Protein AF-0000000083923429 (afdb_homodimer)

Structure (mmCIF, N/CA/C/O backbone):
data_AF-0000000083923429-model_v1
#
loop_
_entity.id
_entity.type
_entity.pdbx_description
1 polymer 'C-type lectin domain-containing protein'
#
loop_
_atom_site.group_PDB
_atom_site.id
_atom_site.type_symbol
_atom_site.label_atom_id
_atom_site.label_alt_id
_atom_site.label_comp_id
_atom_site.label_asym_id
_atom_site.label_entity_id
_atom_site.label_seq_id
_atom_site.pdbx_PDB_ins_code
_atom_site.Cartn_x
_atom_site.Cartn_y
_atom_site.Cartn_z
_atom_site.occupancy
_atom_site.B_iso_or_equiv
_atom_site.auth_seq_id
_atom_site.auth_comp_id
_atom_site.auth_asym_id
_atom_site.auth_atom_id
_atom_site.pdbx_PDB_model_num
ATOM 1 N N . SER A 1 1 ? -12.773 90.938 47.188 1 52.53 1 SER A N 1
ATOM 2 C CA . SER A 1 1 ? -12.008 89.875 47.781 1 52.53 1 SER A CA 1
ATOM 3 C C . SER A 1 1 ? -12.625 88.5 47.406 1 52.53 1 SER A C 1
ATOM 5 O O . SER A 1 1 ? -11.906 87.562 47.094 1 52.53 1 SER A O 1
ATOM 7 N N . SER A 1 2 ? -13.898 88.438 47.281 1 65.56 2 SER A N 1
ATOM 8 C CA . SER A 1 2 ? -14.664 87.188 47.031 1 65.56 2 SER A CA 1
ATOM 9 C C . SER A 1 2 ? -14.578 86.812 45.562 1 65.56 2 SER A C 1
ATOM 11 O O . SER A 1 2 ? -14.508 85.625 45.25 1 65.56 2 SER A O 1
ATOM 13 N N . ASN A 1 3 ? -14.508 87.75 44.75 1 66.44 3 ASN A N 1
ATOM 14 C CA . ASN A 1 3 ? -14.5 87.438 43.344 1 66.44 3 ASN A CA 1
ATOM 15 C C . ASN A 1 3 ? -13.18 86.812 42.906 1 66.44 3 ASN A C 1
ATOM 17 O O . ASN A 1 3 ? -13.164 86 42 1 66.44 3 ASN A O 1
ATOM 21 N N . GLN A 1 4 ? -12.102 87.25 43.5 1 65.56 4 GLN A N 1
ATOM 22 C CA . GLN A 1 4 ? -10.797 86.688 43.156 1 65.56 4 GLN A CA 1
ATOM 23 C C . GLN A 1 4 ? -10.672 85.25 43.594 1 65.56 4 GLN A C 1
ATOM 25 O O . GLN A 1 4 ? -10.055 84.438 42.906 1 65.56 4 GLN A O 1
ATOM 30 N N . LYS A 1 5 ? -11.422 84.875 44.625 1 68.56 5 LYS A N 1
ATOM 31 C CA . LYS A 1 5 ? -11.383 83.438 45.094 1 68.56 5 LYS A CA 1
ATOM 32 C C . LYS A 1 5 ? -12.156 82.562 44.156 1 68.56 5 LYS A C 1
ATOM 34 O O . LYS A 1 5 ? -11.703 81.438 43.844 1 68.56 5 LYS A O 1
ATOM 39 N N . VAL A 1 6 ? -13.141 83.125 43.594 1 66.5 6 VAL A N 1
ATOM 40 C CA . VAL A 1 6 ? -13.969 82.312 42.688 1 66.5 6 VAL A CA 1
ATOM 41 C C . VAL A 1 6 ? -13.219 82 41.375 1 66.5 6 VAL A C 1
ATOM 43 O O . VAL A 1 6 ? -13.258 80.938 40.844 1 66.5 6 VAL A O 1
ATOM 46 N N . LYS A 1 7 ? -12.469 83 40.969 1 65.38 7 LYS A N 1
ATOM 47 C CA . LYS A 1 7 ? -11.703 82.812 39.75 1 65.38 7 LYS A CA 1
ATOM 48 C C . LYS A 1 7 ? -10.586 81.812 39.938 1 65.38 7 LYS A C 1
ATOM 50 O O . LYS A 1 7 ? -10.312 81 39.062 1 65.38 7 LYS A O 1
ATOM 55 N N . HIS A 1 8 ? -10.023 81.812 41.125 1 65.81 8 HIS A N 1
ATOM 56 C CA . HIS A 1 8 ? -8.961 80.875 41.406 1 65.81 8 HIS A CA 1
ATOM 57 C C . HIS A 1 8 ? -9.5 79.5 41.531 1 65.81 8 HIS A C 1
ATOM 59 O O . HIS A 1 8 ? -8.867 78.5 41.062 1 65.81 8 HIS A O 1
ATOM 65 N N . ILE A 1 9 ? -10.688 79.375 42.062 1 64.06 9 ILE A N 1
ATOM 66 C CA . ILE A 1 9 ? -11.312 78.062 42.188 1 64.06 9 ILE A CA 1
ATOM 67 C C . ILE A 1 9 ? -11.711 77.562 40.812 1 64.06 9 ILE A C 1
ATOM 69 O O . ILE A 1 9 ? -11.516 76.375 40.5 1 64.06 9 ILE A O 1
ATOM 73 N N . ILE A 1 10 ? -12.156 78.438 40 1 62.06 10 ILE A N 1
ATOM 74 C CA . ILE A 1 10 ? -12.547 78.062 38.656 1 62.06 10 ILE A CA 1
ATOM 75 C C . ILE A 1 10 ? -11.312 77.625 37.844 1 62.06 10 ILE A C 1
ATOM 77 O O . ILE A 1 10 ? -11.336 76.625 37.125 1 62.06 10 ILE A O 1
ATOM 81 N N . GLN A 1 11 ? -10.242 78.375 38 1 60.94 11 GLN A N 1
ATOM 82 C CA . GLN A 1 11 ? -8.992 78.062 37.344 1 60.94 11 GLN A CA 1
ATOM 83 C C . GLN A 1 11 ? -8.445 76.75 37.812 1 60.94 11 GLN A C 1
ATOM 85 O O . GLN A 1 11 ? -7.949 75.938 37 1 60.94 11 GLN A O 1
ATOM 90 N N . LEU A 1 12 ? -8.586 76.438 39.062 1 59.5 12 LEU A N 1
ATOM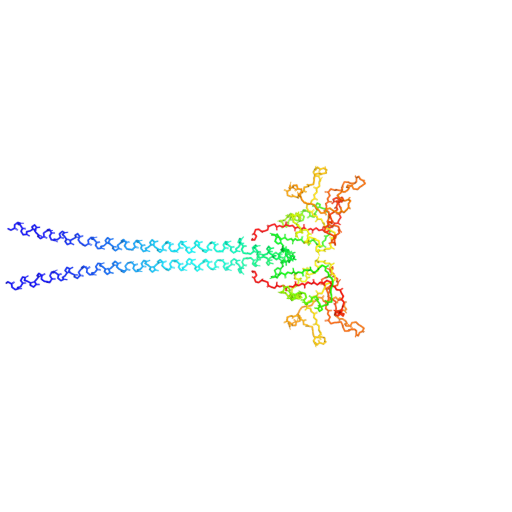 91 C CA . LEU A 1 12 ? -8.125 75.188 39.594 1 59.5 12 LEU A CA 1
ATOM 92 C C . LEU A 1 12 ? -9.016 74 39.125 1 59.5 12 LEU A C 1
ATOM 94 O O . LEU A 1 12 ? -8.531 72.938 38.812 1 59.5 12 LEU A O 1
ATOM 98 N N . GLN A 1 13 ? -10.281 74.312 39.062 1 55.59 13 GLN A N 1
ATOM 99 C CA . GLN A 1 13 ? -11.203 73.312 38.531 1 55.59 13 GLN A CA 1
ATOM 100 C C . GLN A 1 13 ? -10.961 73.062 37.062 1 55.59 13 GLN A C 1
ATOM 102 O O . GLN A 1 13 ? -11.062 71.875 36.625 1 55.59 13 GLN A O 1
ATOM 107 N N . LEU A 1 14 ? -10.609 74.062 36.344 1 55.34 14 LEU A N 1
ATOM 108 C CA . LEU A 1 14 ? -10.328 73.938 34.906 1 55.34 14 LEU A CA 1
ATOM 109 C C . LEU A 1 14 ? -9.023 73.125 34.719 1 55.34 14 LEU A C 1
ATOM 111 O O . LEU A 1 14 ? -8.914 72.375 33.781 1 55.34 14 LEU A O 1
ATOM 115 N N . ILE A 1 15 ? -8.117 73.5 35.562 1 52.69 15 ILE A N 1
ATOM 116 C CA . ILE A 1 15 ? -6.863 72.75 35.5 1 52.69 15 ILE A CA 1
ATOM 117 C C . ILE A 1 15 ? -7.086 71.312 35.906 1 52.69 15 ILE A C 1
ATOM 119 O O . ILE A 1 15 ? -6.539 70.375 35.312 1 52.69 15 ILE A O 1
ATOM 123 N N . GLY A 1 16 ? -7.887 71.125 36.844 1 52.38 16 GLY A N 1
ATOM 124 C CA . GLY A 1 16 ? -8.219 69.812 37.312 1 52.38 16 GLY A CA 1
ATOM 125 C C . GLY A 1 16 ? -8.953 69 36.25 1 52.38 16 GLY A C 1
ATOM 126 O O . GLY A 1 16 ? -8.766 67.75 36.156 1 52.38 16 GLY A O 1
ATOM 127 N N . GLN A 1 17 ? -9.828 69.562 35.594 1 51.28 17 GLN A N 1
ATOM 128 C CA . GLN A 1 17 ? -10.57 68.875 34.531 1 51.28 17 GLN A CA 1
ATOM 129 C C . GLN A 1 17 ? -9.648 68.5 33.375 1 51.28 17 GLN A C 1
ATOM 131 O O . GLN A 1 17 ? -9.883 67.562 32.656 1 51.28 17 GLN A O 1
ATOM 136 N N . LYS A 1 18 ? -8.703 69.312 33.094 1 55.09 18 LYS A N 1
ATOM 137 C CA . LYS A 1 18 ? -7.75 69 32.031 1 55.09 18 LYS A CA 1
ATOM 138 C C . LYS A 1 18 ? -6.879 67.812 32.375 1 55.09 18 LYS A C 1
ATOM 140 O O . LYS A 1 18 ? -6.52 67 31.531 1 55.09 18 LYS A O 1
ATOM 145 N N . GLY A 1 19 ? -6.582 67.688 33.625 1 55.22 19 GLY A N 1
ATOM 146 C CA . GLY A 1 19 ? -5.809 66.562 34.125 1 55.22 19 GLY A CA 1
ATOM 147 C C . GLY A 1 19 ? -6.508 65.188 33.969 1 55.22 19 GLY A C 1
ATOM 148 O O . GLY A 1 19 ? -5.863 64.188 33.688 1 55.22 19 GLY A O 1
ATOM 149 N N . ASN A 1 20 ? -7.777 65.188 34.219 1 59.12 20 ASN A N 1
ATOM 150 C CA . ASN A 1 20 ? -8.602 64 34.125 1 59.12 20 ASN A CA 1
ATOM 151 C C . ASN A 1 20 ? -8.766 63.562 32.656 1 59.12 20 ASN A C 1
ATOM 153 O O . ASN A 1 20 ? -8.875 62.375 32.375 1 59.12 20 ASN A O 1
ATOM 157 N N . SER A 1 21 ? -8.547 64.562 31.797 1 63.59 21 SER A N 1
ATOM 158 C CA . SER A 1 21 ? -8.742 64.25 30.375 1 63.59 21 SER A CA 1
ATOM 159 C C . SER A 1 21 ? -7.547 63.5 29.797 1 63.59 21 SER A C 1
ATOM 161 O O . SER A 1 21 ? -7.711 62.594 28.984 1 63.59 21 SER A O 1
ATOM 163 N N . GLY A 1 22 ? -6.406 63.812 30.281 1 61.34 22 GLY A N 1
ATOM 164 C CA . GLY A 1 22 ? -5.199 63.156 29.812 1 61.34 22 GLY A CA 1
ATOM 165 C C . GLY A 1 22 ? -5.109 61.688 30.219 1 61.34 22 GLY A C 1
ATOM 166 O O . GLY A 1 22 ? -4.758 60.844 29.422 1 61.34 22 GLY A O 1
ATOM 167 N N . ARG A 1 23 ? -5.438 61.438 31.438 1 68.19 23 ARG A N 1
ATOM 168 C CA . ARG A 1 23 ? -5.414 60.062 31.969 1 68.19 23 ARG A CA 1
ATOM 169 C C . ARG A 1 23 ? -6.434 59.188 31.25 1 68.19 23 ARG A C 1
ATOM 171 O O . ARG A 1 23 ? -6.156 58.031 30.938 1 68.19 23 ARG A O 1
ATOM 178 N N . LYS A 1 24 ? -7.547 59.781 30.922 1 75.12 24 LYS A N 1
ATOM 179 C CA . LYS A 1 24 ? -8.586 59.031 30.219 1 75.12 24 LYS A CA 1
ATOM 180 C C . LYS A 1 24 ? -8.141 58.688 28.812 1 75.12 24 LYS A C 1
ATOM 182 O O . LYS A 1 24 ? -8.398 57.562 28.344 1 75.12 24 LYS A O 1
ATOM 187 N N . LEU A 1 25 ? -7.379 59.562 28.25 1 71.31 25 LEU A N 1
ATOM 188 C CA . LEU A 1 25 ? -6.887 59.312 26.906 1 71.31 25 LEU A CA 1
ATOM 189 C C . LEU A 1 25 ? -5.824 58.219 26.891 1 71.31 25 LEU A C 1
ATOM 191 O O . LEU A 1 25 ? -5.832 57.375 26 1 71.31 25 LEU A O 1
ATOM 195 N N . TYR A 1 26 ? -5.016 58.219 27.844 1 70.12 26 TYR A N 1
ATOM 196 C CA . TYR A 1 26 ? -3.98 57.188 27.938 1 70.12 26 TYR A CA 1
ATOM 197 C C . TYR A 1 26 ? -4.59 55.812 28.188 1 70.12 26 TYR A C 1
ATOM 199 O O . TYR A 1 26 ? -4.133 54.812 27.641 1 70.12 26 TYR A O 1
ATOM 207 N N . THR A 1 27 ? -5.551 55.812 29.031 1 77.31 27 THR A N 1
ATOM 208 C CA . THR A 1 27 ? -6.223 54.562 29.297 1 77.31 27 THR A CA 1
ATOM 209 C C . THR A 1 27 ? -6.91 54.031 28.047 1 77.31 27 THR A C 1
ATOM 211 O O . THR A 1 27 ? -6.855 52.812 27.781 1 77.31 27 THR A O 1
ATOM 214 N N . LEU A 1 28 ? -7.418 54.906 27.234 1 75.31 28 LEU A N 1
ATOM 215 C CA . LEU A 1 28 ? -8.117 54.5 26.016 1 75.31 28 LEU A CA 1
ATOM 216 C C . LEU A 1 28 ? -7.133 53.969 24.984 1 75.31 28 LEU A C 1
ATOM 218 O O . LEU A 1 28 ? -7.414 52.938 24.328 1 75.31 28 LEU A O 1
ATOM 222 N N . VAL A 1 29 ? -6.086 54.656 24.922 1 71.94 29 VAL A N 1
ATOM 223 C CA . VAL A 1 29 ? -5.062 54.219 23.984 1 71.94 29 VAL A CA 1
ATOM 224 C C . VAL A 1 29 ? -4.508 52.875 24.406 1 71.94 29 VAL A C 1
ATOM 226 O O . VAL A 1 29 ? -4.332 51.969 23.578 1 71.94 29 VAL A O 1
ATOM 229 N N . GLY A 1 30 ? -4.344 52.688 25.703 1 73.44 30 GLY A N 1
ATOM 230 C CA . GLY A 1 30 ? -3.859 51.406 26.219 1 73.44 30 GLY A CA 1
ATOM 231 C C . GLY A 1 30 ? -4.824 50.281 25.984 1 73.44 30 GLY A C 1
ATOM 232 O O . GLY A 1 30 ? -4.414 49.188 25.562 1 73.44 30 GLY A O 1
ATOM 233 N N . VAL A 1 31 ? -6.035 50.594 26.234 1 77.19 31 VAL A N 1
ATOM 234 C CA . VAL A 1 31 ? -7.07 49.594 26.062 1 77.19 31 VAL A CA 1
ATOM 235 C C . VAL A 1 31 ? -7.199 49.25 24.578 1 77.19 31 VAL A C 1
ATOM 237 O O . VAL A 1 31 ? -7.324 48.062 24.219 1 77.19 31 VAL A O 1
ATOM 240 N N . SER A 1 32 ? -7.098 50.219 23.703 1 74.44 32 SER A N 1
ATOM 241 C CA . SER A 1 32 ? -7.215 49.969 22.281 1 74.44 32 SER A CA 1
ATOM 242 C C . SER A 1 32 ? -6.043 49.156 21.75 1 74.44 32 SER A C 1
ATOM 244 O O . SER A 1 32 ? -6.227 48.25 20.938 1 74.44 32 SER A O 1
ATOM 246 N N . PHE A 1 33 ? -4.961 49.438 22.297 1 73.12 33 PHE A N 1
ATOM 247 C CA . PHE A 1 33 ? -3.775 48.719 21.875 1 73.12 33 PHE A CA 1
ATOM 248 C C . PHE A 1 33 ? -3.826 47.281 22.375 1 73.12 33 PHE A C 1
ATOM 250 O O . PHE A 1 33 ? -3.434 46.344 21.656 1 73.12 33 PHE A O 1
ATOM 257 N N . GLY A 1 34 ? -4.281 47.188 23.594 1 74.31 34 GLY A N 1
ATOM 258 C CA . GLY A 1 34 ? -4.465 45.844 24.125 1 74.31 34 GLY A CA 1
ATOM 259 C C . GLY A 1 34 ? -5.445 45.031 23.312 1 74.31 34 GLY A C 1
ATOM 260 O O . GLY A 1 34 ? -5.18 43.844 23.016 1 74.31 34 GLY A O 1
ATOM 261 N N . LEU A 1 35 ? -6.488 45.656 22.875 1 78.94 35 LEU A N 1
ATOM 262 C CA . LEU A 1 35 ? -7.5 45 22.062 1 78.94 35 LEU A CA 1
ATOM 263 C C . LEU A 1 35 ? -6.941 44.625 20.688 1 78.94 35 LEU A C 1
ATOM 265 O O . LEU A 1 35 ? -7.207 43.531 20.188 1 78.94 35 LEU A O 1
ATOM 269 N N . LEU A 1 36 ? -6.094 45.438 20.234 1 76.94 36 LEU A N 1
ATOM 270 C CA . LEU A 1 36 ? -5.465 45.188 18.938 1 76.94 36 LEU A CA 1
ATOM 271 C C . LEU A 1 36 ? -4.512 44 19.016 1 76.94 36 LEU A C 1
ATOM 273 O O . LEU A 1 36 ? -4.449 43.188 18.094 1 76.94 36 LEU A O 1
ATOM 277 N N . CYS A 1 37 ? -3.896 43.938 20.203 1 75.5 37 CYS A N 1
ATOM 278 C CA . CYS A 1 37 ? -2.967 42.812 20.406 1 75.5 37 CYS A CA 1
ATOM 279 C C . CYS A 1 37 ? -3.711 41.5 20.516 1 75.5 37 CYS A C 1
ATOM 281 O O . CYS A 1 37 ? -3.281 40.5 19.953 1 75.5 37 CYS A O 1
ATOM 283 N N . VAL A 1 38 ? -4.762 41.531 21.172 1 76.06 38 VAL A N 1
ATOM 284 C CA . VAL A 1 38 ? -5.566 40.312 21.328 1 76.06 38 VAL A CA 1
ATOM 285 C C . VAL A 1 38 ? -6.164 39.906 19.984 1 76.06 38 VAL A C 1
ATOM 287 O O . VAL A 1 38 ? -6.184 38.75 19.641 1 76.06 38 VAL A O 1
ATOM 290 N N . LEU A 1 39 ? -6.555 40.906 19.188 1 78.75 39 LEU A N 1
ATOM 291 C CA . LEU A 1 39 ? -7.137 40.625 17.875 1 78.75 39 LEU A CA 1
ATOM 292 C C . LEU A 1 39 ? -6.09 40.062 16.922 1 78.75 39 LEU A C 1
ATOM 294 O O . LEU A 1 39 ? -6.371 39.125 16.156 1 78.75 39 LEU A O 1
ATOM 298 N N . GLN A 1 40 ? -4.922 40.594 17.047 1 71.5 40 GLN A N 1
ATOM 299 C CA . GLN A 1 40 ? -3.834 40.094 16.203 1 71.5 40 GLN A CA 1
ATOM 300 C C . GLN A 1 40 ? -3.445 38.656 16.578 1 71.5 40 GLN A C 1
ATOM 302 O O . GLN A 1 40 ? -3.203 37.844 15.711 1 71.5 40 GLN A O 1
ATOM 307 N N . ALA A 1 41 ? -3.455 38.406 17.844 1 71.31 41 ALA A N 1
ATOM 308 C CA . ALA A 1 41 ? -3.15 37.062 18.312 1 71.31 41 ALA A CA 1
ATOM 309 C C . ALA A 1 41 ? -4.23 36.094 17.891 1 71.31 41 ALA A C 1
ATOM 311 O O . ALA A 1 41 ? -3.922 34.969 17.438 1 71.31 41 ALA A O 1
ATOM 312 N N . ALA A 1 42 ? -5.391 36.5 17.953 1 70.62 42 ALA A N 1
ATOM 313 C CA . ALA A 1 42 ? -6.52 35.656 17.562 1 70.62 42 ALA A CA 1
ATOM 314 C C . ALA A 1 42 ? -6.504 35.375 16.062 1 70.62 42 ALA A C 1
ATOM 316 O O . ALA A 1 42 ? -6.754 34.25 15.641 1 70.62 42 ALA A O 1
ATOM 317 N N . LEU A 1 43 ? -6.113 36.312 15.336 1 71.62 43 LEU A N 1
ATOM 318 C CA . LEU A 1 43 ? -6.07 36.156 13.891 1 71.62 43 LEU A CA 1
ATOM 319 C C . LEU A 1 43 ? -4.957 35.188 13.484 1 71.62 43 LEU A C 1
ATOM 321 O O . LEU A 1 43 ? -5.152 34.344 12.609 1 71.62 43 LEU A O 1
ATOM 325 N N . ASN A 1 44 ? -3.916 35.281 14.156 1 69.69 44 ASN A N 1
ATOM 326 C CA . ASN A 1 44 ? -2.793 34.375 13.844 1 69.69 44 ASN A CA 1
ATOM 327 C C . ASN A 1 44 ? -3.096 32.938 14.203 1 69.69 44 ASN A C 1
ATOM 329 O O . ASN A 1 44 ? -2.781 32.031 13.438 1 69.69 44 ASN A O 1
ATOM 333 N N . ILE A 1 45 ? -3.715 32.812 15.289 1 64.62 45 ILE A N 1
ATOM 334 C CA . ILE A 1 45 ? -4.086 31.484 15.75 1 64.62 45 ILE A CA 1
ATOM 335 C C . ILE A 1 45 ? -5.113 30.891 14.789 1 64.62 45 ILE A C 1
ATOM 337 O O . ILE A 1 45 ? -5.012 29.719 14.422 1 64.62 45 ILE A O 1
ATOM 341 N N . SER A 1 46 ? -5.98 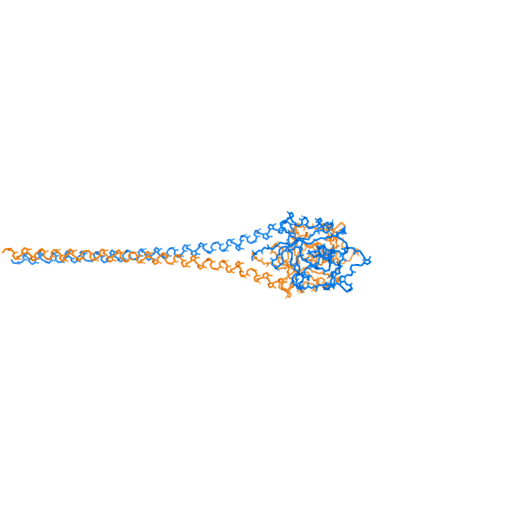31.703 14.391 1 66.56 46 SER A N 1
ATOM 342 C CA . SER A 1 46 ? -7.012 31.234 13.469 1 66.56 46 SER A CA 1
ATOM 343 C C . SER A 1 46 ? -6.414 30.844 12.125 1 66.56 46 SER A C 1
ATOM 345 O O . SER A 1 46 ? -6.816 29.844 11.531 1 66.56 46 SER A O 1
ATOM 347 N N . LEU A 1 47 ? -5.516 31.562 11.68 1 66.56 47 LEU A N 1
ATOM 348 C CA . LEU A 1 47 ? -4.879 31.281 10.398 1 66.56 47 LEU A CA 1
ATOM 349 C C . LEU A 1 47 ? -4.051 30 10.477 1 66.56 47 LEU A C 1
ATOM 351 O O . LEU A 1 47 ? -4.059 29.188 9.547 1 66.56 47 LEU A O 1
ATOM 355 N N . ARG A 1 48 ? -3.477 29.875 11.594 1 61.47 48 ARG A N 1
ATOM 356 C CA . ARG A 1 48 ? -2.697 28.656 11.836 1 61.47 48 ARG A CA 1
ATOM 357 C C . ARG A 1 48 ? -3.588 27.422 11.82 1 61.47 48 ARG A C 1
ATOM 359 O O . ARG A 1 48 ? -3.256 26.422 11.18 1 61.47 48 ARG A O 1
ATOM 366 N N . TYR A 1 49 ? -4.523 27.594 12.539 1 61.94 49 TYR A N 1
ATOM 367 C CA . TYR A 1 49 ? -5.473 26.484 12.609 1 61.94 49 TYR A CA 1
ATOM 368 C C . TYR A 1 49 ? -6.039 26.156 11.234 1 61.94 49 TYR A C 1
ATOM 370 O O . TYR A 1 49 ? -6.156 24.984 10.867 1 61.94 49 TYR A O 1
ATOM 378 N N . ALA A 1 50 ? -6.203 27.156 10.539 1 62.78 50 ALA A N 1
ATOM 379 C CA . ALA A 1 50 ? -6.789 26.969 9.219 1 62.78 50 ALA A CA 1
ATOM 380 C C . ALA A 1 50 ? -5.793 26.328 8.258 1 62.78 50 ALA A C 1
ATOM 382 O O . ALA A 1 50 ? -6.152 25.438 7.477 1 62.78 50 ALA A O 1
ATOM 383 N N . LEU A 1 51 ? -4.582 26.703 8.336 1 63.16 51 LEU A N 1
ATOM 384 C CA . LEU A 1 51 ? -3.566 26.172 7.441 1 63.16 51 LEU A CA 1
ATOM 385 C C . LEU A 1 51 ? -3.246 24.719 7.789 1 63.16 51 LEU A C 1
ATOM 387 O O . LEU A 1 51 ? -3.092 23.875 6.898 1 63.16 51 LEU A O 1
ATOM 391 N N . CYS A 1 52 ? -3.086 24.453 9.031 1 63 52 CYS A N 1
ATOM 392 C CA . CYS A 1 52 ? -2.807 23.094 9.469 1 63 52 CYS A CA 1
ATOM 393 C C . CYS A 1 52 ? -3.951 22.156 9.102 1 63 52 CYS A C 1
ATOM 395 O O . CYS A 1 52 ? -3.721 21.031 8.633 1 63 52 CYS A O 1
ATOM 397 N N . GLU A 1 53 ? -5.062 22.688 9.32 1 62.41 53 GLU A N 1
ATOM 398 C CA . GLU A 1 53 ? -6.254 21.922 8.969 1 62.41 53 GLU A CA 1
ATOM 399 C C . GLU A 1 53 ? -6.328 21.688 7.461 1 62.41 53 GLU A C 1
ATOM 401 O O . GLU A 1 53 ? -6.691 20.594 7.02 1 62.41 53 GLU A O 1
ATOM 406 N N . SER A 1 54 ? -5.934 22.703 6.809 1 62.69 54 SER A N 1
ATOM 407 C CA . SER A 1 54 ? -5.98 22.578 5.355 1 62.69 54 SER A CA 1
ATOM 408 C C . SER A 1 54 ? -4.973 21.547 4.859 1 62.69 54 SER A C 1
ATOM 410 O O . SER A 1 54 ? -5.273 20.75 3.961 1 62.69 54 SER A O 1
ATOM 412 N N . PHE A 1 55 ? -3.789 21.609 5.383 1 62.28 55 PHE A N 1
ATOM 413 C CA . PHE A 1 55 ? -2.781 20.641 4.965 1 62.28 55 PHE A CA 1
ATOM 414 C C . PHE A 1 55 ? -3.205 19.234 5.328 1 62.28 55 PHE A C 1
ATOM 416 O O . PHE A 1 55 ? -3.047 18.297 4.527 1 62.28 55 PHE A O 1
ATOM 423 N N . GLU A 1 56 ? -3.688 19.062 6.488 1 62.5 56 GLU A N 1
ATOM 424 C CA . GLU A 1 56 ? -4.082 17.75 7.012 1 62.5 56 GLU A CA 1
ATOM 425 C C . GLU A 1 56 ? -5.328 17.234 6.305 1 62.5 56 GLU A C 1
ATOM 427 O O . GLU A 1 56 ? -5.445 16.031 6.051 1 62.5 56 GLU A O 1
ATOM 432 N N . THR A 1 57 ? -6.113 18.172 6.191 1 61.09 57 THR A N 1
ATOM 433 C CA . THR A 1 57 ? -7.422 17.703 5.746 1 61.09 57 THR A CA 1
ATOM 434 C C . THR A 1 57 ? -7.539 17.781 4.227 1 61.09 57 THR A C 1
ATOM 436 O O . THR A 1 57 ? -8.391 17.125 3.627 1 61.09 57 THR A O 1
ATOM 439 N N . VAL A 1 58 ? -6.543 18.578 3.777 1 60.94 58 VAL A N 1
ATOM 440 C CA . VAL A 1 58 ? -6.773 18.797 2.352 1 60.94 58 VAL A CA 1
ATOM 441 C C . VAL A 1 58 ? -5.57 18.297 1.555 1 60.94 58 VAL A C 1
ATOM 443 O O . VAL A 1 58 ? -5.711 17.469 0.648 1 60.94 58 VAL A O 1
ATOM 446 N N . PHE A 1 59 ? -4.371 18.766 1.981 1 62.12 59 PHE A N 1
ATOM 447 C CA . PHE A 1 59 ? -3.225 18.547 1.106 1 62.12 59 PHE A CA 1
ATOM 448 C C . PHE A 1 59 ? -2.809 17.078 1.127 1 62.12 59 PHE A C 1
ATOM 450 O O . PHE A 1 59 ? -2.666 16.453 0.074 1 62.12 59 PHE A O 1
ATOM 457 N N . LEU A 1 60 ? -2.646 16.516 2.252 1 70.06 60 LEU A N 1
ATOM 458 C CA . LEU A 1 60 ? -2.16 15.148 2.361 1 70.06 60 LEU A CA 1
ATOM 459 C C . LEU A 1 60 ? -3.152 14.172 1.745 1 70.06 60 LEU A C 1
ATOM 461 O O . LEU A 1 60 ? -2.768 13.305 0.953 1 70.06 60 LEU A O 1
ATOM 465 N N . PRO A 1 61 ? -4.367 14.422 2.102 1 69.12 61 PRO A N 1
ATOM 466 C CA . PRO A 1 61 ? -5.34 13.539 1.442 1 69.12 61 PRO A CA 1
ATOM 467 C C . PRO A 1 61 ? -5.359 13.719 -0.074 1 69.12 61 PRO A C 1
ATOM 469 O O . PRO A 1 61 ? -5.527 12.742 -0.809 1 69.12 61 PRO A O 1
ATOM 472 N N . ASN A 1 62 ? -5.035 14.961 -0.491 1 74.56 62 ASN A N 1
ATOM 473 C CA . ASN A 1 62 ? -5.055 15.195 -1.932 1 74.56 62 ASN A CA 1
ATOM 474 C C . ASN A 1 62 ? -3.875 14.516 -2.623 1 74.56 62 ASN A C 1
ATOM 476 O O . ASN A 1 62 ? -4.027 13.945 -3.707 1 74.56 62 ASN A O 1
ATOM 480 N N . ILE A 1 63 ? -2.744 14.547 -1.934 1 76.81 63 ILE A N 1
ATOM 481 C CA . ILE A 1 63 ? -1.562 13.922 -2.518 1 76.81 63 ILE A CA 1
ATOM 482 C C . ILE A 1 63 ? -1.736 12.398 -2.537 1 76.81 63 ILE A C 1
ATOM 484 O O . ILE A 1 63 ? -1.451 11.75 -3.545 1 76.81 63 ILE A O 1
ATOM 488 N N . THR A 1 64 ? -2.119 11.93 -1.479 1 81.75 64 THR A N 1
ATOM 489 C CA . THR A 1 64 ? -2.295 10.477 -1.405 1 81.75 64 THR A CA 1
ATOM 490 C C . THR A 1 64 ? -3.408 10.023 -2.344 1 81.75 64 THR A C 1
ATOM 492 O O . THR A 1 64 ? -3.295 8.977 -2.984 1 81.75 64 THR A O 1
ATOM 495 N N . ASP A 1 65 ? -4.414 10.891 -2.402 1 83.44 65 ASP A N 1
ATOM 496 C CA . ASP A 1 65 ? -5.504 10.578 -3.318 1 83.44 65 ASP A CA 1
ATOM 497 C C . ASP A 1 65 ? -5.02 10.57 -4.766 1 83.44 65 ASP A C 1
ATOM 499 O O . ASP A 1 65 ? -5.281 9.617 -5.508 1 83.44 65 ASP A O 1
ATOM 503 N N . HIS A 1 66 ? -4.281 11.586 -5.137 1 87.06 66 HIS A N 1
ATOM 504 C CA . HIS A 1 66 ? -3.762 11.68 -6.496 1 87.06 66 HIS A CA 1
ATOM 505 C C . HIS A 1 66 ? -2.875 10.484 -6.828 1 87.06 66 HIS A C 1
ATOM 507 O O . HIS A 1 66 ? -3.004 9.891 -7.898 1 87.06 66 HIS A O 1
ATOM 513 N N . ASN A 1 67 ? -2.01 10.156 -5.934 1 89.75 67 ASN A N 1
ATOM 514 C CA . ASN A 1 67 ? -1.113 9.023 -6.16 1 89.75 67 ASN A CA 1
ATOM 515 C C . ASN A 1 67 ? -1.878 7.707 -6.227 1 89.75 67 ASN A C 1
ATOM 517 O O . ASN A 1 67 ? -1.586 6.855 -7.066 1 89.75 67 ASN A O 1
ATOM 521 N N . SER A 1 68 ? -2.818 7.574 -5.367 1 89.94 68 SER A N 1
ATOM 522 C CA . SER A 1 68 ? -3.59 6.336 -5.367 1 89.94 68 SER A CA 1
ATOM 523 C C . SER A 1 68 ? -4.379 6.18 -6.66 1 89.94 68 SER A C 1
ATOM 525 O O . SER A 1 68 ? -4.566 5.062 -7.148 1 89.94 68 SER A O 1
ATOM 527 N N . GLN A 1 69 ? -4.863 7.27 -7.219 1 90.88 69 GLN A N 1
ATOM 528 C CA . GLN A 1 69 ? -5.59 7.227 -8.484 1 90.88 69 GLN A CA 1
ATOM 529 C C . GLN A 1 69 ? -4.684 6.77 -9.625 1 90.88 69 GLN A C 1
ATOM 531 O O . GLN A 1 69 ? -5.164 6.273 -10.648 1 90.88 69 GLN A O 1
ATOM 536 N N . GLN A 1 70 ? -3.398 6.922 -9.336 1 92.5 70 GLN A N 1
ATOM 537 C CA . GLN A 1 70 ? -2.434 6.508 -10.344 1 92.5 70 GLN A CA 1
ATOM 538 C C . GLN A 1 70 ? -1.844 5.137 -10.016 1 92.5 70 GLN A C 1
ATOM 540 O O . GLN A 1 70 ? -0.87 4.707 -10.641 1 92.5 70 GLN A O 1
ATOM 545 N N . GLY A 1 71 ? -2.324 4.551 -8.984 1 93.5 71 GLY A N 1
ATOM 546 C CA . GLY A 1 71 ? -1.977 3.168 -8.703 1 93.5 71 GLY A CA 1
ATOM 547 C C . GLY A 1 71 ? -0.838 3.033 -7.707 1 93.5 71 GLY A C 1
ATOM 548 O O . GLY A 1 71 ? -0.32 1.936 -7.492 1 93.5 71 GLY A O 1
ATOM 549 N N . TRP A 1 72 ? -0.431 4.129 -7.109 1 95 72 TRP A N 1
ATOM 550 C CA . TRP A 1 72 ? 0.636 4.074 -6.113 1 95 72 TRP A CA 1
ATOM 551 C C . TRP A 1 72 ? 0.094 3.65 -4.754 1 95 72 TRP A C 1
ATOM 553 O O . TRP A 1 72 ? -1.031 4 -4.391 1 95 72 TRP A O 1
ATOM 563 N N . VAL A 1 73 ? 0.888 2.939 -4.047 1 94.56 73 VAL A N 1
ATOM 564 C CA . VAL A 1 73 ? 0.589 2.523 -2.68 1 94.56 73 VAL A CA 1
ATOM 565 C C . VAL A 1 73 ? 1.614 3.125 -1.72 1 94.56 73 VAL A C 1
ATOM 567 O O . VAL A 1 73 ? 2.795 3.242 -2.057 1 94.56 73 VAL A O 1
ATOM 570 N N . TYR A 1 74 ? 1.09 3.49 -0.551 1 92.25 74 TYR A N 1
ATOM 571 C CA . TYR A 1 74 ? 1.995 4.094 0.42 1 92.25 74 TYR A CA 1
ATOM 572 C C . TYR A 1 74 ? 2.359 3.102 1.518 1 92.25 74 TYR A C 1
ATOM 574 O O . TYR A 1 74 ? 1.481 2.449 2.088 1 92.25 74 TYR A O 1
ATOM 582 N N . PHE A 1 75 ? 3.598 2.949 1.666 1 93.12 75 PHE A N 1
ATOM 583 C CA . PHE A 1 75 ? 4.219 2.238 2.775 1 93.12 75 PHE A CA 1
ATOM 584 C C . PHE A 1 75 ? 5.355 3.059 3.377 1 93.12 75 PHE A C 1
ATOM 586 O O . PHE A 1 75 ? 6.344 3.348 2.701 1 93.12 75 PHE A O 1
ATOM 593 N N . TYR A 1 76 ? 5.141 3.537 4.594 1 87.38 76 TYR A N 1
ATOM 594 C CA . TYR A 1 76 ? 6.055 4.504 5.191 1 87.38 76 TYR A CA 1
ATOM 595 C C . TYR A 1 76 ? 7.504 4.07 4.992 1 87.38 76 TYR A C 1
ATOM 597 O O . TYR A 1 76 ? 7.859 2.922 5.262 1 87.38 76 TYR A O 1
ATOM 605 N N . PRO A 1 77 ? 8.188 4.914 4.41 1 88.25 77 PRO A N 1
ATOM 606 C CA . PRO A 1 77 ? 7.973 6.34 4.156 1 88.25 77 PRO A CA 1
ATOM 607 C C . PRO A 1 77 ? 7.84 6.66 2.668 1 88.25 77 PRO A C 1
ATOM 609 O O . PRO A 1 77 ? 8.016 7.812 2.262 1 88.25 77 PRO A O 1
ATOM 612 N N . SER A 1 78 ? 7.508 5.672 1.878 1 92.75 78 SER A N 1
ATOM 613 C CA . SER A 1 78 ? 7.586 5.883 0.436 1 92.75 78 SER A CA 1
ATOM 614 C C . SER A 1 78 ? 6.297 5.453 -0.254 1 92.75 78 SER A C 1
ATOM 616 O O . SER A 1 78 ? 5.457 4.777 0.348 1 92.75 78 SER A O 1
ATOM 618 N N . PHE A 1 79 ? 6.16 5.992 -1.476 1 94.75 79 PHE A N 1
ATOM 619 C CA . PHE A 1 79 ? 5.16 5.473 -2.4 1 94.75 79 PHE A CA 1
ATOM 620 C C . PHE A 1 79 ? 5.766 4.418 -3.316 1 94.75 79 PHE A C 1
ATOM 622 O O . PHE A 1 79 ? 6.914 4.551 -3.752 1 94.75 79 PHE A O 1
ATOM 629 N N . TYR A 1 80 ? 4.945 3.445 -3.574 1 97.19 80 TYR A N 1
ATOM 630 C CA . TYR A 1 80 ? 5.391 2.336 -4.41 1 97.19 80 TYR A CA 1
ATOM 631 C C . TYR A 1 80 ? 4.414 2.092 -5.559 1 97.19 80 TYR A C 1
ATOM 633 O O . TYR A 1 80 ? 3.199 2.18 -5.375 1 97.19 80 TYR A O 1
ATOM 641 N N . TYR A 1 81 ? 4.98 1.831 -6.715 1 97.56 81 TYR A N 1
ATOM 642 C CA . TYR A 1 81 ? 4.219 1.419 -7.891 1 97.56 81 TYR A CA 1
ATOM 643 C C . TYR A 1 81 ? 4.602 0.008 -8.32 1 97.56 81 TYR A C 1
ATOM 645 O O . TYR A 1 81 ? 5.785 -0.288 -8.516 1 97.56 81 TYR A O 1
ATOM 653 N N . ILE A 1 82 ? 3.652 -0.875 -8.352 1 97.19 82 ILE A N 1
ATOM 654 C CA . ILE A 1 82 ? 3.869 -2.25 -8.789 1 97.19 82 ILE A CA 1
ATOM 655 C C . ILE A 1 82 ? 3.381 -2.42 -10.227 1 97.19 82 ILE A C 1
ATOM 657 O O . ILE A 1 82 ? 2.219 -2.141 -10.531 1 97.19 82 ILE A O 1
ATOM 661 N N . SER A 1 83 ? 4.211 -2.953 -11.094 1 96.88 83 SER A N 1
ATOM 662 C CA . SER A 1 83 ? 3.891 -3.037 -12.516 1 96.88 83 SER A CA 1
ATOM 663 C C . SER A 1 83 ? 2.859 -4.129 -12.781 1 96.88 83 SER A C 1
ATOM 665 O O . SER A 1 83 ? 2.738 -5.082 -12.008 1 96.88 83 SER A O 1
ATOM 667 N N . SER A 1 84 ? 2.121 -3.932 -13.906 1 92.94 84 SER A N 1
ATOM 668 C CA . SER A 1 84 ? 1.168 -4.934 -14.367 1 92.94 84 SER A CA 1
ATOM 669 C C . SER A 1 84 ? 1.676 -5.648 -15.617 1 92.94 84 SER A C 1
ATOM 671 O O . SER A 1 84 ? 1.042 -6.586 -16.109 1 92.94 84 SER A O 1
ATOM 673 N N . THR A 1 85 ? 2.742 -5.176 -16.125 1 95.69 85 THR A N 1
ATOM 674 C CA . THR A 1 85 ? 3.396 -5.789 -17.281 1 95.69 85 THR A CA 1
ATOM 675 C C . THR A 1 85 ? 4.836 -6.172 -16.938 1 95.69 85 THR A C 1
ATOM 677 O O . THR A 1 85 ? 5.336 -5.836 -15.867 1 95.69 85 THR A O 1
ATOM 680 N N . LYS A 1 86 ? 5.461 -6.887 -17.812 1 98.12 86 LYS A N 1
ATOM 681 C CA . LYS A 1 86 ? 6.832 -7.34 -17.594 1 98.12 86 LYS A CA 1
ATOM 682 C C . LYS A 1 86 ? 7.805 -6.621 -18.516 1 98.12 86 LYS A C 1
ATOM 684 O O . LYS A 1 86 ? 7.465 -6.309 -19.656 1 98.12 86 LYS A O 1
ATOM 689 N N . LYS A 1 87 ? 8.969 -6.344 -18.031 1 98.69 87 LYS A N 1
ATOM 690 C CA . LYS A 1 87 ? 10.062 -5.746 -18.781 1 98.69 87 LYS A CA 1
ATOM 691 C C . LYS A 1 87 ? 11.414 -6.25 -18.297 1 98.69 87 LYS A C 1
ATOM 693 O O . LYS A 1 87 ? 11.484 -6.949 -17.281 1 98.69 87 LYS A O 1
ATOM 698 N N . SER A 1 88 ? 12.43 -5.922 -19.047 1 98.69 88 SER A N 1
ATOM 699 C CA . SER A 1 88 ? 13.789 -6.141 -18.562 1 98.69 88 SER A CA 1
ATOM 700 C C . SER A 1 88 ? 14.102 -5.242 -17.359 1 98.69 88 SER A C 1
ATOM 702 O O . SER A 1 88 ? 13.359 -4.301 -17.078 1 98.69 88 SER A O 1
ATOM 704 N N . TRP A 1 89 ? 15.18 -5.539 -16.75 1 98.69 89 TRP A N 1
ATOM 705 C CA . TRP A 1 89 ? 15.586 -4.73 -15.602 1 98.69 89 TRP A CA 1
ATOM 706 C C . TRP A 1 89 ? 15.812 -3.281 -16.016 1 98.69 89 TRP A C 1
ATOM 708 O O . TRP A 1 89 ? 15.344 -2.359 -15.336 1 98.69 89 TRP A O 1
ATOM 718 N N . HIS A 1 90 ? 16.484 -3.07 -17.156 1 98.62 90 HIS A N 1
ATOM 719 C CA . HIS A 1 90 ? 16.797 -1.725 -17.625 1 98.62 90 HIS A CA 1
ATOM 720 C C . HIS A 1 90 ? 15.539 -0.971 -18.016 1 98.62 90 HIS A C 1
ATOM 722 O O . HIS A 1 90 ? 15.352 0.186 -17.625 1 98.62 90 HIS A O 1
ATOM 728 N N . ASP A 1 91 ? 14.695 -1.645 -18.75 1 98.88 91 ASP A N 1
ATOM 729 C CA . ASP A 1 91 ? 13.453 -1.01 -19.172 1 98.88 91 ASP A CA 1
ATOM 730 C C . ASP A 1 91 ? 12.555 -0.708 -17.969 1 98.88 91 ASP A C 1
ATOM 732 O O . ASP A 1 91 ? 11.82 0.284 -17.969 1 98.88 91 ASP A O 1
ATOM 736 N N . SER A 1 92 ? 12.555 -1.611 -17.016 1 98.88 92 SER A N 1
ATOM 737 C CA . SER A 1 92 ? 11.789 -1.395 -15.789 1 98.88 92 SER A CA 1
ATOM 738 C C . SER A 1 92 ? 12.273 -0.159 -15.039 1 98.88 92 SER A C 1
ATOM 740 O O . SER A 1 92 ? 11.469 0.644 -14.57 1 98.88 92 SER A O 1
ATOM 742 N N . ARG A 1 93 ? 13.57 0.013 -14.969 1 98.81 93 ARG A N 1
ATOM 743 C CA . ARG A 1 93 ? 14.109 1.197 -14.305 1 98.81 93 ARG A CA 1
ATOM 744 C C . ARG A 1 93 ? 13.75 2.465 -15.07 1 98.81 93 ARG A C 1
ATOM 746 O O . ARG A 1 93 ? 13.375 3.475 -14.469 1 98.81 93 ARG A O 1
ATOM 753 N N . ASP A 1 94 ? 13.883 2.395 -16.344 1 98.81 94 ASP A N 1
ATOM 754 C CA . ASP A 1 94 ? 13.508 3.537 -17.172 1 98.81 94 ASP A CA 1
ATOM 755 C C . ASP A 1 94 ? 12.055 3.936 -16.938 1 98.81 94 ASP A C 1
ATOM 757 O O . ASP A 1 94 ? 11.727 5.125 -16.875 1 98.81 94 ASP A O 1
ATOM 761 N N . ASP A 1 95 ? 11.219 2.957 -16.844 1 98.75 95 ASP A N 1
ATOM 762 C CA . ASP A 1 95 ? 9.82 3.234 -16.562 1 98.75 95 ASP A CA 1
ATOM 763 C C . ASP A 1 95 ? 9.664 3.955 -15.227 1 98.75 95 ASP A C 1
ATOM 765 O O . ASP A 1 95 ? 8.922 4.934 -15.125 1 98.75 95 ASP A O 1
ATOM 769 N N . CYS A 1 96 ? 10.375 3.439 -14.195 1 98.75 96 CYS A N 1
ATOM 770 C CA . CYS A 1 96 ? 10.312 4.078 -12.883 1 98.75 96 CYS A CA 1
ATOM 771 C C . CYS A 1 96 ? 10.805 5.516 -12.953 1 98.75 96 CYS A C 1
ATOM 773 O O . CYS A 1 96 ? 10.188 6.418 -12.383 1 98.75 96 CYS A O 1
ATOM 775 N N . LEU A 1 97 ? 11.859 5.75 -13.656 1 98.44 97 LEU A N 1
ATOM 776 C CA . LEU A 1 97 ? 12.414 7.094 -13.789 1 98.44 97 LEU A CA 1
ATOM 777 C C . LEU A 1 97 ? 11.422 8.023 -14.484 1 98.44 97 LEU A C 1
ATOM 779 O O . LEU A 1 97 ? 11.281 9.188 -14.094 1 98.44 97 LEU A O 1
ATOM 783 N N . GLN A 1 98 ? 10.727 7.531 -15.469 1 97.94 98 GLN A N 1
ATOM 784 C CA . GLN A 1 98 ? 9.719 8.312 -16.172 1 97.94 98 GLN A CA 1
ATOM 785 C C . GLN A 1 98 ? 8.57 8.703 -15.25 1 97.94 98 GLN A C 1
ATOM 787 O O . GLN A 1 98 ? 7.91 9.719 -15.461 1 97.94 98 GLN A O 1
ATOM 792 N N . ARG A 1 99 ? 8.398 7.93 -14.156 1 96.25 99 ARG A N 1
ATOM 793 C CA . ARG A 1 99 ? 7.344 8.203 -13.188 1 96.25 99 ARG A CA 1
ATOM 794 C C . ARG A 1 99 ? 7.863 9.055 -12.039 1 96.25 99 ARG A C 1
ATOM 796 O O . ARG A 1 99 ? 7.156 9.258 -11.047 1 96.25 99 ARG A O 1
ATOM 803 N N . GLY A 1 100 ? 9.094 9.578 -12.172 1 95.62 100 GLY A N 1
ATOM 804 C CA . GLY A 1 100 ? 9.68 10.352 -11.094 1 95.62 100 GLY A CA 1
ATOM 805 C C . GLY A 1 100 ? 10.109 9.508 -9.906 1 95.62 100 GLY A C 1
ATOM 806 O O . GLY A 1 100 ? 10.133 9.984 -8.773 1 95.62 100 GLY A O 1
ATOM 807 N N . ALA A 1 101 ? 10.352 8.297 -10.109 1 97.81 101 ALA A N 1
ATOM 808 C CA . ALA A 1 101 ? 10.742 7.312 -9.102 1 97.81 101 ALA A CA 1
ATOM 809 C C . ALA A 1 101 ? 11.961 6.512 -9.57 1 97.81 101 ALA A C 1
ATOM 811 O O . ALA A 1 101 ? 12.672 6.926 -10.484 1 97.81 101 ALA A O 1
ATOM 812 N N . ASP A 1 102 ? 12.359 5.473 -8.859 1 98.62 102 ASP A N 1
ATOM 813 C CA . ASP A 1 102 ? 13.375 4.488 -9.242 1 98.62 102 ASP A CA 1
ATOM 814 C C . ASP A 1 102 ? 12.984 3.09 -8.766 1 98.62 102 ASP A C 1
ATOM 816 O O . ASP A 1 102 ? 11.992 2.924 -8.055 1 98.62 102 ASP A O 1
ATOM 820 N N . LEU A 1 103 ? 13.672 2.105 -9.266 1 98.88 103 LEU A N 1
ATOM 821 C CA . LEU A 1 103 ? 13.438 0.772 -8.719 1 98.88 103 LEU A CA 1
ATOM 822 C C . LEU A 1 103 ? 13.602 0.767 -7.203 1 98.88 103 LEU A C 1
ATOM 824 O O . LEU A 1 103 ? 14.453 1.478 -6.664 1 98.88 103 LEU A O 1
ATOM 828 N N . VAL A 1 104 ? 12.867 -0.067 -6.527 1 98.5 104 VAL A N 1
ATOM 829 C CA . VAL A 1 104 ? 12.742 -0.056 -5.074 1 98.5 104 VAL A CA 1
ATOM 830 C C . VAL A 1 104 ? 14.086 -0.416 -4.438 1 98.5 104 VAL A C 1
ATOM 832 O O . VAL A 1 104 ? 14.789 -1.308 -4.918 1 98.5 104 VAL A O 1
ATOM 835 N N . ILE A 1 105 ? 14.43 0.353 -3.465 1 97.81 105 ILE A N 1
ATOM 836 C CA . ILE A 1 105 ? 15.539 0.084 -2.559 1 97.81 105 ILE A CA 1
ATOM 837 C C . ILE A 1 105 ? 15.008 -0.474 -1.24 1 97.81 105 ILE A C 1
ATOM 839 O O . ILE A 1 105 ? 14.141 0.136 -0.605 1 97.81 105 ILE A O 1
ATOM 843 N N . ILE A 1 106 ? 15.469 -1.619 -0.812 1 97.06 106 ILE A N 1
ATOM 844 C CA . ILE A 1 106 ? 14.977 -2.281 0.391 1 97.06 106 ILE A CA 1
ATOM 845 C C . ILE A 1 106 ? 15.977 -2.094 1.529 1 97.06 106 ILE A C 1
ATOM 847 O O . ILE A 1 106 ? 17.078 -2.646 1.492 1 97.06 106 ILE A O 1
ATOM 851 N N . ASN A 1 107 ? 15.523 -1.346 2.539 1 91.69 107 ASN A N 1
ATOM 852 C CA . ASN A 1 107 ? 16.438 -0.971 3.607 1 91.69 107 ASN A CA 1
ATOM 853 C C . ASN A 1 107 ? 16 -1.536 4.953 1 91.69 107 ASN A C 1
ATOM 855 O O . ASN A 1 107 ? 16.641 -1.302 5.973 1 91.69 107 ASN A O 1
ATOM 859 N N . SER A 1 108 ? 14.859 -2.201 4.984 1 92.94 108 SER A N 1
ATOM 860 C CA . SER A 1 108 ? 14.359 -2.742 6.246 1 92.94 108 SER A CA 1
ATOM 861 C C . SER A 1 108 ? 13.625 -4.062 6.027 1 92.94 108 SER A C 1
ATOM 863 O O . SER A 1 108 ? 13.258 -4.395 4.898 1 92.94 108 SER A O 1
ATOM 865 N N . LYS A 1 109 ? 13.492 -4.75 7.109 1 95.19 109 LYS A N 1
ATOM 866 C CA . LYS A 1 109 ? 12.742 -6.004 7.047 1 95.19 109 LYS A CA 1
ATOM 867 C C . LYS A 1 109 ? 11.281 -5.754 6.68 1 95.19 109 LYS A C 1
ATOM 869 O O . LYS A 1 109 ? 10.688 -6.523 5.922 1 95.19 109 LYS A O 1
ATOM 874 N N . GLU A 1 110 ? 10.734 -4.668 7.223 1 94 110 GLU A N 1
ATOM 875 C CA . GLU A 1 110 ? 9.344 -4.328 6.922 1 94 110 GLU A CA 1
ATOM 876 C C . GLU A 1 110 ? 9.148 -4.047 5.434 1 94 110 GLU A C 1
ATOM 878 O O . GLU A 1 110 ? 8.164 -4.484 4.836 1 94 110 GLU A O 1
ATOM 883 N N . GLU A 1 111 ? 10.086 -3.369 4.953 1 94.62 111 GLU A N 1
ATOM 884 C CA . GLU A 1 111 ? 10.023 -3.07 3.525 1 94.62 111 GLU A CA 1
ATOM 885 C C . GLU A 1 111 ? 10.195 -4.336 2.689 1 94.62 111 GLU A C 1
ATOM 887 O O . GLU A 1 111 ? 9.523 -4.512 1.673 1 94.62 111 GLU A O 1
ATOM 892 N N . GLN A 1 112 ? 11.109 -5.262 3.1 1 96.5 112 GLN A N 1
ATOM 893 C CA . GLN A 1 112 ? 11.266 -6.559 2.451 1 96.5 112 GLN A CA 1
ATOM 894 C C . GLN A 1 112 ? 9.961 -7.352 2.492 1 96.5 112 GLN A C 1
ATOM 896 O O . GLN A 1 112 ? 9.539 -7.91 1.478 1 96.5 112 GLN A O 1
ATOM 901 N N . ASP A 1 113 ? 9.359 -7.348 3.619 1 95.38 113 ASP A N 1
ATOM 902 C CA . ASP A 1 113 ? 8.086 -8.055 3.766 1 95.38 113 ASP A CA 1
ATOM 903 C C . ASP A 1 113 ? 7.02 -7.441 2.865 1 95.38 113 ASP A C 1
ATOM 905 O O . ASP A 1 113 ? 6.242 -8.164 2.236 1 95.38 113 ASP A O 1
ATOM 909 N N . PHE A 1 114 ? 7.035 -6.172 2.762 1 95.06 114 PHE A N 1
ATOM 910 C CA . PHE A 1 114 ? 6.074 -5.465 1.922 1 95.06 114 PHE A CA 1
ATOM 911 C C . PHE A 1 114 ? 6.242 -5.859 0.459 1 95.06 114 PHE A C 1
ATOM 913 O O . PHE A 1 114 ? 5.262 -6.152 -0.226 1 95.06 114 PHE A O 1
ATOM 920 N N . THR A 1 115 ? 7.449 -5.898 -0.023 1 96.12 115 THR A N 1
ATOM 921 C CA . THR A 1 115 ? 7.703 -6.133 -1.439 1 96.12 115 THR A CA 1
ATOM 922 C C . THR A 1 115 ? 7.332 -7.562 -1.825 1 96.12 115 THR A C 1
ATOM 924 O O . THR A 1 115 ? 7.105 -7.855 -3 1 96.12 115 THR A O 1
ATOM 927 N N . ARG A 1 116 ? 7.23 -8.461 -0.881 1 95.12 116 ARG A N 1
ATOM 928 C CA . ARG A 1 116 ? 6.898 -9.852 -1.172 1 95.12 116 ARG A CA 1
ATOM 929 C C . ARG A 1 116 ? 5.387 -10.055 -1.214 1 95.12 116 ARG A C 1
ATOM 931 O O . ARG A 1 116 ? 4.91 -11.094 -1.672 1 95.12 116 ARG A O 1
ATOM 938 N N . LYS A 1 117 ? 4.656 -9.102 -0.81 1 93.25 117 LYS A N 1
ATOM 939 C CA . LYS A 1 117 ? 3.211 -9.258 -0.662 1 93.25 117 LYS A CA 1
ATOM 940 C C . LYS A 1 117 ? 2.533 -9.414 -2.02 1 93.25 117 LYS A C 1
ATOM 942 O O . LYS A 1 117 ? 1.408 -9.914 -2.104 1 93.25 117 LYS A O 1
ATOM 947 N N . PHE A 1 118 ? 3.148 -9.055 -3.092 1 92.62 118 PHE A N 1
ATOM 948 C CA . PHE A 1 118 ? 2.494 -8.992 -4.391 1 92.62 118 PHE A CA 1
ATOM 949 C C . PHE A 1 118 ? 2.619 -10.32 -5.125 1 92.62 118 PHE A C 1
ATOM 951 O O . PHE A 1 118 ? 1.937 -10.555 -6.125 1 92.62 118 PHE A O 1
ATOM 958 N N . HIS A 1 119 ? 3.449 -11.172 -4.645 1 90.38 119 HIS A N 1
ATOM 959 C CA . HIS A 1 119 ? 3.553 -12.57 -5.066 1 90.38 119 HIS A CA 1
ATOM 960 C C . HIS A 1 119 ? 3.791 -12.672 -6.566 1 90.38 119 HIS A C 1
ATOM 962 O O . HIS A 1 119 ? 3.15 -13.477 -7.246 1 90.38 119 HIS A O 1
ATOM 968 N N . LYS A 1 120 ? 4.59 -11.82 -7.109 1 91.81 120 LYS A N 1
ATOM 969 C CA . LYS A 1 120 ? 5.094 -11.797 -8.477 1 91.81 120 LYS A CA 1
ATOM 970 C C . LYS A 1 120 ? 6.621 -11.805 -8.508 1 91.81 120 LYS A C 1
ATOM 972 O O . LYS A 1 120 ? 7.266 -11.336 -7.566 1 91.81 120 LYS A O 1
ATOM 977 N N . ILE A 1 121 ? 7.137 -12.5 -9.555 1 96.75 121 ILE A N 1
ATOM 978 C CA . ILE A 1 121 ? 8.57 -12.344 -9.789 1 96.75 121 ILE A CA 1
ATOM 979 C C . ILE A 1 121 ? 8.883 -10.906 -10.18 1 96.75 121 ILE A C 1
ATOM 981 O O . ILE A 1 121 ? 8.414 -10.422 -11.211 1 96.75 121 ILE A O 1
ATOM 985 N N . THR A 1 122 ? 9.711 -10.219 -9.305 1 97.88 122 THR A N 1
ATOM 986 C CA . THR A 1 122 ? 9.742 -8.766 -9.414 1 97.88 122 THR A CA 1
ATOM 987 C C . THR A 1 122 ? 11.18 -8.25 -9.352 1 97.88 122 THR A C 1
ATOM 989 O O . THR A 1 122 ? 11.945 -8.641 -8.469 1 97.88 122 THR A O 1
ATOM 992 N N . TRP A 1 123 ? 11.477 -7.34 -10.328 1 98.75 123 TRP A N 1
ATOM 993 C CA . TRP A 1 123 ? 12.758 -6.637 -10.289 1 98.75 123 TRP A CA 1
ATOM 994 C C . TRP A 1 123 ? 12.82 -5.684 -9.102 1 98.75 123 TRP A C 1
ATOM 996 O O . TRP A 1 123 ? 11.836 -5 -8.797 1 98.75 123 TRP A O 1
ATOM 1006 N N . ILE A 1 124 ? 13.969 -5.621 -8.43 1 98.75 124 ILE A N 1
ATOM 1007 C CA . ILE A 1 124 ? 14.258 -4.582 -7.453 1 98.75 124 ILE A CA 1
ATOM 1008 C C . ILE A 1 124 ? 15.516 -3.814 -7.867 1 98.75 124 ILE A C 1
ATOM 1010 O O . ILE A 1 124 ? 16.172 -4.18 -8.836 1 98.75 124 ILE A O 1
ATOM 1014 N N . GLY A 1 125 ? 15.867 -2.725 -7.176 1 98.75 125 GLY A N 1
ATOM 1015 C CA . GLY A 1 125 ? 16.891 -1.793 -7.617 1 98.75 125 GLY A CA 1
ATOM 1016 C C . GLY A 1 125 ? 18.297 -2.189 -7.18 1 98.75 125 GLY A C 1
ATOM 1017 O O . GLY A 1 125 ? 19.094 -1.339 -6.781 1 98.75 125 GLY A O 1
ATOM 1018 N N . LEU A 1 126 ? 18.578 -3.459 -7.234 1 98.25 126 LEU A N 1
ATOM 1019 C CA . LEU A 1 126 ? 19.891 -3.959 -6.836 1 98.25 126 LEU A CA 1
ATOM 1020 C C . LEU A 1 126 ? 20.609 -4.617 -8.016 1 98.25 126 LEU A C 1
ATOM 1022 O O . LEU A 1 126 ? 20 -5.391 -8.758 1 98.25 126 LEU A O 1
ATOM 1026 N N . SER A 1 127 ? 21.891 -4.203 -8.188 1 97.38 127 SER A N 1
ATOM 1027 C CA . SER A 1 127 ? 22.672 -4.801 -9.266 1 97.38 127 SER A CA 1
ATOM 1028 C C . SER A 1 127 ? 24.156 -4.695 -9 1 97.38 127 SER A C 1
ATOM 1030 O O . SER A 1 127 ? 24.594 -3.895 -8.164 1 97.38 127 SER A O 1
ATOM 1032 N N . ASP A 1 128 ? 24.891 -5.547 -9.602 1 95.69 128 ASP A N 1
ATOM 1033 C CA . ASP A 1 128 ? 26.359 -5.434 -9.578 1 95.69 128 ASP A CA 1
ATOM 1034 C C . ASP A 1 128 ? 26.906 -5.266 -10.992 1 95.69 128 ASP A C 1
ATOM 1036 O O . ASP A 1 128 ? 28 -5.77 -11.297 1 95.69 128 ASP A O 1
ATOM 1040 N N . ARG A 1 129 ? 26.156 -4.555 -11.789 1 93.38 129 ARG A N 1
ATOM 1041 C CA . ARG A 1 129 ? 26.5 -4.371 -13.195 1 93.38 129 ARG A CA 1
ATOM 1042 C C . ARG A 1 129 ? 27.75 -3.52 -13.344 1 93.38 129 ARG A C 1
ATOM 1044 O O . ARG A 1 129 ? 28.531 -3.713 -14.281 1 93.38 129 ARG A O 1
ATOM 1051 N N . GLU A 1 130 ? 27.969 -2.551 -12.523 1 92.94 130 GLU A N 1
ATOM 1052 C CA . GLU A 1 130 ? 29.125 -1.66 -12.617 1 92.94 130 GLU A CA 1
ATOM 1053 C C . GLU A 1 130 ? 30.422 -2.406 -12.32 1 92.94 130 GLU A C 1
ATOM 1055 O O . GLU A 1 130 ? 31.391 -2.314 -13.086 1 92.94 130 GLU A O 1
ATOM 1060 N N . THR A 1 131 ? 30.422 -3.084 -11.211 1 91.38 131 THR A N 1
ATOM 1061 C CA . THR A 1 131 ? 31.531 -3.924 -10.797 1 91.38 131 THR A CA 1
ATOM 1062 C C . THR A 1 131 ? 31.031 -5.266 -10.273 1 91.38 131 THR A C 1
ATOM 1064 O O . THR A 1 131 ? 30.375 -5.324 -9.234 1 91.38 131 THR A O 1
ATOM 1067 N N . GLU A 1 132 ? 31.438 -6.312 -10.977 1 90.69 132 GLU A N 1
ATOM 1068 C CA . GLU A 1 132 ? 31 -7.648 -10.594 1 90.69 132 GLU A CA 1
ATOM 1069 C C . GLU A 1 132 ? 31.344 -7.945 -9.133 1 90.69 132 GLU A C 1
ATOM 1071 O O . GLU A 1 132 ? 32.5 -7.734 -8.703 1 90.69 132 GLU A O 1
ATOM 1076 N N . GLY A 1 133 ? 30.328 -8.375 -8.406 1 90.56 133 GLY A N 1
ATOM 1077 C CA . GLY A 1 133 ? 30.531 -8.75 -7.02 1 90.56 133 GLY A CA 1
ATOM 1078 C C . GLY A 1 133 ? 30.266 -7.613 -6.047 1 90.56 133 GLY A C 1
ATOM 1079 O O . GLY A 1 133 ? 30.125 -7.84 -4.844 1 90.56 133 GLY A O 1
ATOM 1080 N N . ILE A 1 134 ? 30.281 -6.441 -6.586 1 93.62 134 ILE A N 1
ATOM 1081 C CA . ILE A 1 134 ? 29.953 -5.289 -5.75 1 93.62 134 ILE A CA 1
ATOM 1082 C C . ILE A 1 134 ? 28.516 -4.855 -6 1 93.62 134 ILE A C 1
ATOM 1084 O O . ILE A 1 134 ? 28.219 -4.18 -6.988 1 93.62 134 ILE A O 1
ATOM 1088 N N . TRP A 1 135 ? 27.688 -5.246 -5.074 1 96.06 135 TRP A N 1
ATOM 1089 C CA . TRP A 1 135 ? 26.266 -4.98 -5.223 1 96.06 135 TRP A CA 1
ATOM 1090 C C . TRP A 1 135 ? 25.922 -3.576 -4.742 1 96.06 135 TRP A C 1
ATOM 1092 O O . TRP A 1 135 ? 26.297 -3.182 -3.635 1 96.06 135 TRP A O 1
ATOM 1102 N N . LYS A 1 136 ? 25.203 -2.826 -5.617 1 97.56 136 LYS A N 1
ATOM 1103 C CA . LYS A 1 136 ? 24.781 -1.465 -5.305 1 97.56 136 LYS A CA 1
ATOM 1104 C C . LYS A 1 136 ? 23.312 -1.262 -5.641 1 97.56 136 LYS A C 1
ATOM 1106 O O . LYS A 1 136 ? 22.797 -1.847 -6.598 1 97.56 136 LYS A O 1
ATOM 1111 N N . TRP A 1 137 ? 22.719 -0.437 -4.84 1 98.38 137 TRP A N 1
ATOM 1112 C CA . TRP A 1 137 ? 21.359 0.003 -5.164 1 98.38 137 TRP A CA 1
ATOM 1113 C C . TRP A 1 137 ? 21.391 1.053 -6.27 1 98.38 137 TRP A C 1
ATOM 1115 O O . TRP A 1 137 ? 22.438 1.621 -6.574 1 98.38 137 TRP A O 1
ATOM 1125 N N . VAL A 1 138 ? 20.266 1.336 -6.824 1 98.31 138 VAL A N 1
ATOM 1126 C CA . VAL A 1 138 ? 20.141 2.223 -7.977 1 98.31 138 VAL A CA 1
ATOM 1127 C C . VAL A 1 138 ? 20.516 3.646 -7.574 1 98.31 138 VAL A C 1
ATOM 1129 O O . VAL A 1 138 ? 20.828 4.477 -8.43 1 98.31 138 VAL A O 1
ATOM 1132 N N . ASP A 1 139 ? 20.484 3.928 -6.309 1 96.12 139 ASP A N 1
ATOM 1133 C CA . ASP A 1 139 ? 20.906 5.266 -5.891 1 96.12 139 ASP A CA 1
ATOM 1134 C C . ASP A 1 139 ? 22.406 5.328 -5.656 1 96.12 139 ASP A C 1
ATOM 1136 O O . ASP A 1 139 ? 22.922 6.355 -5.215 1 96.12 139 ASP A O 1
ATOM 1140 N N . GLY A 1 140 ? 23.047 4.273 -5.82 1 96.88 140 GLY A N 1
ATOM 1141 C CA . GLY A 1 140 ? 24.5 4.242 -5.727 1 96.88 140 GLY A CA 1
ATOM 1142 C C . GLY A 1 140 ? 25 3.738 -4.383 1 96.88 140 GLY A C 1
ATOM 1143 O O . GLY A 1 140 ? 26.188 3.473 -4.219 1 96.88 140 GLY A O 1
ATOM 1144 N N . THR A 1 141 ? 24.141 3.521 -3.438 1 96.69 141 THR A N 1
ATOM 1145 C CA . THR A 1 141 ? 24.578 3.072 -2.119 1 96.69 141 THR A CA 1
ATOM 1146 C C . THR A 1 141 ? 24.828 1.567 -2.119 1 96.69 141 THR A C 1
ATOM 1148 O O . THR A 1 141 ? 24.156 0.815 -2.818 1 96.69 141 THR A O 1
ATOM 1151 N N . PRO A 1 142 ? 25.781 1.183 -1.33 1 96.06 142 PRO A N 1
ATOM 1152 C CA . PRO A 1 142 ? 26.047 -0.255 -1.232 1 96.06 142 PRO A CA 1
ATOM 1153 C C . PRO A 1 142 ? 24.984 -0.996 -0.424 1 96.06 142 PRO A C 1
ATOM 1155 O O . PRO A 1 142 ? 24.312 -0.395 0.421 1 96.06 142 PRO A O 1
ATOM 1158 N N . ILE A 1 143 ? 24.859 -2.248 -0.718 1 95.31 143 ILE A N 1
ATOM 1159 C CA . ILE A 1 143 ? 23.953 -3.086 0.059 1 95.31 143 ILE A CA 1
ATOM 1160 C C . ILE A 1 143 ? 24.484 -3.236 1.483 1 95.31 143 ILE A C 1
ATOM 1162 O O . ILE A 1 143 ? 25.688 -3.41 1.689 1 95.31 143 ILE A O 1
ATOM 1166 N N . THR A 1 144 ? 23.688 -3.027 2.434 1 94 144 THR A N 1
ATOM 1167 C CA . THR A 1 144 ? 24.078 -3.197 3.828 1 94 144 THR A CA 1
ATOM 1168 C C . THR A 1 144 ? 23.328 -4.371 4.461 1 94 144 THR A C 1
ATOM 1170 O O . THR A 1 144 ? 23.781 -4.926 5.465 1 94 144 THR A O 1
ATOM 1173 N N . LYS A 1 145 ? 22.219 -4.68 4.023 1 93.81 145 LYS A N 1
ATOM 1174 C CA . LYS A 1 145 ? 21.391 -5.82 4.414 1 93.81 145 LYS A CA 1
ATOM 1175 C C . LYS A 1 145 ? 20.875 -6.574 3.191 1 93.81 145 LYS A C 1
ATOM 1177 O O . LYS A 1 145 ? 20.484 -5.961 2.197 1 93.81 145 LYS A O 1
ATOM 1182 N N . SER A 1 146 ? 20.984 -7.914 3.295 1 95.38 146 SER A N 1
ATOM 1183 C CA . SER A 1 146 ? 20.547 -8.688 2.137 1 95.38 146 SER A CA 1
ATOM 1184 C C . SER A 1 146 ? 19.5 -9.727 2.523 1 95.38 146 SER A C 1
ATOM 1186 O O . SER A 1 146 ? 19.359 -10.07 3.699 1 95.38 146 SER A O 1
ATOM 1188 N N . TYR A 1 147 ? 18.766 -10.203 1.525 1 97.62 147 TYR A N 1
ATOM 1189 C CA . TYR A 1 147 ? 17.75 -11.242 1.648 1 97.62 147 TYR A CA 1
ATOM 1190 C C . TYR A 1 147 ? 17.891 -12.266 0.527 1 97.62 147 TYR A C 1
ATOM 1192 O O . TYR A 1 147 ? 16.906 -12.617 -0.122 1 97.62 147 TYR A O 1
ATOM 1200 N N . TRP A 1 148 ? 19.125 -12.688 0.36 1 96.75 148 TRP A N 1
ATOM 1201 C CA . TRP A 1 148 ? 19.438 -13.656 -0.686 1 96.75 148 TRP A CA 1
ATOM 1202 C C . TRP A 1 148 ? 18.781 -15 -0.381 1 96.75 148 TRP A C 1
ATOM 1204 O O . TRP A 1 148 ? 18.797 -15.461 0.764 1 96.75 148 TRP A O 1
ATOM 1214 N N . ALA A 1 149 ? 18.266 -15.562 -1.412 1 96.25 149 ALA A N 1
ATOM 1215 C CA . ALA A 1 149 ? 17.812 -16.938 -1.278 1 96.25 149 ALA A CA 1
ATOM 1216 C C . ALA A 1 149 ? 18.984 -17.891 -1.094 1 96.25 149 ALA A C 1
ATOM 1218 O O . ALA A 1 149 ? 20.141 -17.531 -1.373 1 96.25 149 ALA A O 1
ATOM 1219 N N . ASN A 1 150 ? 18.578 -19.031 -0.601 1 92.44 150 ASN A N 1
ATOM 1220 C CA . ASN A 1 150 ? 19.641 -20.031 -0.413 1 92.44 150 ASN A CA 1
ATOM 1221 C C . ASN A 1 150 ? 20.375 -20.312 -1.714 1 92.44 150 ASN A C 1
ATOM 1223 O O . ASN A 1 150 ? 19.766 -20.578 -2.746 1 92.44 150 ASN A O 1
ATOM 1227 N N . GLY A 1 151 ? 21.766 -20.219 -1.602 1 90.69 151 GLY A N 1
ATOM 1228 C CA . GLY A 1 151 ? 22.594 -20.484 -2.758 1 90.69 151 GLY A CA 1
ATOM 1229 C C . GLY A 1 151 ? 22.766 -19.281 -3.668 1 90.69 151 GLY A C 1
ATOM 1230 O O . GLY A 1 151 ? 23.391 -19.375 -4.727 1 90.69 151 GLY A O 1
ATOM 1231 N N . GLU A 1 152 ? 22.203 -18.156 -3.281 1 90.81 152 GLU A N 1
ATOM 1232 C CA . GLU A 1 152 ? 22.266 -16.953 -4.09 1 90.81 152 GLU A CA 1
ATOM 1233 C C . GLU A 1 152 ? 23.109 -15.867 -3.404 1 90.81 152 GLU A C 1
ATOM 1235 O O . GLU A 1 152 ? 23.234 -15.859 -2.178 1 90.81 152 GLU A O 1
ATOM 1240 N N . PRO A 1 153 ? 23.672 -14.883 -4.039 1 88.5 153 PRO A N 1
ATOM 1241 C CA . PRO A 1 153 ? 23.766 -14.812 -5.5 1 88.5 153 PRO A CA 1
ATOM 1242 C C . PRO A 1 153 ? 24.766 -15.797 -6.078 1 88.5 153 PRO A C 1
ATOM 1244 O O . PRO A 1 153 ? 25.797 -16.094 -5.441 1 88.5 153 PRO A O 1
ATOM 1247 N N . ASN A 1 154 ? 24.578 -16.5 -7.082 1 80.19 154 ASN A N 1
ATOM 1248 C CA . ASN A 1 154 ? 25.5 -17.547 -7.527 1 80.19 154 ASN A CA 1
ATOM 1249 C C . ASN A 1 154 ? 25.984 -17.297 -8.945 1 80.19 154 ASN A C 1
ATOM 1251 O O . ASN A 1 154 ? 26.766 -18.078 -9.484 1 80.19 154 ASN A O 1
ATOM 1255 N N . SER A 1 155 ? 25.844 -16.109 -9.594 1 67 155 SER A N 1
ATOM 1256 C CA . SER A 1 155 ? 26.25 -15.914 -10.984 1 67 155 SER A CA 1
ATOM 1257 C C . SER A 1 155 ? 26.188 -17.219 -11.766 1 67 155 SER A C 1
ATOM 1259 O O . SER A 1 155 ? 27.141 -17.609 -12.422 1 67 155 SER A O 1
ATOM 1261 N N . TYR A 1 156 ? 25.109 -17.922 -11.672 1 63.62 156 TYR A N 1
ATOM 1262 C CA . TYR A 1 156 ? 25 -19.312 -12.102 1 63.62 156 TYR A CA 1
ATOM 1263 C C . TYR A 1 156 ? 25.547 -19.5 -13.508 1 63.62 156 TYR A C 1
ATOM 1265 O O . TYR A 1 156 ? 25.188 -18.766 -14.43 1 63.62 156 TYR A O 1
ATOM 1273 N N . GLU A 1 157 ? 26.328 -20.547 -13.555 1 55.69 157 GLU A N 1
ATOM 1274 C CA . GLU A 1 157 ? 26.953 -21.109 -14.75 1 55.69 157 GLU A CA 1
ATOM 1275 C C . GLU A 1 157 ? 27.719 -20.031 -15.523 1 55.69 157 GLU A C 1
ATOM 1277 O O . GLU A 1 157 ? 27.703 -20.031 -16.75 1 55.69 157 GLU A O 1
ATOM 1282 N N . GLY A 1 158 ? 28.219 -19.125 -14.938 1 59.62 158 GLY A N 1
ATOM 1283 C CA . GLY A 1 158 ? 29.031 -18.172 -15.664 1 59.62 158 GLY A CA 1
ATOM 1284 C C . GLY A 1 158 ? 28.234 -17.078 -16.328 1 59.62 158 GLY A C 1
ATOM 1285 O O . GLY A 1 158 ? 28.797 -16.219 -17.016 1 59.62 158 GLY A O 1
ATOM 1286 N N . LYS A 1 159 ? 26.891 -17.219 -16.109 1 64.12 159 LYS A N 1
ATOM 1287 C CA . LYS A 1 159 ? 26.031 -16.203 -16.734 1 64.12 159 LYS A CA 1
ATOM 1288 C C . LYS A 1 159 ? 26.094 -14.883 -15.977 1 64.12 159 LYS A C 1
ATOM 1290 O O . LYS A 1 159 ? 26.375 -14.859 -14.781 1 64.12 159 LYS A O 1
ATOM 1295 N N . ASN A 1 160 ? 26.203 -13.875 -16.75 1 80.44 160 ASN A N 1
ATOM 1296 C CA . ASN A 1 160 ? 26.219 -12.516 -16.219 1 80.44 160 ASN A CA 1
ATOM 1297 C C . ASN A 1 160 ? 24.922 -12.164 -15.516 1 80.44 160 ASN A C 1
ATOM 1299 O O . ASN A 1 160 ? 24.047 -11.5 -16.094 1 80.44 160 ASN A O 1
ATOM 1303 N N . GLU A 1 161 ? 24.656 -12.742 -14.289 1 90.06 161 GLU A N 1
ATOM 1304 C CA . GLU A 1 161 ? 23.484 -12.453 -13.477 1 90.06 161 GLU A CA 1
ATOM 1305 C C . GLU A 1 161 ? 23.719 -11.234 -12.586 1 90.06 161 GLU A C 1
ATOM 1307 O O . GLU A 1 161 ? 24.203 -11.359 -11.461 1 90.06 161 GLU A O 1
ATOM 1312 N N . ASP A 1 162 ? 23.406 -10.117 -13.18 1 95.12 162 ASP A N 1
ATOM 1313 C CA . ASP A 1 162 ? 23.812 -8.875 -12.539 1 95.12 162 ASP A CA 1
ATOM 1314 C C . ASP A 1 162 ? 22.625 -8.141 -11.938 1 95.12 162 ASP A C 1
ATOM 1316 O O . ASP A 1 162 ? 22.781 -7.109 -11.281 1 95.12 162 ASP A O 1
ATOM 1320 N N . CYS A 1 163 ? 21.422 -8.734 -12.203 1 97.69 163 CYS A N 1
ATOM 1321 C CA . CYS A 1 163 ? 20.219 -8.047 -11.742 1 97.69 163 CYS A CA 1
ATOM 1322 C C . CYS A 1 163 ? 19.438 -8.922 -10.773 1 97.69 163 CYS A C 1
ATOM 1324 O O . CYS A 1 163 ? 19.484 -10.148 -10.859 1 97.69 163 CYS A O 1
ATOM 1326 N N . VAL A 1 164 ? 18.766 -8.266 -9.852 1 97.69 164 VAL A N 1
ATOM 1327 C CA . VAL A 1 164 ? 18.172 -9.008 -8.742 1 97.69 164 VAL A CA 1
ATOM 1328 C C . VAL A 1 164 ? 16.656 -8.953 -8.836 1 97.69 164 VAL A C 1
ATOM 1330 O O . VAL A 1 164 ? 16.078 -7.902 -9.133 1 97.69 164 VAL A O 1
ATOM 1333 N N . GLU A 1 165 ? 16.062 -10.086 -8.641 1 98.06 165 GLU A N 1
ATOM 1334 C CA . GLU A 1 165 ? 14.609 -10.234 -8.562 1 98.06 165 GLU A CA 1
ATOM 1335 C C . GLU A 1 165 ? 14.18 -10.812 -7.219 1 98.06 165 GLU A C 1
ATOM 1337 O O . GLU A 1 165 ? 14.961 -11.5 -6.559 1 98.06 165 GLU A O 1
ATOM 1342 N N . ILE A 1 166 ? 13.023 -10.469 -6.758 1 97.12 166 ILE A N 1
ATOM 1343 C CA . ILE A 1 166 ? 12.32 -11.258 -5.754 1 97.12 166 ILE A CA 1
ATOM 1344 C C . ILE A 1 166 ? 11.711 -12.5 -6.402 1 97.12 166 ILE A C 1
ATOM 1346 O O . ILE A 1 166 ? 10.828 -12.398 -7.254 1 97.12 166 ILE A O 1
ATOM 1350 N N . ARG A 1 167 ? 12.109 -13.633 -6.008 1 95.25 167 ARG A N 1
ATOM 1351 C CA . ARG A 1 167 ? 11.742 -14.867 -6.688 1 95.25 167 ARG A CA 1
ATOM 1352 C C . ARG A 1 167 ? 10.828 -15.719 -5.812 1 95.25 167 ARG A C 1
ATOM 1354 O O . ARG A 1 167 ? 9.914 -16.375 -6.316 1 95.25 167 ARG A O 1
ATOM 1361 N N . PHE A 1 168 ? 11.023 -15.773 -4.527 1 91.62 168 PHE A N 1
ATOM 1362 C CA . PHE A 1 168 ? 10.281 -16.625 -3.605 1 91.62 168 PHE A CA 1
ATOM 1363 C C . PHE A 1 168 ? 9.477 -15.781 -2.619 1 91.62 168 PHE A C 1
ATOM 1365 O O . PHE A 1 168 ? 9.875 -15.633 -1.462 1 91.62 168 PHE A O 1
ATOM 1372 N N . PRO A 1 169 ? 8.289 -15.383 -3.025 1 88.44 169 PRO A N 1
ATOM 1373 C CA . PRO A 1 169 ? 7.543 -14.414 -2.211 1 88.44 169 PRO A CA 1
ATOM 1374 C C . PRO A 1 169 ? 7.113 -14.992 -0.864 1 88.44 169 PRO A C 1
ATOM 1376 O O . PRO A 1 169 ? 6.816 -14.242 0.066 1 88.44 169 PRO A O 1
ATOM 1379 N N . ASN A 1 170 ? 7.141 -16.25 -0.698 1 89.62 170 ASN A N 1
ATOM 1380 C CA . ASN A 1 170 ? 6.711 -16.859 0.554 1 89.62 170 ASN A CA 1
ATOM 1381 C C . ASN A 1 170 ? 7.871 -17 1.536 1 89.62 170 ASN A C 1
ATOM 1383 O O . ASN A 1 170 ? 7.672 -17.406 2.684 1 89.62 170 ASN A O 1
ATOM 1387 N N . GLU A 1 171 ? 9.047 -16.688 1.103 1 93.38 171 GLU A N 1
ATOM 1388 C CA . GLU A 1 171 ? 10.242 -16.734 1.939 1 93.38 171 GLU A CA 1
ATOM 1389 C C . GLU A 1 171 ? 10.812 -15.344 2.178 1 93.38 171 GLU A C 1
ATOM 1391 O O . GLU A 1 171 ? 10.836 -14.516 1.268 1 93.38 171 GLU A O 1
ATOM 1396 N N . GLU A 1 172 ? 11.242 -15.125 3.422 1 93.75 172 GLU A N 1
ATOM 1397 C CA . GLU A 1 172 ? 11.867 -13.836 3.699 1 93.75 172 GLU A CA 1
ATOM 1398 C C . GLU A 1 172 ? 13.07 -13.609 2.797 1 93.75 172 GLU A C 1
ATOM 1400 O O . GLU A 1 172 ? 13.172 -12.57 2.133 1 93.75 172 GLU A O 1
ATOM 1405 N N . ASN A 1 173 ? 14 -14.648 2.83 1 96.44 173 ASN A N 1
ATOM 1406 C CA . ASN A 1 173 ? 15.125 -14.617 1.908 1 96.44 173 ASN A CA 1
ATOM 1407 C C . ASN A 1 173 ? 14.719 -15.055 0.505 1 96.44 173 ASN A C 1
ATOM 1409 O O . ASN A 1 173 ? 14.625 -16.25 0.225 1 96.44 173 ASN A O 1
ATOM 1413 N N . SER A 1 174 ? 14.5 -14.031 -0.395 1 96.81 174 SER A N 1
ATOM 1414 C CA . SER A 1 174 ? 13.812 -14.344 -1.641 1 96.81 174 SER A CA 1
ATOM 1415 C C . SER A 1 174 ? 14.539 -13.758 -2.844 1 96.81 174 SER A C 1
ATOM 1417 O O . SER A 1 174 ? 14.062 -13.852 -3.975 1 96.81 174 SER A O 1
ATOM 1419 N N . TRP A 1 175 ? 15.75 -13.242 -2.615 1 97.44 175 TRP A N 1
ATOM 1420 C CA . TRP A 1 175 ? 16.438 -12.555 -3.707 1 97.44 175 TRP A CA 1
ATOM 1421 C C . TRP A 1 175 ? 17.203 -13.547 -4.578 1 97.44 175 TRP A C 1
ATOM 1423 O O . TRP A 1 175 ? 17.781 -14.5 -4.07 1 97.44 175 TRP A O 1
ATOM 1433 N N . ASN A 1 176 ? 17.156 -13.32 -5.828 1 96.44 176 ASN A N 1
ATOM 1434 C CA . ASN A 1 176 ? 17.875 -14.117 -6.816 1 96.44 176 ASN A CA 1
ATOM 1435 C C . ASN A 1 176 ? 18.5 -13.242 -7.891 1 96.44 176 ASN A C 1
ATOM 1437 O O . ASN A 1 176 ? 17.859 -12.328 -8.414 1 96.44 176 ASN A O 1
ATOM 1441 N N . ASP A 1 177 ? 19.781 -13.445 -8.141 1 95.88 177 ASP A N 1
ATOM 1442 C CA . ASP A 1 177 ? 20.406 -12.727 -9.242 1 95.88 177 ASP A CA 1
ATOM 1443 C C . ASP A 1 177 ? 20.203 -13.469 -10.562 1 95.88 177 ASP A C 1
ATOM 1445 O O . ASP A 1 177 ? 20.375 -14.688 -10.633 1 95.88 177 ASP A O 1
ATOM 1449 N N . ILE A 1 178 ? 19.797 -12.727 -11.578 1 95.5 178 ILE A N 1
ATOM 1450 C CA . ILE A 1 178 ? 19.547 -13.273 -12.906 1 95.5 178 ILE A CA 1
ATOM 1451 C C . ILE A 1 178 ? 20 -12.273 -13.969 1 95.5 178 ILE A C 1
ATOM 1453 O O . ILE A 1 178 ? 20.328 -11.133 -13.656 1 95.5 178 ILE A O 1
ATOM 1457 N N . PRO A 1 179 ? 20.109 -12.812 -15.195 1 95.44 179 PRO A N 1
ATOM 1458 C CA . PRO A 1 179 ? 20.469 -11.867 -16.25 1 95.44 179 PRO A CA 1
ATOM 1459 C C . PRO A 1 179 ? 19.469 -10.711 -16.359 1 95.44 179 PRO A C 1
ATOM 1461 O O . PRO A 1 179 ? 18.266 -10.914 -16.219 1 95.44 179 PRO A O 1
ATOM 1464 N N . CYS A 1 180 ? 19.922 -9.547 -16.719 1 96.94 180 CYS A N 1
ATOM 1465 C CA . CYS A 1 180 ? 19.156 -8.305 -16.703 1 96.94 180 CYS A CA 1
ATOM 1466 C C . CYS A 1 180 ? 18.125 -8.281 -17.828 1 96.94 180 CYS A C 1
ATOM 1468 O O . CYS A 1 180 ? 17.188 -7.48 -17.797 1 96.94 180 CYS A O 1
ATOM 1470 N N . GLU A 1 181 ? 18.25 -9.156 -18.719 1 96.81 181 GLU A N 1
ATOM 1471 C CA . GLU A 1 181 ? 17.438 -9.141 -19.922 1 96.81 181 GLU A CA 1
ATOM 1472 C C . GLU A 1 181 ? 16.125 -9.891 -19.703 1 96.81 181 GLU A C 1
ATOM 1474 O O . GLU A 1 181 ? 15.227 -9.836 -20.547 1 96.81 181 GLU A O 1
ATOM 1479 N N . GLY A 1 182 ? 16.062 -10.594 -18.562 1 96.5 182 GLY A N 1
ATOM 1480 C CA . GLY A 1 182 ? 14.82 -11.289 -18.266 1 96.5 182 GLY A CA 1
ATOM 1481 C C . GLY A 1 182 ? 13.617 -10.367 -18.234 1 96.5 182 GLY A C 1
ATOM 1482 O O . GLY A 1 182 ? 13.766 -9.148 -18.094 1 96.5 182 GLY A O 1
ATOM 1483 N N . GLN A 1 183 ? 12.438 -10.969 -18.453 1 98.44 183 GLN A N 1
ATOM 1484 C CA . GLN A 1 183 ? 11.18 -10.234 -18.375 1 98.44 183 GLN A CA 1
ATOM 1485 C C . GLN A 1 183 ? 10.469 -10.5 -17.062 1 98.44 183 GLN A C 1
ATOM 1487 O O . GLN A 1 183 ? 10.055 -11.625 -16.781 1 98.44 183 GLN A O 1
ATOM 1492 N N . ASN A 1 184 ? 10.359 -9.438 -16.234 1 98.31 184 ASN A N 1
ATOM 1493 C CA . ASN A 1 184 ? 9.727 -9.547 -14.922 1 98.31 184 ASN A CA 1
ATOM 1494 C C . ASN A 1 184 ? 8.867 -8.32 -14.609 1 98.31 184 ASN A C 1
ATOM 1496 O O . ASN A 1 184 ? 8.984 -7.297 -15.281 1 98.31 184 ASN A O 1
ATOM 1500 N N . PHE A 1 185 ? 8.008 -8.469 -13.648 1 97.81 185 PHE A N 1
ATOM 1501 C CA . PHE A 1 185 ? 7.379 -7.293 -13.055 1 97.81 185 PHE A CA 1
ATOM 1502 C C . PHE A 1 185 ? 8.398 -6.465 -12.289 1 97.81 185 PHE A C 1
ATOM 1504 O O . PHE A 1 185 ? 9.555 -6.883 -12.125 1 97.81 185 PHE A O 1
ATOM 1511 N N . TRP A 1 186 ? 8.023 -5.262 -11.945 1 98.62 186 TRP A N 1
ATOM 1512 C CA . TRP A 1 186 ? 8.961 -4.43 -11.195 1 98.62 186 TRP A CA 1
ATOM 1513 C C . TRP A 1 186 ? 8.219 -3.535 -10.203 1 98.62 186 TRP A C 1
ATOM 1515 O O . TRP A 1 186 ? 7.004 -3.361 -10.305 1 98.62 186 TRP A O 1
ATOM 1525 N N . ILE A 1 187 ? 8.93 -3.094 -9.164 1 98.69 187 ILE A N 1
ATOM 1526 C CA . ILE A 1 187 ? 8.406 -2.16 -8.172 1 98.69 187 ILE A CA 1
ATOM 1527 C C . ILE A 1 187 ? 9.211 -0.862 -8.211 1 98.69 187 ILE A C 1
ATOM 1529 O O . ILE A 1 187 ? 10.438 -0.882 -8.125 1 98.69 187 ILE A O 1
ATOM 1533 N N . CYS A 1 188 ? 8.484 0.251 -8.406 1 98.69 188 CYS A N 1
ATOM 1534 C CA . CYS A 1 188 ? 9.07 1.582 -8.281 1 98.69 188 CYS A CA 1
ATOM 1535 C C . CYS A 1 188 ? 8.891 2.125 -6.871 1 98.69 188 CYS A C 1
ATOM 1537 O O . CYS A 1 188 ? 7.918 1.795 -6.191 1 98.69 188 CYS A O 1
ATOM 1539 N N . GLU A 1 189 ? 9.836 2.971 -6.496 1 98.19 189 GLU A N 1
ATOM 1540 C CA . GLU A 1 189 ? 9.758 3.654 -5.207 1 98.19 189 GLU A CA 1
ATOM 1541 C C . GLU A 1 189 ? 10.062 5.141 -5.352 1 98.19 189 GLU A C 1
ATOM 1543 O O . GLU A 1 189 ? 11 5.523 -6.051 1 98.19 189 GLU A O 1
ATOM 1548 N N . LYS A 1 190 ? 9.195 5.945 -4.797 1 95.19 190 LYS A N 1
ATOM 1549 C CA . LYS A 1 190 ? 9.516 7.363 -4.664 1 95.19 190 LYS A CA 1
ATOM 1550 C C . LYS A 1 190 ? 9.266 7.852 -3.2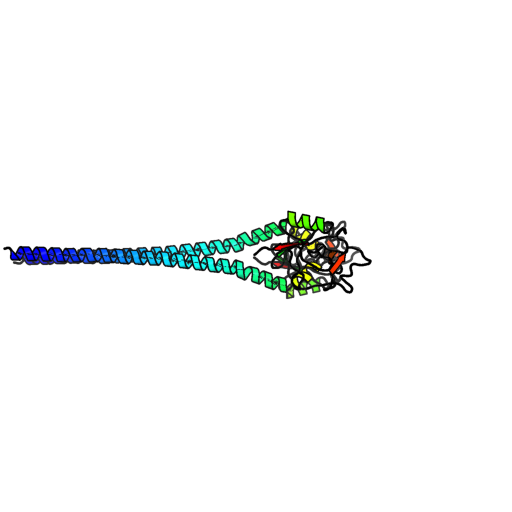4 1 95.19 190 LYS A C 1
ATOM 1552 O O . LYS A 1 190 ? 8.25 7.504 -2.629 1 95.19 190 LYS A O 1
ATOM 1557 N N . THR A 1 191 ? 10.312 8.43 -2.721 1 82.81 191 THR A N 1
ATOM 1558 C CA . THR A 1 191 ? 10.242 8.914 -1.346 1 82.81 191 THR A CA 1
ATOM 1559 C C . THR A 1 191 ? 9.492 10.242 -1.279 1 82.81 191 THR A C 1
ATOM 1561 O O . THR A 1 191 ? 9.695 11.117 -2.123 1 82.81 191 THR A O 1
ATOM 1564 N N . MET A 1 192 ? 8.414 10.148 -0.545 1 68.69 192 MET A N 1
ATOM 1565 C CA . MET A 1 192 ? 7.777 11.445 -0.289 1 68.69 192 MET A CA 1
ATOM 1566 C C . MET A 1 192 ? 7.945 11.852 1.172 1 68.69 192 MET A C 1
ATOM 1568 O O . MET A 1 192 ? 7.793 11.023 2.072 1 68.69 192 MET A O 1
ATOM 1572 N N . ALA A 1 193 ? 8.641 12.875 1.37 1 55.84 193 ALA A N 1
ATOM 1573 C CA . ALA A 1 193 ? 8.672 13.469 2.705 1 55.84 193 ALA A CA 1
ATOM 1574 C C . ALA A 1 193 ? 7.258 13.805 3.182 1 55.84 193 ALA A C 1
ATOM 1576 O O . ALA A 1 193 ? 6.656 14.773 2.721 1 55.84 193 ALA A O 1
ATOM 1577 N N . LEU A 1 194 ? 6.465 12.758 3.348 1 50.97 194 LEU A N 1
ATOM 1578 C CA . LEU A 1 194 ? 5.18 13.148 3.92 1 50.97 194 LEU A CA 1
ATOM 1579 C C . LEU A 1 194 ? 5.344 13.578 5.375 1 50.97 194 LEU A C 1
ATOM 1581 O O . LEU A 1 194 ? 6.184 13.039 6.094 1 50.97 194 LEU A O 1
ATOM 1585 N N . SER B 1 1 ? 5.578 94.562 40.656 1 53.03 1 SER B N 1
ATOM 1586 C CA . SER B 1 1 ? 4.867 94.25 39.406 1 53.03 1 SER B CA 1
ATOM 1587 C C . SER B 1 1 ? 5.59 93.188 38.594 1 53.03 1 SER B C 1
ATOM 1589 O O . SER B 1 1 ? 4.957 92.25 38.062 1 53.03 1 SER B O 1
ATOM 1591 N N . SER B 1 2 ? 6.852 93.125 38.656 1 65.88 2 SER B N 1
ATOM 1592 C CA . SER B 1 2 ? 7.707 92.25 37.906 1 65.88 2 SER B CA 1
ATOM 1593 C C . SER B 1 2 ? 7.703 90.812 38.531 1 65.88 2 SER B C 1
ATOM 1595 O O . SER B 1 2 ? 7.727 89.812 37.812 1 65.88 2 SER B O 1
ATOM 1597 N N . ASN B 1 3 ? 7.582 90.812 39.781 1 67.19 3 ASN B N 1
ATOM 1598 C CA . ASN B 1 3 ? 7.648 89.5 40.438 1 67.19 3 ASN B CA 1
ATOM 1599 C C . ASN B 1 3 ? 6.387 88.688 40.219 1 67.19 3 ASN B C 1
ATOM 1601 O O . ASN B 1 3 ? 6.453 87.438 40.094 1 67.19 3 ASN B O 1
ATOM 1605 N N . GLN B 1 4 ? 5.25 89.375 40.125 1 65.5 4 GLN B N 1
ATOM 1606 C CA . GLN B 1 4 ? 4 88.625 39.875 1 65.5 4 GLN B CA 1
ATOM 1607 C C . GLN B 1 4 ? 3.961 88.062 38.469 1 65.5 4 GLN B C 1
ATOM 1609 O O . GLN B 1 4 ? 3.428 87 38.25 1 65.5 4 GLN B O 1
ATOM 1614 N N . LYS B 1 5 ? 4.691 88.688 37.5 1 68.38 5 LYS B N 1
ATOM 1615 C CA . LYS B 1 5 ? 4.723 88.188 36.156 1 68.38 5 LYS B CA 1
ATOM 1616 C C . LYS B 1 5 ? 5.59 86.938 36.062 1 68.38 5 LYS B C 1
ATOM 1618 O O . LYS B 1 5 ? 5.219 85.938 35.375 1 68.38 5 LYS B O 1
ATOM 1623 N N . VAL B 1 6 ? 6.555 86.875 36.875 1 66.25 6 VAL B N 1
ATOM 1624 C CA . VAL B 1 6 ? 7.461 85.75 36.844 1 66.25 6 VAL B CA 1
ATOM 1625 C C . VAL B 1 6 ? 6.77 84.5 37.438 1 66.25 6 VAL B C 1
ATOM 1627 O O . VAL B 1 6 ? 6.898 83.438 36.938 1 66.25 6 VAL B O 1
ATOM 1630 N N . LYS B 1 7 ? 5.953 84.75 38.469 1 65.75 7 LYS B N 1
ATOM 1631 C CA . LYS B 1 7 ? 5.242 83.625 39.062 1 65.75 7 LYS B CA 1
ATOM 1632 C C . LYS B 1 7 ? 4.184 83.062 38.125 1 65.75 7 LYS B C 1
ATOM 1634 O O . LYS B 1 7 ? 3.988 81.875 38.031 1 65.75 7 LYS B O 1
ATOM 1639 N N . HIS B 1 8 ? 3.582 84 37.375 1 66 8 HIS B N 1
ATOM 1640 C CA . HIS B 1 8 ? 2.57 83.562 36.406 1 66 8 HIS B CA 1
ATOM 1641 C C . HIS B 1 8 ? 3.201 82.75 35.25 1 66 8 HIS B C 1
ATOM 1643 O O . HIS B 1 8 ? 2.652 81.75 34.812 1 66 8 HIS B O 1
ATOM 1649 N N . ILE B 1 9 ? 4.371 83.188 34.844 1 64.19 9 ILE B N 1
ATOM 1650 C CA . ILE B 1 9 ? 5.078 82.5 33.781 1 64.19 9 ILE B CA 1
ATOM 1651 C C . ILE B 1 9 ? 5.551 81.188 34.25 1 64.19 9 ILE B C 1
ATOM 1653 O O . ILE B 1 9 ? 5.449 80.188 33.531 1 64.19 9 ILE B O 1
ATOM 1657 N N . ILE B 1 10 ? 5.957 81.125 35.5 1 62.16 10 ILE B N 1
ATOM 1658 C CA . ILE B 1 10 ? 6.418 79.875 36.062 1 62.16 10 ILE B CA 1
ATOM 1659 C C . ILE B 1 10 ? 5.238 78.938 36.219 1 62.16 10 ILE B C 1
ATOM 1661 O O . ILE B 1 10 ? 5.348 77.75 35.938 1 62.16 10 ILE B O 1
ATOM 1665 N N . GLN B 1 11 ? 4.117 79.438 36.656 1 60.94 11 GLN B N 1
ATOM 1666 C CA . GLN B 1 11 ? 2.916 78.625 36.812 1 60.94 11 GLN B CA 1
ATOM 1667 C C . GLN B 1 11 ? 2.438 78.125 35.438 1 60.94 11 GLN B C 1
ATOM 1669 O O . GLN B 1 11 ? 2.025 76.938 35.312 1 60.94 11 GLN B O 1
ATOM 1674 N N . LEU B 1 12 ? 2.555 78.938 34.438 1 59.66 12 LEU B N 1
ATOM 1675 C CA . LEU B 1 12 ? 2.158 78.5 33.125 1 59.66 12 LEU B CA 1
ATOM 1676 C C . LEU B 1 12 ? 3.135 77.438 32.562 1 59.66 12 LEU B C 1
ATOM 1678 O O . LEU B 1 12 ? 2.725 76.5 31.891 1 59.66 12 LEU B O 1
ATOM 1682 N N . GLN B 1 13 ? 4.391 77.688 32.875 1 55.47 13 GLN B N 1
ATOM 1683 C CA . GLN B 1 13 ? 5.383 76.75 32.438 1 55.47 13 GLN B CA 1
ATOM 1684 C C . GLN B 1 13 ? 5.203 75.375 33.156 1 55.47 13 GLN B C 1
ATOM 1686 O O . GLN B 1 13 ? 5.391 74.312 32.562 1 55.47 13 GLN B O 1
ATOM 1691 N N . LEU B 1 14 ? 4.805 75.438 34.375 1 55.12 14 LEU B N 1
ATOM 1692 C CA . LEU B 1 14 ? 4.578 74.25 35.156 1 55.12 14 LEU B CA 1
ATOM 1693 C C . LEU B 1 14 ? 3.326 73.5 34.656 1 55.12 14 LEU B C 1
ATOM 1695 O O . LEU B 1 14 ? 3.285 72.312 34.625 1 55.12 14 LEU B O 1
ATOM 1699 N N . ILE B 1 15 ? 2.377 74.312 34.344 1 52.94 15 ILE B N 1
ATOM 1700 C CA . ILE B 1 15 ? 1.169 73.75 33.781 1 52.94 15 ILE B CA 1
ATOM 1701 C C . ILE B 1 15 ? 1.472 73.188 32.406 1 52.94 15 ILE B C 1
ATOM 1703 O O . ILE B 1 15 ? 0.998 72.062 32.031 1 52.94 15 ILE B O 1
ATOM 1707 N N . GLY B 1 16 ? 2.248 73.875 31.703 1 52.25 16 GLY B N 1
ATOM 1708 C CA . GLY B 1 16 ? 2.658 73.375 30.391 1 52.25 16 GLY B CA 1
ATOM 1709 C C . GLY B 1 16 ? 3.471 72.125 30.453 1 52.25 16 GLY B C 1
ATOM 1710 O O . GLY B 1 16 ? 3.361 71.25 29.562 1 52.25 16 GLY B O 1
ATOM 1711 N N . GLN B 1 17 ? 4.328 72 31.344 1 51.31 17 GLN B N 1
ATOM 1712 C CA . GLN B 1 17 ? 5.137 70.812 31.531 1 51.31 17 GLN B CA 1
ATOM 1713 C C . GLN B 1 17 ? 4.273 69.625 31.953 1 51.31 17 GLN B C 1
ATOM 1715 O O . GLN B 1 17 ? 4.586 68.5 31.641 1 51.31 17 GLN 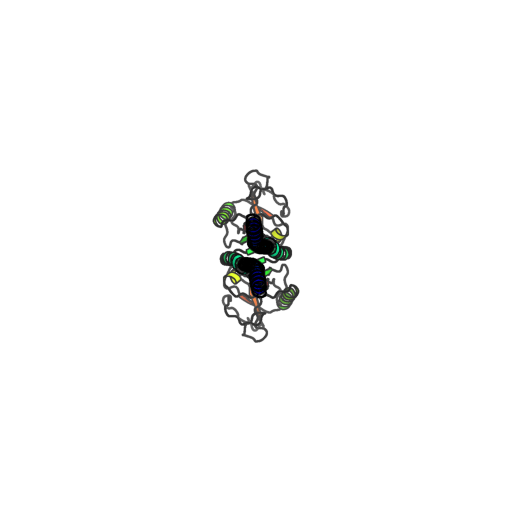B O 1
ATOM 1720 N N . LYS B 1 18 ? 3.285 69.812 32.688 1 55.06 18 LYS B N 1
ATOM 1721 C CA . LYS B 1 18 ? 2.389 68.75 33.094 1 55.06 18 LYS B CA 1
ATOM 1722 C C . LYS B 1 18 ? 1.581 68.25 31.922 1 55.06 18 LYS B C 1
ATOM 1724 O O . LYS B 1 18 ? 1.302 67.062 31.828 1 55.06 18 LYS B O 1
ATOM 1729 N N . GLY B 1 19 ? 1.245 69.062 31 1 55.44 19 GLY B N 1
ATOM 1730 C CA . GLY B 1 19 ? 0.537 68.75 29.781 1 55.44 19 GLY B CA 1
ATOM 1731 C C . GLY B 1 19 ? 1.331 67.812 28.891 1 55.44 19 GLY B C 1
ATOM 1732 O O . GLY B 1 19 ? 0.766 66.875 28.266 1 55.44 19 GLY B O 1
ATOM 1733 N N . ASN B 1 20 ? 2.59 68.062 28.797 1 58.72 20 ASN B N 1
ATOM 1734 C CA . ASN B 1 20 ? 3.5 67.312 27.969 1 58.72 20 ASN B CA 1
ATOM 1735 C C . ASN B 1 20 ? 3.736 65.938 28.547 1 58.72 20 ASN B C 1
ATOM 1737 O O . ASN B 1 20 ? 3.928 64.938 27.797 1 58.72 20 ASN B O 1
ATOM 1741 N N . SER B 1 21 ? 3.471 65.875 29.828 1 63.56 21 SER B N 1
ATOM 1742 C CA . SER B 1 21 ? 3.727 64.625 30.5 1 63.56 21 SER B CA 1
ATOM 1743 C C . SER B 1 21 ? 2.605 63.594 30.25 1 63.56 21 SER B C 1
ATOM 1745 O O . SER B 1 21 ? 2.857 62.406 30.078 1 63.56 21 SER B O 1
ATOM 1747 N N . GLY B 1 22 ? 1.443 64.062 30.141 1 61.66 22 GLY B N 1
ATOM 1748 C CA . GLY B 1 22 ? 0.297 63.219 29.891 1 61.66 22 GLY B CA 1
ATOM 1749 C C . GLY B 1 22 ? 0.301 62.625 28.484 1 61.66 22 GLY B C 1
ATOM 1750 O O . GLY B 1 22 ? 0.041 61.438 28.328 1 61.66 22 GLY B O 1
ATOM 1751 N N . ARG B 1 23 ? 0.591 63.438 27.547 1 68.06 23 ARG B N 1
ATOM 1752 C CA . ARG B 1 23 ? 0.646 62.969 26.156 1 68.06 23 ARG B CA 1
ATOM 1753 C C . ARG B 1 23 ? 1.746 61.938 25.969 1 68.06 23 ARG B C 1
ATOM 1755 O O . ARG B 1 23 ? 1.56 60.938 25.25 1 68.06 23 ARG B O 1
ATOM 1762 N N . LYS B 1 24 ? 2.828 62.125 26.641 1 74.94 24 LYS B N 1
ATOM 1763 C CA . LYS B 1 24 ? 3.941 61.188 26.562 1 74.94 24 LYS B CA 1
ATOM 1764 C C . LYS B 1 24 ? 3.566 59.844 27.156 1 74.94 24 LYS B C 1
ATOM 1766 O O . LYS B 1 24 ? 3.914 58.781 26.609 1 74.94 24 LYS B O 1
ATOM 1771 N N . LEU B 1 25 ? 2.75 59.938 28.172 1 71.38 25 LEU B N 1
ATOM 1772 C CA . LEU B 1 25 ? 2.32 58.719 28.828 1 71.38 25 LEU B CA 1
ATOM 1773 C C . LEU B 1 25 ? 1.34 57.938 27.953 1 71.38 25 LEU B C 1
ATOM 1775 O O . LEU B 1 25 ? 1.434 56.719 27.844 1 71.38 25 LEU B O 1
ATOM 1779 N N . TYR B 1 26 ? 0.504 58.594 27.312 1 70.25 26 TYR B N 1
ATOM 1780 C CA . TYR B 1 26 ? -0.457 57.969 26.422 1 70.25 26 TYR B CA 1
ATOM 1781 C C . TYR B 1 26 ? 0.244 57.344 25.219 1 70.25 26 TYR B C 1
ATOM 1783 O O . TYR B 1 26 ? -0.124 56.25 24.781 1 70.25 26 TYR B O 1
ATOM 1791 N N . THR B 1 27 ? 1.179 58.062 24.75 1 77.56 27 THR B N 1
ATOM 1792 C CA . THR B 1 27 ? 1.936 57.531 23.609 1 77.56 27 THR B CA 1
ATOM 1793 C C . THR B 1 27 ? 2.691 56.281 24.016 1 77.56 27 THR B C 1
ATOM 1795 O O . THR B 1 27 ? 2.729 55.281 23.266 1 77.56 27 THR B O 1
ATOM 1798 N N . LEU B 1 28 ? 3.16 56.219 25.234 1 75.25 28 LEU B N 1
ATOM 1799 C CA . LEU B 1 28 ? 3.916 55.062 25.719 1 75.25 28 LEU B CA 1
ATOM 1800 C C . LEU B 1 28 ? 3.006 53.844 25.922 1 75.25 28 LEU B C 1
ATOM 1802 O O . LEU B 1 28 ? 3.375 52.75 25.562 1 75.25 28 LEU B O 1
ATOM 1806 N N . VAL B 1 29 ? 1.92 54.188 26.453 1 71.75 29 VAL B N 1
ATOM 1807 C CA . VAL B 1 29 ? 0.957 53.125 26.672 1 71.75 29 VAL B CA 1
ATOM 1808 C C . VAL B 1 29 ? 0.483 52.562 25.328 1 71.75 29 VAL B C 1
ATOM 1810 O O . VAL B 1 29 ? 0.392 51.344 25.156 1 71.75 29 VAL B O 1
ATOM 1813 N N . GLY B 1 30 ? 0.289 53.438 24.391 1 73.44 30 GLY B N 1
ATOM 1814 C CA . GLY B 1 30 ? -0.119 53 23.062 1 73.44 30 GLY B CA 1
ATOM 1815 C C . GLY B 1 30 ? 0.929 52.156 22.344 1 73.44 30 GLY B C 1
ATOM 1816 O O . GLY B 1 30 ? 0.611 51.125 21.766 1 73.44 30 GLY B O 1
ATOM 1817 N N . VAL B 1 31 ? 2.102 52.656 22.469 1 77.31 31 VAL B N 1
ATOM 1818 C CA . VAL B 1 31 ? 3.207 51.938 21.828 1 77.31 31 VAL B CA 1
ATOM 1819 C C . VAL B 1 31 ? 3.408 50.594 22.5 1 77.31 31 VAL B C 1
ATOM 1821 O O . VAL B 1 31 ? 3.621 49.594 21.812 1 77.31 31 VAL B O 1
ATOM 1824 N N . SER B 1 32 ? 3.281 50.531 23.797 1 74.44 32 SER B N 1
ATOM 1825 C CA . SER B 1 32 ? 3.459 49.281 24.531 1 74.44 32 SER B CA 1
ATOM 1826 C C . SER B 1 32 ? 2.361 48.281 24.172 1 74.44 32 SER B C 1
ATOM 1828 O O . SER B 1 32 ? 2.633 47.094 24 1 74.44 32 SER B O 1
ATOM 1830 N N . PHE B 1 33 ? 1.242 48.812 24.031 1 73 33 PHE B N 1
ATOM 1831 C CA . PHE B 1 33 ? 0.121 47.938 23.688 1 73 33 PHE B CA 1
ATOM 1832 C C . PHE B 1 33 ? 0.253 47.438 22.266 1 73 33 PHE B C 1
ATOM 1834 O O . PHE B 1 33 ? -0.053 46.25 21.984 1 73 33 PHE B O 1
ATOM 1841 N N . GLY B 1 34 ? 0.68 48.344 21.453 1 74.62 34 GLY B N 1
ATOM 1842 C CA . GLY B 1 34 ? 0.939 47.938 20.094 1 74.62 34 GLY B CA 1
ATOM 1843 C C . GLY B 1 34 ? 1.999 46.844 19.984 1 74.62 34 GLY B C 1
ATOM 1844 O O . GLY B 1 34 ? 1.825 45.875 19.266 1 74.62 34 GLY B O 1
ATOM 1845 N N . LEU B 1 35 ? 3.002 46.969 20.797 1 78.94 35 LEU B N 1
ATOM 1846 C CA . LEU B 1 35 ? 4.082 46 20.828 1 78.94 35 LEU B CA 1
ATOM 1847 C C . LEU B 1 35 ? 3.59 44.656 21.391 1 78.94 35 LEU B C 1
ATOM 1849 O O . LEU B 1 35 ? 3.945 43.594 20.875 1 78.94 35 LEU B O 1
ATOM 1853 N N . LEU B 1 36 ? 2.703 44.781 22.281 1 76.94 36 LEU B N 1
ATOM 1854 C CA . LEU B 1 36 ? 2.135 43.562 22.891 1 76.94 36 LEU B CA 1
ATOM 1855 C C . LEU B 1 36 ? 1.258 42.812 21.891 1 76.94 36 LEU B C 1
ATOM 1857 O O . LEU B 1 36 ? 1.279 41.594 21.828 1 76.94 36 LEU B O 1
ATOM 1861 N N . CYS B 1 37 ? 0.631 43.656 21.062 1 75.62 37 CYS B N 1
ATOM 1862 C CA . CYS B 1 37 ? -0.231 43.062 20.062 1 75.62 37 CYS B CA 1
ATOM 1863 C C . CYS B 1 37 ? 0.595 42.375 18.984 1 75.62 37 CYS B C 1
ATOM 1865 O O . CYS B 1 37 ? 0.255 41.25 18.547 1 75.62 37 CYS B O 1
ATOM 1867 N N . VAL B 1 38 ? 1.618 42.969 18.625 1 76.19 38 VAL B N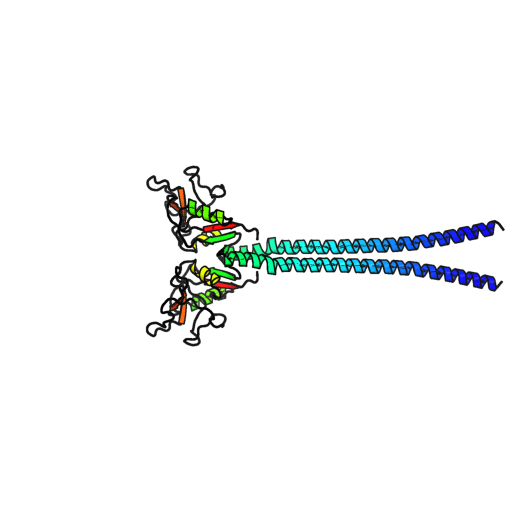 1
ATOM 1868 C CA . VAL B 1 38 ? 2.498 42.375 17.625 1 76.19 38 VAL B CA 1
ATOM 1869 C C . VAL B 1 38 ? 3.164 41.125 18.172 1 76.19 38 VAL B C 1
ATOM 1871 O O . VAL B 1 38 ? 3.27 40.125 17.484 1 76.19 38 VAL B O 1
ATOM 1874 N N . LEU B 1 39 ? 3.5 41.156 19.453 1 78.88 39 LEU B N 1
ATOM 1875 C CA . LEU B 1 39 ? 4.141 40 20.078 1 78.88 39 LEU B CA 1
ATOM 1876 C C . LEU B 1 39 ? 3.164 38.844 20.219 1 78.88 39 LEU B C 1
ATOM 1878 O O . LEU B 1 39 ? 3.529 37.688 19.984 1 78.88 39 LEU B O 1
ATOM 1882 N N . GLN B 1 40 ? 1.956 39.188 20.484 1 71.69 40 GLN B N 1
ATOM 1883 C CA . GLN B 1 40 ? 0.93 38.156 20.594 1 71.69 40 GLN B CA 1
ATOM 1884 C C . GLN B 1 40 ? 0.629 37.5 19.234 1 71.69 40 GLN B C 1
ATOM 1886 O O . GLN B 1 40 ? 0.47 36.281 19.141 1 71.69 40 GLN B O 1
ATOM 1891 N N . ALA B 1 41 ? 0.626 38.344 18.266 1 71.5 41 ALA B N 1
ATOM 1892 C CA . ALA B 1 41 ? 0.402 37.844 16.906 1 71.5 41 ALA B CA 1
ATOM 1893 C C . ALA B 1 41 ? 1.56 36.969 16.453 1 71.5 41 ALA B C 1
ATOM 1895 O O . ALA B 1 41 ? 1.343 35.875 15.883 1 71.5 41 ALA B O 1
ATOM 1896 N N . ALA B 1 42 ? 2.689 37.344 16.766 1 70.62 42 ALA B N 1
ATOM 1897 C CA . ALA B 1 42 ? 3.883 36.594 16.406 1 70.62 42 ALA B CA 1
ATOM 1898 C C . ALA B 1 42 ? 3.936 35.25 17.125 1 70.62 42 ALA B C 1
ATOM 1900 O O . ALA B 1 42 ? 4.277 34.25 16.531 1 70.62 42 ALA B O 1
ATOM 1901 N N . LEU B 1 43 ? 3.498 35.25 18.312 1 71.62 43 LEU B N 1
ATOM 1902 C CA . LEU B 1 43 ? 3.512 34.031 19.094 1 71.62 43 LEU B CA 1
ATOM 1903 C C . LEU B 1 43 ? 2.486 33.031 18.578 1 71.62 43 LEU B C 1
ATOM 1905 O O . LEU B 1 43 ? 2.771 31.828 18.484 1 71.62 43 LEU B O 1
ATOM 1909 N N . ASN B 1 44 ? 1.427 33.531 18.172 1 69.75 44 ASN B N 1
ATOM 1910 C CA . ASN B 1 44 ? 0.378 32.656 17.656 1 69.75 44 ASN B CA 1
ATOM 1911 C C . ASN B 1 44 ? 0.771 32.031 16.328 1 69.75 44 ASN B C 1
ATOM 1913 O O . ASN B 1 44 ? 0.548 30.844 16.094 1 69.75 44 ASN B O 1
ATOM 1917 N N . ILE B 1 45 ? 1.356 32.875 15.562 1 64.5 45 ILE B N 1
ATOM 1918 C CA . ILE B 1 45 ? 1.807 32.406 14.258 1 64.5 45 ILE B CA 1
ATOM 1919 C C . ILE B 1 45 ? 2.906 31.359 14.43 1 64.5 45 ILE B C 1
ATOM 1921 O O . ILE B 1 45 ? 2.9 30.312 13.758 1 64.5 45 ILE B O 1
ATOM 1925 N N . SER B 1 46 ? 3.727 31.625 15.336 1 66.69 46 SER B N 1
ATOM 1926 C CA . SER B 1 46 ? 4.82 30.688 15.594 1 66.69 46 SER B CA 1
ATOM 1927 C C . SER B 1 46 ? 4.297 29.359 16.125 1 66.69 46 SER B C 1
ATOM 1929 O O . SER B 1 46 ? 4.793 28.297 15.742 1 66.69 46 SER B O 1
ATOM 1931 N N . LEU B 1 47 ? 3.354 29.406 16.938 1 66.75 47 LEU B N 1
ATOM 1932 C CA . LEU B 1 47 ? 2.785 28.203 17.5 1 66.75 47 LEU B CA 1
ATOM 1933 C C . LEU B 1 47 ? 2.045 27.391 16.438 1 66.75 47 LEU B C 1
ATOM 1935 O O . LEU B 1 47 ? 2.141 26.172 16.406 1 66.75 47 LEU B O 1
ATOM 1939 N N . ARG B 1 48 ? 1.448 28.125 15.625 1 61.5 48 ARG B N 1
ATOM 1940 C CA . ARG B 1 48 ? 0.744 27.5 14.508 1 61.5 48 ARG B CA 1
ATOM 1941 C C . ARG B 1 48 ? 1.715 26.766 13.594 1 61.5 48 ARG B C 1
ATOM 1943 O O . ARG B 1 48 ? 1.468 25.625 13.211 1 61.5 48 ARG B O 1
ATOM 1950 N N . TYR B 1 49 ? 2.615 27.5 13.289 1 62 49 TYR B N 1
ATOM 1951 C CA . TYR B 1 49 ? 3.633 26.922 12.422 1 62 49 TYR B CA 1
ATOM 1952 C C . TYR B 1 49 ? 4.266 25.688 13.062 1 62 49 TYR B C 1
ATOM 1954 O O . TYR B 1 49 ? 4.473 24.672 12.391 1 62 49 TYR B O 1
ATOM 1962 N N . ALA B 1 50 ? 4.379 25.812 14.281 1 62.94 50 ALA B N 1
ATOM 1963 C CA . ALA B 1 50 ? 5.023 24.703 14.992 1 62.94 50 ALA B CA 1
ATOM 1964 C C . ALA B 1 50 ? 4.105 23.484 15.07 1 62.94 50 ALA B C 1
ATOM 1966 O O . ALA B 1 50 ? 4.555 22.359 14.891 1 62.94 50 ALA B O 1
ATOM 1967 N N . LEU B 1 51 ? 2.877 23.719 15.273 1 63.28 51 LEU B N 1
ATOM 1968 C CA . LEU B 1 51 ? 1.935 22.609 15.398 1 63.28 51 LEU B CA 1
ATOM 1969 C C . LEU B 1 51 ? 1.697 21.938 14.055 1 63.28 51 LEU B C 1
ATOM 1971 O O . LEU B 1 51 ? 1.627 20.719 13.969 1 63.28 51 LEU B O 1
ATOM 1975 N N . CYS B 1 52 ? 1.521 22.719 13.062 1 63.06 52 CYS B N 1
ATOM 1976 C CA . CYS B 1 52 ? 1.318 22.172 11.727 1 63.06 52 CYS B CA 1
ATOM 1977 C C . CYS B 1 52 ? 2.535 21.375 11.273 1 63.06 52 CYS B C 1
ATOM 1979 O O . CYS B 1 52 ? 2.396 20.297 10.695 1 63.06 52 CYS B O 1
ATOM 1981 N N . GLU B 1 53 ? 3.594 21.953 11.578 1 62.41 53 GLU B N 1
ATOM 1982 C CA . GLU B 1 53 ? 4.844 21.281 11.242 1 62.41 53 GLU B CA 1
ATOM 1983 C C . GLU B 1 53 ? 4.98 19.969 12.023 1 62.41 53 GLU B C 1
ATOM 1985 O O . GLU B 1 53 ? 5.426 18.953 11.469 1 62.41 53 GLU B O 1
ATOM 1990 N N . SER B 1 54 ? 4.543 20.094 13.203 1 62.88 54 SER B N 1
ATOM 1991 C CA . SER B 1 54 ? 4.648 18.891 14.039 1 62.88 54 SER B CA 1
ATOM 1992 C C . SER B 1 54 ? 3.729 17.781 13.531 1 62.88 54 SER B C 1
ATOM 1994 O O . SER B 1 54 ? 4.113 16.609 13.5 1 62.88 54 SER B O 1
ATOM 1996 N N . PHE B 1 55 ? 2.531 18.156 13.211 1 62.31 55 PHE B N 1
ATOM 1997 C CA . PHE B 1 55 ? 1.607 17.156 12.711 1 62.31 55 PHE B CA 1
ATOM 1998 C C . PHE B 1 55 ? 2.117 16.562 11.406 1 62.31 55 PHE B C 1
ATOM 2000 O O . PHE B 1 55 ? 2.051 15.344 11.203 1 62.31 55 PHE B O 1
ATOM 2007 N N . GLU B 1 56 ? 2.594 17.359 10.555 1 62.59 56 GLU B N 1
ATOM 2008 C CA . GLU B 1 56 ? 3.064 16.969 9.234 1 62.59 56 GLU B CA 1
ATOM 2009 C C . GLU B 1 56 ? 4.363 16.172 9.328 1 62.59 56 GLU B C 1
ATOM 2011 O O . GLU B 1 56 ? 4.562 15.203 8.586 1 62.59 56 GLU B O 1
ATOM 2016 N N . THR B 1 57 ? 5.07 16.719 10.141 1 61.28 57 THR B N 1
ATOM 2017 C CA . THR B 1 57 ? 6.422 16.172 10.117 1 61.28 57 THR B CA 1
ATOM 2018 C C . THR B 1 57 ? 6.574 15.07 11.156 1 61.28 57 THR B C 1
ATOM 2020 O O . THR B 1 57 ? 7.496 14.25 11.07 1 61.28 57 THR B O 1
ATOM 2023 N N . VAL B 1 58 ? 5.539 15.172 12.016 1 61.06 58 VAL B N 1
ATOM 2024 C CA . VAL B 1 58 ? 5.797 14.227 13.094 1 61.06 58 VAL B CA 1
ATOM 2025 C C . VAL B 1 58 ? 4.652 13.219 13.18 1 61.06 58 VAL B C 1
ATOM 2027 O O . VAL B 1 58 ? 4.875 12.008 13.125 1 61.06 58 VAL B O 1
ATOM 2030 N N . PHE B 1 59 ? 3.414 13.773 13.242 1 62.31 59 PHE B N 1
ATOM 2031 C CA . PHE B 1 59 ? 2.312 12.891 13.586 1 62.31 59 PHE B CA 1
ATOM 2032 C C . PHE B 1 59 ? 1.995 11.945 12.438 1 62.31 59 PHE B C 1
ATOM 2034 O O . PHE B 1 59 ? 1.927 10.727 12.625 1 62.31 59 PHE B O 1
ATOM 2041 N N . LEU B 1 60 ? 1.84 12.438 11.281 1 70.38 60 LEU B N 1
ATOM 2042 C CA . LEU B 1 60 ? 1.435 11.617 10.141 1 70.38 60 LEU B CA 1
ATOM 2043 C C . LEU B 1 60 ? 2.504 10.586 9.812 1 70.38 60 LEU B C 1
ATOM 2045 O O . LEU B 1 60 ? 2.197 9.398 9.641 1 70.38 60 LEU B O 1
ATOM 2049 N N . PRO B 1 61 ? 3.701 11.094 9.805 1 69.31 61 PRO B N 1
ATOM 2050 C CA . PRO B 1 61 ? 4.742 10.094 9.578 1 69.31 61 PRO B CA 1
ATOM 2051 C C . PRO B 1 61 ? 4.797 9.039 10.688 1 69.31 61 PRO B C 1
ATOM 2053 O O . PRO B 1 61 ? 5.055 7.863 10.414 1 69.31 61 PRO B O 1
ATOM 2056 N N . ASN B 1 62 ? 4.41 9.492 11.898 1 74.56 62 ASN B N 1
ATOM 2057 C CA . ASN B 1 62 ? 4.457 8.539 13 1 74.56 62 ASN B CA 1
ATOM 2058 C C . ASN B 1 62 ? 3.346 7.5 12.883 1 74.56 62 ASN B C 1
ATOM 2060 O O . ASN B 1 62 ? 3.566 6.316 13.148 1 74.56 62 ASN B O 1
ATOM 2064 N N . ILE B 1 63 ? 2.191 7.977 12.453 1 77 63 ILE B N 1
ATOM 2065 C CA . ILE B 1 63 ? 1.068 7.055 12.312 1 77 63 ILE B CA 1
ATOM 2066 C C . ILE B 1 63 ? 1.335 6.09 11.156 1 77 63 ILE B C 1
ATOM 2068 O O . ILE B 1 63 ? 1.12 4.883 11.297 1 77 63 ILE B O 1
ATOM 2072 N N . THR B 1 64 ? 1.717 6.617 10.133 1 82.06 64 THR B N 1
ATOM 2073 C CA . THR B 1 64 ? 1.978 5.766 8.977 1 82.06 64 THR B CA 1
ATOM 2074 C C . THR B 1 64 ? 3.143 4.82 9.25 1 82.06 64 THR B C 1
ATOM 2076 O O . THR B 1 64 ? 3.115 3.658 8.852 1 82.06 64 THR B O 1
ATOM 2079 N N . ASP B 1 65 ? 4.094 5.398 9.984 1 83.62 65 ASP B N 1
ATOM 2080 C CA . ASP B 1 65 ? 5.23 4.559 10.352 1 83.62 65 ASP B CA 1
ATOM 2081 C C . ASP B 1 65 ? 4.789 3.406 11.258 1 83.62 65 ASP B C 1
ATOM 2083 O O . ASP B 1 65 ? 5.129 2.248 11.008 1 83.62 65 ASP B O 1
ATOM 2087 N N . HIS B 1 66 ? 4.004 3.729 12.242 1 87.19 66 HIS B N 1
ATOM 2088 C CA . HIS B 1 66 ? 3.518 2.707 13.172 1 87.19 66 HIS B CA 1
ATOM 2089 C C . HIS B 1 66 ? 2.715 1.639 12.438 1 87.19 66 HIS B C 1
ATOM 2091 O O . HIS B 1 66 ? 2.912 0.443 12.664 1 87.19 66 HIS B O 1
ATOM 2097 N N . ASN B 1 67 ? 1.849 2.064 11.586 1 89.94 67 ASN B N 1
ATOM 2098 C CA . ASN B 1 67 ? 1.031 1.118 10.836 1 89.94 67 ASN B CA 1
ATOM 2099 C C . ASN B 1 67 ? 1.877 0.279 9.883 1 89.94 67 ASN B C 1
ATOM 2101 O O . ASN B 1 67 ? 1.665 -0.928 9.75 1 89.94 67 ASN B O 1
ATOM 2105 N N . SER B 1 68 ? 2.795 0.914 9.258 1 90.06 68 SER B N 1
ATOM 2106 C CA . SER B 1 68 ? 3.645 0.175 8.328 1 90.06 68 SER B CA 1
ATOM 2107 C C . SER B 1 68 ? 4.48 -0.872 9.062 1 90.06 68 SER B C 1
ATOM 2109 O O . SER B 1 68 ? 4.75 -1.945 8.516 1 90.06 68 SER B O 1
ATOM 2111 N N . GLN B 1 69 ? 4.918 -0.577 10.273 1 90.94 69 GLN B N 1
ATOM 2112 C CA . GLN B 1 69 ? 5.68 -1.531 11.062 1 90.94 69 GLN B CA 1
ATOM 2113 C C . GLN B 1 69 ? 4.84 -2.756 11.414 1 90.94 69 GLN B C 1
ATOM 2115 O O . GLN B 1 69 ? 5.379 -3.826 11.703 1 90.94 69 GLN B O 1
ATOM 2120 N N . GLN B 1 70 ? 3.541 -2.518 11.305 1 92.62 70 GLN B N 1
ATOM 2121 C CA . GLN B 1 70 ? 2.635 -3.619 11.602 1 92.62 70 GLN B CA 1
ATOM 2122 C C . GLN B 1 70 ? 2.127 -4.277 10.32 1 92.62 70 GLN B C 1
ATOM 2124 O O . GLN B 1 70 ? 1.207 -5.098 10.359 1 92.62 70 GLN B O 1
ATOM 2129 N N . GLY B 1 71 ? 2.615 -3.824 9.219 1 93.56 71 GLY B N 1
ATOM 2130 C CA . GLY B 1 71 ? 2.348 -4.5 7.957 1 93.56 71 GLY B CA 1
ATOM 2131 C C . GLY B 1 71 ? 1.186 -3.898 7.191 1 93.56 71 GLY B C 1
ATOM 2132 O O . GLY B 1 71 ? 0.73 -4.465 6.195 1 93.56 71 GLY B O 1
ATOM 2133 N N . TRP B 1 72 ? 0.685 -2.766 7.648 1 95.12 72 TRP B N 1
ATOM 2134 C CA . TRP B 1 72 ? -0.408 -2.102 6.945 1 95.12 72 TRP B CA 1
ATOM 2135 C C . TRP B 1 72 ? 0.118 -1.293 5.766 1 95.12 72 TRP B C 1
ATOM 2137 O O . TRP B 1 72 ? 1.205 -0.714 5.836 1 95.12 72 TRP B O 1
ATOM 2147 N N . VAL B 1 73 ? -0.655 -1.244 4.75 1 94.56 73 VAL B N 1
ATOM 2148 C CA . VAL B 1 73 ? -0.372 -0.438 3.566 1 94.56 73 VAL B CA 1
ATOM 2149 C C . VAL B 1 73 ? -1.461 0.618 3.389 1 94.56 73 VAL B C 1
ATOM 2151 O O . VAL B 1 73 ? -2.635 0.362 3.666 1 94.56 73 VAL B O 1
ATOM 2154 N N . TYR B 1 74 ? -1.001 1.768 2.938 1 92.31 74 TYR B N 1
ATOM 2155 C CA . TYR B 1 74 ? -1.972 2.842 2.756 1 92.31 74 TYR B CA 1
ATOM 2156 C C . TYR B 1 74 ? -2.305 3.031 1.281 1 92.31 74 TYR B C 1
ATOM 2158 O O . TYR B 1 74 ? -1.406 3.121 0.442 1 92.31 74 TYR B O 1
ATOM 2166 N N . PHE B 1 75 ? -3.527 2.969 1.041 1 93.06 75 PHE B N 1
ATOM 2167 C CA . PHE B 1 75 ? -4.137 3.332 -0.233 1 93.06 75 PHE B CA 1
ATOM 2168 C C . PHE B 1 75 ? -5.336 4.246 -0.019 1 93.06 75 PHE B C 1
ATOM 2170 O O . PHE B 1 75 ? -6.324 3.848 0.606 1 93.06 75 PHE B O 1
ATOM 2177 N N . TYR B 1 76 ? -5.188 5.488 -0.422 1 87.44 76 TYR B N 1
ATOM 2178 C CA . TYR B 1 76 ? -6.18 6.504 -0.088 1 87.44 76 TYR B CA 1
ATOM 2179 C C . TYR B 1 76 ? -7.59 5.988 -0.327 1 87.44 76 TYR B C 1
ATOM 2181 O O . TYR B 1 76 ? -7.887 5.441 -1.392 1 87.44 76 TYR B O 1
ATOM 2189 N N . PRO B 1 77 ? -8.312 6.043 0.672 1 88.25 77 PRO B N 1
ATOM 2190 C CA . PRO B 1 77 ? -8.172 6.766 1.938 1 88.25 77 PRO B CA 1
ATOM 2191 C C . PRO B 1 77 ? -8.016 5.832 3.137 1 88.25 77 PRO B C 1
ATOM 2193 O O . PRO B 1 77 ? -8.266 6.238 4.277 1 88.25 77 PRO B O 1
ATOM 2196 N N . SER B 1 78 ? -7.594 4.613 2.893 1 92.75 78 SER B N 1
ATOM 2197 C CA . SER B 1 78 ? -7.645 3.635 3.973 1 92.75 78 SER B CA 1
ATOM 2198 C C . SER B 1 78 ? -6.312 2.908 4.121 1 92.75 78 SER B C 1
ATOM 2200 O O . SER B 1 78 ? -5.449 2.996 3.242 1 92.75 78 SER B O 1
ATOM 2202 N N . PHE B 1 79 ? -6.176 2.32 5.316 1 94.81 79 PHE B N 1
ATOM 2203 C CA . PHE B 1 79 ? -5.117 1.343 5.539 1 94.81 79 PHE B CA 1
ATOM 2204 C C . PHE B 1 79 ? -5.625 -0.073 5.297 1 94.81 79 PHE B C 1
ATOM 2206 O O . PHE B 1 79 ? -6.762 -0.397 5.648 1 94.81 79 PHE B O 1
ATOM 2213 N N . TYR B 1 80 ? -4.746 -0.83 4.727 1 97.19 80 TYR B N 1
ATOM 2214 C CA . TYR B 1 80 ? -5.094 -2.207 4.398 1 97.19 80 TYR B CA 1
ATOM 2215 C C . TYR B 1 80 ? -4.07 -3.182 4.969 1 97.19 80 TYR B C 1
ATOM 2217 O O . TYR B 1 80 ? -2.869 -2.906 4.957 1 97.19 80 TYR B O 1
ATOM 2225 N N . TYR B 1 81 ? -4.574 -4.27 5.488 1 97.56 81 TYR B N 1
ATOM 2226 C CA . TYR B 1 81 ? -3.754 -5.391 5.938 1 97.56 81 TYR B CA 1
ATOM 2227 C C . TYR B 1 81 ? -4.035 -6.641 5.113 1 97.56 81 TYR B C 1
ATOM 2229 O O . TYR B 1 81 ? -5.188 -7.051 4.973 1 97.56 81 TYR B O 1
ATOM 2237 N N . ILE B 1 82 ? -3.031 -7.164 4.473 1 97.19 82 ILE B N 1
ATOM 2238 C CA . ILE B 1 82 ? -3.15 -8.391 3.688 1 97.19 82 ILE B CA 1
ATOM 2239 C C . ILE B 1 82 ? -2.605 -9.57 4.484 1 97.19 82 ILE B C 1
ATOM 2241 O O . ILE B 1 82 ? -1.453 -9.555 4.926 1 97.19 82 ILE B O 1
ATOM 2245 N N . SER B 1 83 ? -3.365 -10.625 4.609 1 96.88 83 SER B N 1
ATOM 2246 C CA . SER B 1 83 ? -2.996 -11.758 5.461 1 96.88 83 SER B CA 1
ATOM 2247 C C . SER B 1 83 ? -1.888 -12.586 4.824 1 96.88 83 SER B C 1
ATOM 2249 O O . SER B 1 83 ? -1.729 -12.586 3.602 1 96.88 83 SER B O 1
ATOM 2251 N N . SER B 1 84 ? -1.13 -13.281 5.711 1 93 84 SER B N 1
ATOM 2252 C CA . SER B 1 84 ? -0.099 -14.211 5.262 1 93 84 SER B CA 1
ATOM 2253 C C . SER B 1 84 ? -0.522 -15.656 5.492 1 93 84 SER B C 1
ATOM 2255 O O . SER B 1 84 ? 0.184 -16.578 5.094 1 93 84 SER B O 1
ATOM 2257 N N . THR B 1 85 ? -1.6 -15.812 6.145 1 95.75 85 THR B N 1
ATOM 2258 C CA . THR B 1 85 ? -2.176 -17.125 6.387 1 95.75 85 THR B CA 1
ATOM 2259 C C . THR B 1 85 ? -3.598 -17.203 5.84 1 95.75 85 THR B C 1
ATOM 2261 O O . THR B 1 85 ? -4.156 -16.203 5.398 1 95.75 85 THR B O 1
ATOM 2264 N N . LYS B 1 86 ? -4.156 -18.359 5.82 1 98.12 86 LYS B N 1
ATOM 2265 C CA . LYS B 1 86 ? -5.5 -18.578 5.293 1 98.12 86 LYS B CA 1
ATOM 2266 C C . LYS B 1 86 ? -6.488 -18.906 6.41 1 98.12 86 LYS B C 1
ATOM 2268 O O . LYS B 1 86 ? -6.133 -19.562 7.387 1 98.12 86 LYS B O 1
ATOM 2273 N N . LYS B 1 87 ? -7.672 -18.422 6.289 1 98.69 87 LYS B N 1
ATOM 2274 C CA . LYS B 1 87 ? -8.781 -18.703 7.199 1 98.69 87 LYS B CA 1
ATOM 2275 C C . LYS B 1 87 ? -10.109 -18.719 6.457 1 98.69 87 LYS B C 1
ATOM 2277 O O . LYS B 1 87 ? -10.172 -18.391 5.27 1 98.69 87 LYS B O 1
ATOM 2282 N N . SER B 1 88 ? -11.133 -19.156 7.168 1 98.69 88 SER B N 1
ATOM 2283 C CA . SER B 1 88 ? -12.492 -19.016 6.648 1 98.69 88 SER B CA 1
ATOM 2284 C C . SER B 1 88 ? -12.891 -17.547 6.57 1 98.69 88 SER B C 1
ATOM 2286 O O . SER B 1 88 ? -12.219 -16.688 7.133 1 98.69 88 SER B O 1
ATOM 2288 N N . TRP B 1 89 ? -13.969 -17.328 5.918 1 98.69 89 TRP B N 1
ATOM 2289 C CA . TRP B 1 89 ? -14.453 -15.961 5.793 1 98.69 89 TRP B CA 1
ATOM 2290 C C . TRP B 1 89 ? -14.758 -15.367 7.164 1 98.69 89 TRP B C 1
ATOM 2292 O O . TRP B 1 89 ? -14.367 -14.227 7.457 1 98.69 89 TRP B O 1
ATOM 2302 N N . HIS B 1 90 ? -15.414 -16.156 8.039 1 98.62 90 HIS B N 1
ATOM 2303 C CA . HIS B 1 90 ? -15.797 -15.68 9.367 1 98.62 90 HIS B CA 1
ATOM 2304 C C . HIS B 1 90 ? -14.57 -15.422 10.234 1 98.62 90 HIS B C 1
ATOM 2306 O O . HIS B 1 90 ? -14.477 -14.375 10.883 1 98.62 90 HIS B O 1
ATOM 2312 N N . ASP B 1 91 ? -13.672 -16.359 10.211 1 98.88 91 ASP B N 1
ATOM 2313 C CA . ASP B 1 91 ? -12.453 -16.188 11 1 98.88 91 ASP B CA 1
ATOM 2314 C C . ASP B 1 91 ? -11.617 -15.023 10.492 1 98.88 91 ASP B C 1
ATOM 2316 O O . ASP B 1 91 ? -10.945 -14.344 11.273 1 98.88 91 ASP B O 1
ATOM 2320 N N . SER B 1 92 ? -11.594 -14.859 9.18 1 98.88 92 SER B N 1
ATOM 2321 C CA . SER B 1 92 ? -10.883 -13.734 8.586 1 98.88 92 SER B CA 1
ATOM 2322 C C . SER B 1 92 ? -11.469 -12.406 9.047 1 98.88 92 SER B C 1
ATOM 2324 O O . SER B 1 92 ? -10.727 -11.477 9.391 1 98.88 92 SER B O 1
ATOM 2326 N N . ARG B 1 93 ? -12.773 -12.32 9.102 1 98.81 93 ARG B N 1
ATOM 2327 C CA . ARG B 1 93 ? -13.406 -11.094 9.57 1 98.81 93 ARG B CA 1
ATOM 2328 C C . ARG B 1 93 ? -13.109 -10.852 11.047 1 98.81 93 ARG B C 1
ATOM 2330 O O . ARG B 1 93 ? -12.82 -9.727 11.453 1 98.81 93 ARG B O 1
ATOM 2337 N N . ASP B 1 94 ? -13.195 -11.891 11.805 1 98.81 94 ASP B N 1
ATOM 2338 C CA . ASP B 1 94 ? -12.859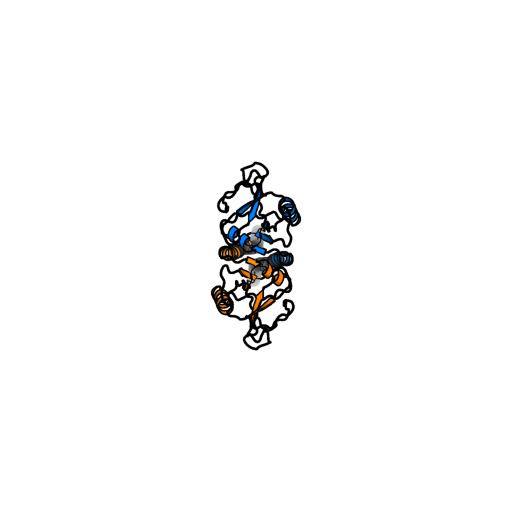 -11.773 13.219 1 98.81 94 ASP B CA 1
ATOM 2339 C C . ASP B 1 94 ? -11.445 -11.242 13.414 1 98.81 94 ASP B C 1
ATOM 2341 O O . ASP B 1 94 ? -11.203 -10.422 14.305 1 98.81 94 ASP B O 1
ATOM 2345 N N . ASP B 1 95 ? -10.547 -11.75 12.633 1 98.81 95 ASP B N 1
ATOM 2346 C CA . ASP B 1 95 ? -9.172 -11.266 12.703 1 98.81 95 ASP B CA 1
ATOM 2347 C C . ASP B 1 95 ? -9.109 -9.766 12.406 1 98.81 95 ASP B C 1
ATOM 2349 O O . ASP B 1 95 ? -8.438 -9.016 13.125 1 98.81 95 ASP B O 1
ATOM 2353 N N . CYS B 1 96 ? -9.82 -9.344 11.336 1 98.75 96 CYS B N 1
ATOM 2354 C CA . CYS B 1 96 ? -9.844 -7.93 10.992 1 98.75 96 CYS B CA 1
ATOM 2355 C C . CYS B 1 96 ? -10.43 -7.102 12.133 1 98.75 96 CYS B C 1
ATOM 2357 O O . CYS B 1 96 ? -9.883 -6.047 12.477 1 98.75 96 CYS B O 1
ATOM 2359 N N . LEU B 1 97 ? -11.469 -7.562 12.734 1 98.5 97 LEU B N 1
ATOM 2360 C CA . LEU B 1 97 ? -12.102 -6.848 13.836 1 98.5 97 LEU B CA 1
ATOM 2361 C C . LEU B 1 97 ? -11.148 -6.723 15.023 1 98.5 97 LEU B C 1
ATOM 2363 O O . LEU B 1 97 ? -11.094 -5.68 15.672 1 98.5 97 LEU B O 1
ATOM 2367 N N . GLN B 1 98 ? -10.406 -7.746 15.281 1 98 98 GLN B N 1
ATOM 2368 C CA . GLN B 1 98 ? -9.43 -7.727 16.375 1 98 98 GLN B CA 1
ATOM 2369 C C . GLN B 1 98 ? -8.336 -6.695 16.109 1 98 98 GLN B C 1
ATOM 2371 O O . GLN B 1 98 ? -7.73 -6.168 17.047 1 98 98 GLN B O 1
ATOM 2376 N N . ARG B 1 99 ? -8.141 -6.336 14.828 1 96.31 99 ARG B N 1
ATOM 2377 C CA . ARG B 1 99 ? -7.133 -5.352 14.445 1 96.31 99 ARG B CA 1
ATOM 2378 C C . ARG B 1 99 ? -7.742 -3.957 14.352 1 96.31 99 ARG B C 1
ATOM 2380 O O . ARG B 1 99 ? -7.082 -3.016 13.898 1 96.31 99 ARG B O 1
ATOM 2387 N N . GLY B 1 100 ? -9 -3.812 14.812 1 95.62 100 GLY B N 1
ATOM 2388 C CA . GLY B 1 100 ? -9.672 -2.527 14.703 1 95.62 100 GLY B CA 1
ATOM 2389 C C . GLY B 1 100 ? -10.078 -2.182 13.289 1 95.62 100 GLY B C 1
ATOM 2390 O O . GLY B 1 100 ? -10.172 -1.005 12.93 1 95.62 100 GLY B O 1
ATOM 2391 N N . ALA B 1 101 ? -10.234 -3.117 12.477 1 97.81 101 ALA B N 1
ATOM 2392 C CA . ALA B 1 101 ? -10.602 -2.994 11.062 1 97.81 101 ALA B CA 1
ATOM 2393 C C . ALA B 1 101 ? -11.742 -3.939 10.711 1 97.81 101 ALA B C 1
ATOM 2395 O O . ALA B 1 101 ? -12.445 -4.43 11.602 1 97.81 101 ALA B O 1
ATOM 2396 N N . ASP B 1 102 ? -12.102 -4.078 9.453 1 98.62 102 ASP B N 1
ATOM 2397 C CA . ASP B 1 102 ? -13.039 -5.059 8.906 1 98.62 102 ASP B CA 1
ATOM 2398 C C . ASP B 1 102 ? -12.578 -5.559 7.543 1 98.62 102 ASP B C 1
ATOM 2400 O O . ASP B 1 102 ? -11.594 -5.051 6.988 1 98.62 102 ASP B O 1
ATOM 2404 N N . LEU B 1 103 ? -13.18 -6.609 7.07 1 98.88 103 LEU B N 1
ATOM 2405 C CA . LEU B 1 103 ? -12.875 -7.023 5.707 1 98.88 103 LEU B CA 1
ATOM 2406 C C . LEU B 1 103 ? -13.086 -5.871 4.73 1 98.88 103 LEU B C 1
ATOM 2408 O O . LEU B 1 103 ? -14 -5.059 4.91 1 98.88 103 LEU B O 1
ATOM 2412 N N . VAL B 1 104 ? -12.328 -5.836 3.684 1 98.5 104 VAL B N 1
ATOM 2413 C CA . VAL B 1 104 ? -12.25 -4.703 2.768 1 98.5 104 VAL B CA 1
ATOM 2414 C C . VAL B 1 104 ? -13.586 -4.527 2.045 1 98.5 104 VAL B C 1
ATOM 2416 O O . VAL B 1 104 ? -14.211 -5.512 1.645 1 98.5 104 VAL B O 1
ATOM 2419 N N . ILE B 1 105 ? -14 -3.316 2.004 1 97.81 105 ILE B N 1
ATOM 2420 C CA . ILE B 1 105 ? -15.117 -2.861 1.187 1 97.81 105 ILE B CA 1
ATOM 2421 C C . ILE B 1 105 ? -14.594 -2.17 -0.069 1 97.81 105 ILE B C 1
ATOM 2423 O O . ILE B 1 105 ? -13.789 -1.238 0.018 1 97.81 105 ILE B O 1
ATOM 2427 N N . ILE B 1 106 ? -14.992 -2.594 -1.236 1 97.06 106 ILE B N 1
ATOM 2428 C CA . ILE B 1 106 ? -14.5 -2.059 -2.5 1 97.06 106 ILE B CA 1
ATOM 2429 C C . ILE B 1 106 ? -15.547 -1.128 -3.111 1 97.06 106 ILE B C 1
ATOM 2431 O O . ILE B 1 106 ? -16.609 -1.579 -3.541 1 97.06 106 ILE B O 1
ATOM 2435 N N . ASN B 1 107 ? -15.18 0.145 -3.162 1 91.75 107 ASN B N 1
ATOM 2436 C CA . ASN B 1 107 ? -16.156 1.145 -3.584 1 91.75 107 ASN B CA 1
ATOM 2437 C C . ASN B 1 107 ? -15.711 1.858 -4.855 1 91.75 107 ASN B C 1
ATOM 2439 O O . ASN B 1 107 ? -16.391 2.766 -5.336 1 91.75 107 ASN B O 1
ATOM 2443 N N . SER B 1 108 ? -14.539 1.524 -5.363 1 92.88 108 SER B N 1
ATOM 2444 C CA . SER B 1 108 ? -14.039 2.184 -6.566 1 92.88 108 SER B CA 1
ATOM 2445 C C . SER B 1 108 ? -13.219 1.223 -7.422 1 92.88 108 SER B C 1
ATOM 2447 O O . SER B 1 108 ? -12.797 0.167 -6.945 1 92.88 108 SER B O 1
ATOM 2449 N N . LYS B 1 109 ? -13.062 1.632 -8.633 1 95.19 109 LYS B N 1
ATOM 2450 C CA . LYS B 1 109 ? -12.242 0.837 -9.539 1 95.19 109 LYS B CA 1
ATOM 2451 C C . LYS B 1 109 ? -10.789 0.803 -9.07 1 95.19 109 LYS B C 1
ATOM 2453 O O . LYS B 1 109 ? -10.125 -0.231 -9.164 1 95.19 109 LYS B O 1
ATOM 2458 N N . GLU B 1 110 ? -10.32 1.939 -8.57 1 94.06 110 GLU B N 1
ATOM 2459 C CA . GLU B 1 110 ? -8.945 2.012 -8.078 1 94.06 110 GLU B CA 1
ATOM 2460 C C . GLU B 1 110 ? -8.727 1.057 -6.906 1 94.06 110 GLU B C 1
ATOM 2462 O O . GLU B 1 110 ? -7.703 0.382 -6.832 1 94.06 110 GLU B O 1
ATOM 2467 N N . GLU B 1 111 ? -9.695 1.058 -6.102 1 94.69 111 GLU B N 1
ATOM 2468 C CA . GLU B 1 111 ? -9.609 0.15 -4.961 1 94.69 111 GLU B CA 1
ATOM 2469 C C . GLU B 1 111 ? -9.672 -1.307 -5.41 1 94.69 111 GLU B C 1
ATOM 2471 O O . GLU B 1 111 ? -8.961 -2.16 -4.875 1 94.69 111 GLU B O 1
ATOM 2476 N N . GLN B 1 112 ? -10.547 -1.633 -6.406 1 96.5 112 GLN B N 1
ATOM 2477 C CA . GLN B 1 112 ? -10.602 -2.967 -7 1 96.5 112 GLN B CA 1
ATOM 2478 C C . GLN B 1 112 ? -9.25 -3.357 -7.598 1 96.5 112 GLN B C 1
ATOM 2480 O O . GLN B 1 112 ? -8.766 -4.469 -7.371 1 96.5 112 GLN B O 1
ATOM 2485 N N . ASP B 1 113 ? -8.688 -2.443 -8.289 1 95.38 113 ASP B N 1
ATOM 2486 C CA . ASP B 1 113 ? -7.379 -2.697 -8.891 1 95.38 113 ASP B CA 1
ATOM 2487 C C . ASP B 1 113 ? -6.324 -2.938 -7.809 1 95.38 113 ASP B C 1
ATOM 2489 O O . ASP B 1 113 ? -5.488 -3.834 -7.941 1 95.38 113 ASP B O 1
ATOM 2493 N N . PHE B 1 114 ? -6.406 -2.209 -6.766 1 95.12 114 PHE B N 1
ATOM 2494 C CA . PHE B 1 114 ? -5.469 -2.348 -5.656 1 95.12 114 PHE B CA 1
ATOM 2495 C C . PHE B 1 114 ? -5.566 -3.736 -5.035 1 95.12 114 PHE B C 1
ATOM 2497 O O . PHE B 1 114 ? -4.547 -4.387 -4.793 1 95.12 114 PHE B O 1
ATOM 2504 N N . THR B 1 115 ? -6.754 -4.207 -4.801 1 96.12 115 THR B N 1
ATOM 2505 C CA . THR B 1 115 ? -6.949 -5.465 -4.09 1 96.12 115 THR B CA 1
ATOM 2506 C C . THR B 1 115 ? -6.473 -6.645 -4.93 1 96.12 115 THR B C 1
ATOM 2508 O O . THR B 1 115 ? -6.211 -7.727 -4.402 1 96.12 115 THR B O 1
ATOM 2511 N N . ARG B 1 116 ? -6.332 -6.48 -6.219 1 95.19 116 ARG B N 1
ATOM 2512 C CA . ARG B 1 116 ? -5.898 -7.566 -7.094 1 95.19 116 ARG B CA 1
ATOM 2513 C C . ARG B 1 116 ? -4.379 -7.629 -7.18 1 95.19 116 ARG B C 1
ATOM 2515 O O . ARG B 1 116 ? -3.818 -8.609 -7.672 1 95.19 116 ARG B O 1
ATOM 2522 N N . LYS B 1 117 ? -3.723 -6.664 -6.695 1 93.31 117 LYS B N 1
ATOM 2523 C CA . LYS B 1 117 ? -2.275 -6.551 -6.867 1 93.31 117 LYS B CA 1
ATOM 2524 C C . LYS B 1 117 ? -1.544 -7.656 -6.109 1 93.31 117 LYS B C 1
ATOM 2526 O O . LYS B 1 117 ? -0.388 -7.961 -6.41 1 93.31 117 LYS B O 1
ATOM 2531 N N . PHE B 1 118 ? -2.148 -8.289 -5.156 1 92.88 118 PHE B N 1
ATOM 2532 C CA . PHE B 1 118 ? -1.456 -9.211 -4.266 1 92.88 118 PHE B CA 1
ATOM 2533 C C . PHE B 1 118 ? -1.475 -10.625 -4.828 1 92.88 118 PHE B C 1
ATOM 2535 O O . PHE B 1 118 ? -0.751 -11.5 -4.348 1 92.88 118 PHE B O 1
ATOM 2542 N N . HIS B 1 119 ? -2.26 -10.844 -5.82 1 90.5 119 HIS B N 1
ATOM 2543 C CA . HIS B 1 119 ? -2.275 -12.062 -6.621 1 90.5 119 HIS B CA 1
ATOM 2544 C C . HIS B 1 119 ? -2.461 -13.297 -5.746 1 90.5 119 HIS B C 1
ATOM 2546 O O . HIS B 1 119 ? -1.759 -14.289 -5.914 1 90.5 119 HIS B O 1
ATOM 2552 N N . LYS B 1 120 ? -3.305 -13.203 -4.766 1 91.94 120 LYS B N 1
ATOM 2553 C CA . LYS B 1 120 ? -3.77 -14.266 -3.877 1 91.94 120 LYS B CA 1
ATOM 2554 C C . LYS B 1 120 ? -5.289 -14.398 -3.926 1 91.94 120 LYS B C 1
ATOM 2556 O O . LYS B 1 120 ? -5.992 -13.43 -4.199 1 91.94 120 LYS B O 1
ATOM 2561 N N . ILE B 1 121 ? -5.723 -15.68 -3.781 1 96.81 121 ILE B N 1
ATOM 2562 C CA . ILE B 1 121 ? -7.152 -15.859 -3.561 1 96.81 121 ILE B CA 1
ATOM 2563 C C . ILE B 1 121 ? -7.543 -15.266 -2.209 1 96.81 121 ILE B C 1
ATOM 2565 O O . ILE B 1 121 ? -7.074 -15.727 -1.165 1 96.81 121 ILE B O 1
ATOM 2569 N N . THR B 1 122 ? -8.43 -14.211 -2.258 1 97.94 122 THR B N 1
ATOM 2570 C CA . THR B 1 122 ? -8.562 -13.383 -1.064 1 97.94 122 THR B CA 1
ATOM 2571 C C . THR B 1 122 ? -10.031 -13.102 -0.758 1 97.94 122 THR B C 1
ATOM 2573 O O . THR B 1 122 ? -10.789 -12.719 -1.647 1 97.94 122 THR B O 1
ATOM 2576 N N . TRP B 1 123 ? -10.359 -13.297 0.552 1 98.75 123 TRP B N 1
ATOM 2577 C CA . TRP B 1 123 ? -11.68 -12.898 1.025 1 98.75 123 TRP B CA 1
ATOM 2578 C C . TRP B 1 123 ? -11.836 -11.383 1 1 98.75 123 TRP B C 1
ATOM 2580 O O . TRP B 1 123 ? -10.906 -10.648 1.362 1 98.75 123 TRP B O 1
ATOM 2590 N N . ILE B 1 124 ? -13.016 -10.898 0.586 1 98.75 124 ILE B N 1
ATOM 2591 C CA . ILE B 1 124 ? -13.398 -9.5 0.752 1 98.75 124 ILE B CA 1
ATOM 2592 C C . ILE B 1 124 ? -14.688 -9.414 1.573 1 98.75 124 ILE B C 1
ATOM 2594 O O . ILE B 1 124 ? -15.297 -10.438 1.897 1 98.75 124 ILE B O 1
ATOM 2598 N N . GLY B 1 125 ? -15.133 -8.211 1.956 1 98.81 125 GLY B N 1
ATOM 2599 C CA . GLY B 1 125 ? -16.203 -8.023 2.926 1 98.81 125 GLY B CA 1
ATOM 2600 C C . GLY B 1 125 ? -17.578 -8.031 2.303 1 98.81 125 GLY B C 1
ATOM 2601 O O . GLY B 1 125 ? -18.438 -7.234 2.682 1 98.81 125 GLY B O 1
ATOM 2602 N N . LEU B 1 126 ? -17.797 -8.891 1.359 1 98.25 126 LEU B N 1
ATOM 2603 C CA . LEU B 1 126 ? -19.078 -8.984 0.682 1 98.25 126 LEU B CA 1
ATOM 2604 C C . LEU B 1 126 ? -19.719 -10.359 0.905 1 98.25 126 LEU B C 1
ATOM 2606 O O . LEU B 1 126 ? -19.031 -11.383 0.8 1 98.25 126 LEU B O 1
ATOM 2610 N N . SER B 1 127 ? -21 -10.328 1.297 1 97.38 127 SER B N 1
ATOM 2611 C CA . SER B 1 127 ? -21.703 -11.586 1.503 1 97.38 127 SER B CA 1
ATOM 2612 C C . SER B 1 127 ? -23.219 -11.406 1.37 1 97.38 127 SER B C 1
ATOM 2614 O O . SER B 1 127 ? -23.719 -10.281 1.449 1 97.38 127 SER B O 1
ATOM 2616 N N . ASP B 1 128 ? -23.875 -12.445 1.09 1 95.75 128 ASP B N 1
ATOM 2617 C CA . ASP B 1 128 ? -25.344 -12.453 1.12 1 95.75 128 ASP B CA 1
ATOM 2618 C C . ASP B 1 128 ? -25.859 -13.461 2.137 1 95.75 128 ASP B C 1
ATOM 2620 O O . ASP B 1 128 ? -26.906 -14.078 1.923 1 95.75 128 ASP B O 1
ATOM 2624 N N . ARG B 1 129 ? -25.109 -13.586 3.203 1 93.38 129 ARG B N 1
ATOM 2625 C CA . ARG B 1 129 ? -25.422 -14.57 4.234 1 93.38 129 ARG B CA 1
ATOM 2626 C C . ARG B 1 129 ? -26.719 -14.227 4.953 1 93.38 129 ARG B C 1
ATOM 2628 O O . ARG B 1 129 ? -27.469 -15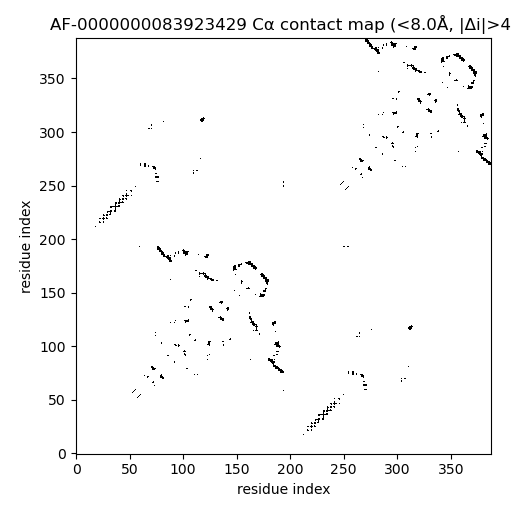.117 5.383 1 93.38 129 ARG B O 1
ATOM 2635 N N . GLU B 1 130 ? -27.031 -12.992 5.172 1 92.94 130 GLU B N 1
ATOM 2636 C CA . GLU B 1 130 ? -28.234 -12.57 5.883 1 92.94 130 GLU B CA 1
ATOM 2637 C C . GLU B 1 130 ? -29.484 -12.891 5.082 1 92.94 130 GLU B C 1
ATOM 2639 O O . GLU B 1 130 ? -30.438 -13.477 5.613 1 92.94 130 GLU B O 1
ATOM 2644 N N . THR B 1 131 ? -29.469 -12.469 3.852 1 91.44 131 THR B N 1
ATOM 2645 C CA . THR B 1 131 ? -30.547 -12.758 2.91 1 91.44 131 THR B CA 1
ATOM 2646 C C . THR B 1 131 ? -29.984 -13.18 1.557 1 91.44 131 THR B C 1
ATOM 2648 O O . THR B 1 131 ? -29.344 -12.383 0.868 1 91.44 131 THR B O 1
ATOM 2651 N N . GLU B 1 132 ? -30.297 -14.422 1.204 1 90.69 132 GLU B N 1
ATOM 2652 C CA . GLU B 1 132 ? -29.797 -14.953 -0.058 1 90.69 132 GLU B CA 1
ATOM 2653 C C . GLU B 1 132 ? -30.172 -14.047 -1.227 1 90.69 132 GLU B C 1
ATOM 2655 O O . GLU B 1 132 ? -31.328 -13.664 -1.376 1 90.69 132 GLU B O 1
ATOM 2660 N N . GLY B 1 133 ? -29.141 -13.688 -1.989 1 90.5 133 GLY B N 1
ATOM 2661 C CA . GLY B 1 133 ? -29.359 -12.875 -3.174 1 90.5 133 GLY B CA 1
ATOM 2662 C C . GLY B 1 133 ? -29.203 -11.391 -2.916 1 90.5 133 GLY B C 1
ATOM 2663 O O . GLY B 1 133 ? -29.078 -10.602 -3.857 1 90.5 133 GLY B O 1
ATOM 2664 N N . ILE B 1 134 ? -29.281 -11.055 -1.683 1 93.69 134 ILE B N 1
ATOM 2665 C CA . ILE B 1 134 ? -29.062 -9.656 -1.319 1 93.69 134 ILE B CA 1
ATOM 2666 C C . ILE B 1 134 ? -27.641 -9.477 -0.789 1 93.69 134 ILE B C 1
ATOM 2668 O O . ILE B 1 134 ? -27.359 -9.781 0.372 1 93.69 134 ILE B O 1
ATOM 2672 N N . TRP B 1 135 ? -26.828 -8.961 -1.651 1 96.12 135 TRP B N 1
ATOM 2673 C CA . TRP B 1 135 ? -25.422 -8.812 -1.316 1 96.12 135 TRP B CA 1
ATOM 2674 C C . TRP B 1 135 ? -25.172 -7.527 -0.535 1 96.12 135 TRP B C 1
ATOM 2676 O O . TRP B 1 135 ? -25.609 -6.453 -0.951 1 96.12 135 TRP B O 1
ATOM 2686 N N . LYS B 1 136 ? -24.484 -7.68 0.615 1 97.56 136 LYS B N 1
ATOM 2687 C CA . LYS B 1 136 ? -24.156 -6.543 1.473 1 97.56 136 LYS B CA 1
ATOM 2688 C C . LYS B 1 136 ? -22.688 -6.578 1.886 1 97.56 136 LYS B C 1
ATOM 2690 O O . LYS B 1 136 ? -22.109 -7.656 2.066 1 97.56 136 LYS B O 1
ATOM 2695 N N . TRP B 1 137 ? -22.172 -5.41 2.025 1 98.38 137 TRP B N 1
ATOM 2696 C CA . TRP B 1 137 ? -20.844 -5.293 2.609 1 98.38 137 TRP B CA 1
ATOM 2697 C C . TRP B 1 137 ? -20.891 -5.477 4.121 1 98.38 137 TRP B C 1
ATOM 2699 O O . TRP B 1 137 ? -21.969 -5.422 4.723 1 98.38 137 TRP B O 1
ATOM 2709 N N . VAL B 1 138 ? -19.766 -5.645 4.727 1 98.31 138 VAL B N 1
ATOM 2710 C CA . VAL B 1 138 ? -19.672 -5.961 6.148 1 98.31 138 VAL B CA 1
ATOM 2711 C C . VAL B 1 138 ? -20.156 -4.773 6.977 1 98.31 138 VAL B C 1
ATOM 2713 O O . VAL B 1 138 ? -20.5 -4.926 8.148 1 98.31 138 VAL B O 1
ATOM 2716 N N . ASP B 1 139 ? -20.172 -3.615 6.387 1 96.19 139 ASP B N 1
ATOM 2717 C CA . ASP B 1 139 ? -20.688 -2.471 7.141 1 96.19 139 ASP B CA 1
ATOM 2718 C C . ASP B 1 139 ? -22.203 -2.346 6.996 1 96.19 139 ASP B C 1
ATOM 2720 O O . ASP B 1 139 ? -22.797 -1.385 7.48 1 96.19 139 ASP B O 1
ATOM 2724 N N . GLY B 1 140 ? -22.766 -3.18 6.277 1 96.88 140 GLY B N 1
ATOM 2725 C CA . GLY B 1 140 ? -24.203 -3.221 6.148 1 96.88 140 GLY B CA 1
ATOM 2726 C C . GLY B 1 140 ? -24.719 -2.541 4.891 1 96.88 140 GLY B C 1
ATOM 2727 O O . GLY B 1 140 ? -25.891 -2.656 4.551 1 96.88 140 GLY B O 1
ATOM 2728 N N . THR B 1 141 ? -23.891 -1.892 4.148 1 96.69 141 THR B N 1
ATOM 2729 C CA . THR B 1 141 ? -24.328 -1.19 2.951 1 96.69 141 THR B CA 1
ATOM 2730 C C . THR B 1 141 ? -24.5 -2.162 1.785 1 96.69 141 THR B C 1
ATOM 2732 O O . THR B 1 141 ? -23.75 -3.135 1.67 1 96.69 141 THR B O 1
ATOM 2735 N N . PRO B 1 142 ? -25.438 -1.859 0.96 1 96.06 142 PRO B N 1
ATOM 2736 C CA . PRO B 1 142 ? -25.609 -2.715 -0.216 1 96.06 142 PRO B CA 1
ATOM 2737 C C . PRO B 1 142 ? -24.531 -2.498 -1.271 1 96.06 142 PRO B C 1
ATOM 2739 O O . PRO B 1 142 ? -23.922 -1.424 -1.33 1 96.06 142 PRO B O 1
ATOM 2742 N N . ILE B 1 143 ? -24.328 -3.512 -2.055 1 95.31 143 ILE B N 1
ATOM 2743 C CA . ILE B 1 143 ? -23.391 -3.391 -3.168 1 95.31 143 ILE B CA 1
ATOM 2744 C C . ILE B 1 143 ? -23.953 -2.424 -4.211 1 95.31 143 ILE B C 1
ATOM 2746 O O . ILE B 1 143 ? -25.141 -2.449 -4.508 1 95.31 143 ILE B O 1
ATOM 2750 N N . THR B 1 144 ? -23.203 -1.511 -4.621 1 94 144 THR B N 1
ATOM 2751 C CA . THR B 1 144 ? -23.625 -0.571 -5.656 1 94 144 THR B CA 1
ATOM 2752 C C . THR B 1 144 ? -22.828 -0.791 -6.941 1 94 144 THR B C 1
ATOM 2754 O O . THR B 1 144 ? -23.281 -0.407 -8.023 1 94 144 THR B O 1
ATOM 2757 N N . LYS B 1 145 ? -21.672 -1.255 -6.867 1 93.81 145 LYS B N 1
ATOM 2758 C CA . LYS B 1 145 ? -20.797 -1.625 -7.969 1 93.81 145 LYS B CA 1
ATOM 2759 C C . LYS B 1 145 ? -20.203 -3.016 -7.754 1 93.81 145 LYS B C 1
ATOM 2761 O O . LYS B 1 145 ? -19.812 -3.365 -6.637 1 93.81 145 LYS B O 1
ATOM 2766 N N . SER B 1 146 ? -20.234 -3.803 -8.859 1 95.31 146 SER B N 1
ATOM 2767 C CA . SER B 1 146 ? -19.719 -5.16 -8.703 1 95.31 146 SER B CA 1
ATOM 2768 C C . SER B 1 146 ? -18.625 -5.457 -9.719 1 95.31 146 SER B C 1
ATOM 2770 O O . SER B 1 146 ? -18.5 -4.77 -10.734 1 95.31 146 SER B O 1
ATOM 2772 N N . TYR B 1 147 ? -17.812 -6.473 -9.43 1 97.56 147 TYR B N 1
ATOM 2773 C CA . TYR B 1 147 ? -16.75 -6.977 -10.281 1 97.56 147 TYR B CA 1
ATOM 2774 C C . TYR B 1 147 ? -16.781 -8.5 -10.352 1 97.56 147 TYR B C 1
ATOM 2776 O O . TYR B 1 147 ? -15.75 -9.156 -10.172 1 97.56 147 TYR B O 1
ATOM 2784 N N . TRP B 1 148 ? -17.984 -8.977 -10.602 1 96.69 148 TRP B N 1
ATOM 2785 C CA . TRP B 1 148 ? -18.203 -10.422 -10.688 1 96.69 148 TRP B CA 1
ATOM 2786 C C . TRP B 1 148 ? -17.469 -11.008 -11.898 1 96.69 148 TRP B C 1
ATOM 2788 O O . TRP B 1 148 ? -17.5 -10.422 -12.984 1 96.69 148 TRP B O 1
ATOM 2798 N N . ALA B 1 149 ? -16.891 -12.117 -11.656 1 96.19 149 ALA B N 1
ATOM 2799 C CA . ALA B 1 149 ? -16.359 -12.867 -12.789 1 96.19 149 ALA B CA 1
ATOM 2800 C C . ALA B 1 149 ? -17.469 -13.414 -13.672 1 96.19 149 ALA B C 1
ATOM 2802 O O . ALA B 1 149 ? -18.625 -13.477 -13.25 1 96.19 149 ALA B O 1
ATOM 2803 N N . ASN B 1 150 ? -17 -13.734 -14.852 1 92.38 150 ASN B N 1
ATOM 2804 C CA . ASN B 1 150 ? -17.984 -14.289 -15.773 1 92.38 150 ASN B CA 1
ATOM 2805 C C . ASN B 1 150 ? -18.672 -15.516 -15.18 1 92.38 150 ASN B C 1
ATOM 2807 O O . ASN B 1 150 ? -18.016 -16.438 -14.695 1 92.38 150 ASN B O 1
ATOM 2811 N N . GLY B 1 151 ? -20.062 -15.461 -15.203 1 90.69 151 GLY B N 1
ATOM 2812 C CA . GLY B 1 151 ? -20.859 -16.578 -14.695 1 90.69 151 GLY B CA 1
ATOM 2813 C C . GLY B 1 151 ? -21.078 -16.516 -13.195 1 90.69 151 GLY B C 1
ATOM 2814 O O . GLY B 1 151 ? -21.656 -17.422 -12.617 1 90.69 151 GLY B O 1
ATOM 2815 N N . GLU B 1 152 ? -20.594 -15.477 -12.57 1 90.88 152 GLU B N 1
ATOM 2816 C CA . GLU B 1 152 ? -20.719 -15.328 -11.125 1 90.88 152 GLU B CA 1
ATOM 2817 C C . GLU B 1 152 ? -21.641 -14.164 -10.766 1 90.88 152 GLU B C 1
ATOM 2819 O O . GLU B 1 152 ? -21.812 -13.234 -11.555 1 90.88 152 GLU B O 1
ATOM 2824 N N . PRO B 1 153 ? -22.25 -14.055 -9.617 1 88.44 153 PRO B N 1
ATOM 2825 C CA . PRO B 1 153 ? -22.297 -15.133 -8.633 1 88.44 153 PRO B CA 1
ATOM 2826 C C . PRO B 1 153 ? -23.219 -16.281 -9.055 1 88.44 153 PRO B C 1
ATOM 2828 O O . PRO B 1 153 ? -24.219 -16.047 -9.719 1 88.44 153 PRO B O 1
ATOM 2831 N N . ASN B 1 154 ? -22.953 -17.484 -8.945 1 80 154 ASN B N 1
ATOM 2832 C CA . ASN B 1 154 ? -23.766 -18.547 -9.5 1 80 154 ASN B CA 1
ATOM 2833 C C . ASN B 1 154 ? -24.25 -19.5 -8.406 1 80 154 ASN B C 1
ATOM 2835 O O . ASN B 1 154 ? -24.953 -20.469 -8.688 1 80 154 ASN B O 1
ATOM 2839 N N . SER B 1 155 ? -24.156 -19.25 -7.062 1 66.81 155 SER B N 1
ATOM 2840 C CA . SER B 1 155 ? -24.531 -20.219 -6.039 1 66.81 155 SER B CA 1
ATOM 2841 C C . SER B 1 155 ? -24.359 -21.641 -6.539 1 66.81 155 SER B C 1
ATOM 2843 O O . SER B 1 155 ? -25.281 -22.453 -6.445 1 66.81 155 SER B O 1
ATOM 2845 N N . TYR B 1 156 ? -23.25 -21.938 -7.102 1 63.16 156 TYR B N 1
ATOM 2846 C CA . TYR B 1 156 ? -23.016 -23.156 -7.891 1 63.16 156 TYR B CA 1
ATOM 2847 C C . TYR B 1 156 ? -23.516 -24.391 -7.148 1 63.16 156 TYR B C 1
ATOM 2849 O O . TYR B 1 156 ? -23.156 -24.609 -5.988 1 63.16 156 TYR B O 1
ATOM 2857 N N . GLU B 1 157 ? -24.203 -25.172 -7.949 1 55.25 157 GLU B N 1
ATOM 2858 C CA . GLU B 1 157 ? -24.75 -26.484 -7.629 1 55.25 157 GLU B CA 1
ATOM 2859 C C . GLU B 1 157 ? -25.547 -26.453 -6.328 1 55.25 157 GLU B C 1
ATOM 2861 O O . GLU B 1 157 ? -25.484 -27.391 -5.531 1 55.25 157 GLU B O 1
ATOM 2866 N N . GLY B 1 158 ? -26.156 -25.453 -6.023 1 59.16 158 GLY B N 1
ATOM 2867 C CA . GLY B 1 158 ? -27.016 -25.469 -4.852 1 59.16 158 GLY B CA 1
ATOM 2868 C C . GLY B 1 158 ? -26.266 -25.219 -3.559 1 59.16 158 GLY B C 1
ATOM 2869 O O . GLY B 1 158 ? -26.859 -25.234 -2.477 1 59.16 158 GLY B O 1
ATOM 2870 N N . LYS B 1 159 ? -24.906 -25.031 -3.764 1 64 159 LYS B N 1
ATOM 2871 C CA . LYS B 1 159 ? -24.109 -24.812 -2.564 1 64 159 LYS B CA 1
ATOM 2872 C C . LYS B 1 159 ? -24.281 -23.391 -2.033 1 64 159 LYS B C 1
ATOM 2874 O O . LYS B 1 159 ? -24.609 -22.469 -2.791 1 64 159 LYS B O 1
ATOM 2879 N N . ASN B 1 160 ? -24.422 -23.344 -0.776 1 80.44 160 ASN B N 1
ATOM 2880 C CA . ASN B 1 160 ? -24.562 -22.062 -0.07 1 80.44 160 ASN B CA 1
ATOM 2881 C C . ASN B 1 160 ? -23.297 -21.219 -0.216 1 80.44 160 ASN B C 1
ATOM 2883 O O . ASN B 1 160 ? -22.484 -21.156 0.7 1 80.44 160 ASN B O 1
ATOM 2887 N N . GLU B 1 161 ? -23.031 -20.625 -1.443 1 90 161 GLU B N 1
ATOM 2888 C CA . GLU B 1 161 ? -21.922 -19.734 -1.709 1 90 161 GLU B CA 1
ATOM 2889 C C . GLU B 1 161 ? -22.266 -18.297 -1.346 1 90 161 GLU B C 1
ATOM 2891 O O . GLU B 1 161 ? -22.781 -17.547 -2.178 1 90 161 GLU B O 1
ATOM 2896 N N . ASP B 1 162 ? -21.984 -18.016 -0.095 1 95.12 162 ASP B N 1
ATOM 2897 C CA . ASP B 1 162 ? -22.5 -16.766 0.44 1 95.12 162 ASP B CA 1
ATOM 2898 C C . ASP B 1 162 ? -21.359 -15.758 0.652 1 95.12 162 ASP B C 1
ATOM 2900 O O . ASP B 1 162 ? -21.609 -14.609 1.031 1 95.12 162 ASP B O 1
ATOM 2904 N N . CYS B 1 163 ? -20.125 -16.266 0.403 1 97.62 163 CYS B N 1
ATOM 2905 C CA . CYS B 1 163 ? -18.984 -15.398 0.673 1 97.62 163 CYS B CA 1
ATOM 2906 C C . CYS B 1 163 ? -18.172 -15.156 -0.593 1 97.62 163 CYS B C 1
ATOM 2908 O O . CYS B 1 163 ? -18.141 -16 -1.485 1 97.62 163 CYS B O 1
ATOM 2910 N N . VAL B 1 164 ? -17.594 -13.992 -0.675 1 97.69 164 VAL B N 1
ATOM 2911 C CA . VAL B 1 164 ? -16.984 -13.57 -1.937 1 97.69 164 VAL B CA 1
ATOM 2912 C C . VAL B 1 164 ? -15.469 -13.516 -1.791 1 97.69 164 VAL B C 1
ATOM 2914 O O . VAL B 1 164 ? -14.953 -13.031 -0.779 1 97.69 164 VAL B O 1
ATOM 2917 N N . GLU B 1 165 ? -14.812 -14.047 -2.758 1 98.06 165 GLU B N 1
ATOM 2918 C CA . GLU B 1 165 ? -13.359 -13.992 -2.881 1 98.06 165 GLU B CA 1
ATOM 2919 C C . GLU B 1 165 ? -12.938 -13.289 -4.172 1 98.06 165 GLU B C 1
ATOM 2921 O O . GLU B 1 165 ? -13.695 -13.266 -5.145 1 98.06 165 GLU B O 1
ATOM 2926 N N . ILE B 1 166 ? -11.812 -12.656 -4.184 1 97.19 166 ILE B N 1
ATOM 2927 C CA . ILE B 1 166 ? -11.094 -12.344 -5.414 1 97.19 166 ILE B CA 1
ATOM 2928 C C . ILE B 1 166 ? -10.398 -13.594 -5.938 1 97.19 166 ILE B C 1
ATOM 2930 O O . ILE B 1 166 ? -9.5 -14.133 -5.285 1 97.19 166 ILE B O 1
ATOM 2934 N N . ARG B 1 167 ? -10.719 -14.031 -7.059 1 95.19 167 ARG B N 1
ATOM 2935 C CA . ARG B 1 167 ? -10.25 -15.32 -7.566 1 95.19 167 ARG B CA 1
ATOM 2936 C C . ARG B 1 167 ? -9.312 -15.125 -8.758 1 95.19 167 ARG B C 1
ATOM 2938 O O . ARG B 1 167 ? -8.344 -15.867 -8.914 1 95.19 167 ARG B O 1
ATOM 2945 N N . PHE B 1 168 ? -9.539 -14.18 -9.625 1 91.62 168 PHE B N 1
ATOM 2946 C CA . PHE B 1 168 ? -8.773 -13.961 -10.844 1 91.62 168 PHE B CA 1
ATOM 2947 C C . PHE B 1 168 ? -8.062 -12.617 -10.805 1 91.62 168 PHE B C 1
ATOM 2949 O O . PHE B 1 168 ? -8.508 -11.656 -11.438 1 91.62 168 PHE B O 1
ATOM 2956 N N . PRO B 1 169 ? -6.898 -12.602 -10.203 1 88.5 169 PRO B N 1
ATOM 2957 C CA . PRO B 1 169 ? -6.238 -11.312 -9.961 1 88.5 169 PRO B CA 1
ATOM 2958 C C . PRO B 1 169 ? -5.816 -10.617 -11.258 1 88.5 169 PRO B C 1
ATOM 2960 O O . PRO B 1 169 ? -5.598 -9.398 -11.266 1 88.5 169 PRO B O 1
ATOM 2963 N N . ASN B 1 170 ? -5.762 -11.289 -12.32 1 89.62 170 ASN B N 1
ATOM 2964 C CA . ASN B 1 170 ? -5.336 -10.695 -13.586 1 89.62 170 ASN B CA 1
ATOM 2965 C C . ASN B 1 170 ? -6.512 -10.102 -14.352 1 89.62 170 ASN B C 1
ATOM 2967 O O . ASN B 1 170 ? -6.324 -9.453 -15.383 1 89.62 170 ASN B O 1
ATOM 2971 N N . GLU B 1 171 ? -7.695 -10.312 -13.867 1 93.38 171 GLU B N 1
ATOM 2972 C CA . GLU B 1 171 ? -8.906 -9.773 -14.477 1 93.38 171 GLU B CA 1
ATOM 2973 C C . GLU B 1 171 ? -9.57 -8.734 -13.578 1 93.38 171 GLU B C 1
ATOM 2975 O O . GLU B 1 171 ? -9.617 -8.906 -12.352 1 93.38 171 GLU B O 1
ATOM 2980 N N . GLU B 1 172 ? -10.055 -7.68 -14.227 1 93.69 172 GLU B N 1
ATOM 2981 C CA . GLU B 1 172 ? -10.766 -6.684 -13.43 1 93.69 172 GLU B CA 1
ATOM 2982 C C . GLU B 1 172 ? -11.953 -7.305 -12.703 1 93.69 172 GLU B C 1
ATOM 2984 O O . GLU B 1 172 ? -12.094 -7.16 -11.484 1 93.69 172 GLU B O 1
ATOM 2989 N N . ASN B 1 173 ? -12.82 -7.996 -13.547 1 96.38 173 ASN B N 1
ATOM 2990 C CA . ASN B 1 173 ? -13.922 -8.758 -12.961 1 96.38 173 ASN B CA 1
ATOM 2991 C C . ASN B 1 173 ? -13.438 -10.086 -12.391 1 96.38 173 ASN B C 1
ATOM 2993 O O . ASN B 1 173 ? -13.266 -11.062 -13.133 1 96.38 173 ASN B O 1
ATOM 2997 N N . SER B 1 174 ? -13.266 -10.109 -11.023 1 96.88 174 SER B N 1
ATOM 2998 C CA . SER B 1 174 ? -12.523 -11.227 -10.453 1 96.88 174 SER B CA 1
ATOM 2999 C C . SER B 1 174 ? -13.242 -11.82 -9.25 1 96.88 174 SER B C 1
ATOM 3001 O O . SER B 1 174 ? -12.727 -12.719 -8.586 1 96.88 174 SER B O 1
ATOM 3003 N N . TRP B 1 175 ? -14.484 -11.391 -9.031 1 97.38 175 TRP B N 1
ATOM 3004 C CA . TRP B 1 175 ? -15.18 -11.836 -7.824 1 97.38 175 TRP B CA 1
ATOM 3005 C C . TRP B 1 175 ? -15.852 -13.188 -8.055 1 97.38 175 TRP B C 1
ATOM 3007 O O . TRP B 1 175 ? -16.391 -13.438 -9.133 1 97.38 175 TRP B O 1
ATOM 3017 N N . ASN B 1 176 ? -15.781 -14 -7.074 1 96.44 176 ASN B N 1
ATOM 3018 C CA . ASN B 1 176 ? -16.406 -15.32 -7.082 1 96.44 176 ASN B CA 1
ATOM 3019 C C . ASN B 1 176 ? -17.078 -15.625 -5.738 1 96.44 176 ASN B C 1
ATOM 3021 O O . ASN B 1 176 ? -16.469 -15.406 -4.684 1 96.44 176 ASN B O 1
ATOM 3025 N N . ASP B 1 177 ? -18.328 -16.016 -5.781 1 95.88 177 ASP B N 1
ATOM 3026 C CA . ASP B 1 177 ? -18.969 -16.453 -4.539 1 95.88 177 ASP B CA 1
ATOM 3027 C C . ASP B 1 177 ? -18.672 -17.922 -4.258 1 95.88 177 ASP B C 1
ATOM 3029 O O . ASP B 1 177 ? -18.781 -18.766 -5.156 1 95.88 177 ASP B O 1
ATOM 3033 N N . ILE B 1 178 ? -18.281 -18.203 -3.035 1 95.5 178 ILE B N 1
ATOM 3034 C CA . ILE B 1 178 ? -17.953 -19.562 -2.598 1 95.5 178 ILE B CA 1
ATOM 3035 C C . ILE B 1 178 ? -18.438 -19.766 -1.166 1 95.5 178 ILE B C 1
ATOM 3037 O O . ILE B 1 178 ? -18.844 -18.828 -0.497 1 95.5 178 ILE B O 1
ATOM 3041 N N . PRO B 1 179 ? -18.484 -21.062 -0.796 1 9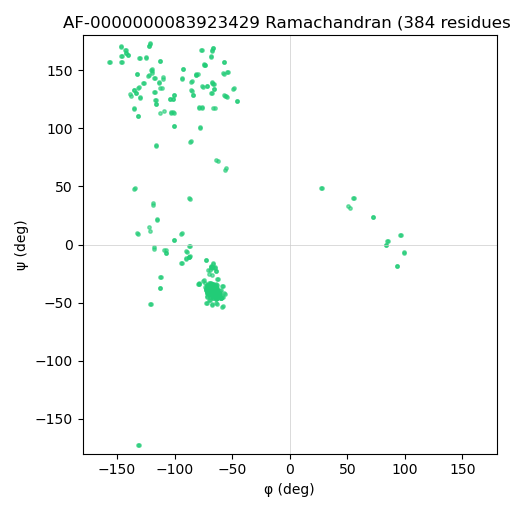5.44 179 PRO B N 1
ATOM 3042 C CA . PRO B 1 179 ? -18.859 -21.297 0.6 1 95.44 179 PRO B CA 1
ATOM 3043 C C . PRO B 1 179 ? -17.938 -20.594 1.587 1 95.44 179 PRO B C 1
ATOM 3045 O O . PRO B 1 179 ? -16.719 -20.531 1.367 1 95.44 179 PRO B O 1
ATOM 3048 N N . CYS B 1 180 ? -18.453 -20.156 2.695 1 96.94 180 CYS B N 1
ATOM 3049 C CA . CYS B 1 180 ? -17.766 -19.297 3.65 1 96.94 180 CYS B CA 1
ATOM 3050 C C . CYS B 1 180 ? -16.703 -20.078 4.418 1 96.94 180 CYS B C 1
ATOM 3052 O O . CYS B 1 180 ? -15.82 -19.484 5.047 1 96.94 180 CYS B O 1
ATOM 3054 N N . GLU B 1 181 ? -16.75 -21.328 4.316 1 96.81 181 GLU B N 1
ATOM 3055 C CA . GLU B 1 181 ? -15.891 -22.188 5.121 1 96.81 181 GLU B CA 1
ATOM 3056 C C . GLU B 1 181 ? -14.539 -22.422 4.449 1 96.81 181 GLU B C 1
ATOM 3058 O O . GLU B 1 181 ? -13.617 -22.969 5.059 1 96.81 181 GLU B O 1
ATOM 3063 N N . GLY B 1 182 ? -14.484 -21.984 3.164 1 96.56 182 GLY B N 1
ATOM 3064 C CA . GLY B 1 182 ? -13.203 -22.125 2.48 1 96.56 182 GLY B CA 1
ATOM 3065 C C . GLY B 1 182 ? -12.062 -21.438 3.199 1 96.56 182 GLY B C 1
ATOM 3066 O O . GLY B 1 182 ? -12.289 -20.562 4.043 1 96.56 182 GLY B O 1
ATOM 3067 N N . GLN B 1 183 ? -10.844 -21.906 2.926 1 98.44 183 GLN B N 1
ATOM 3068 C CA . GLN B 1 183 ? -9.633 -21.312 3.477 1 98.44 183 GLN B CA 1
ATOM 3069 C C . GLN B 1 183 ? -8.945 -20.406 2.447 1 98.44 183 GLN B C 1
ATOM 3071 O O . GLN B 1 183 ? -8.469 -20.891 1.417 1 98.44 183 GLN B O 1
ATOM 3076 N N . ASN B 1 184 ? -8.93 -19.109 2.729 1 98.38 184 ASN B N 1
ATOM 3077 C CA . ASN B 1 184 ? -8.32 -18.125 1.827 1 98.38 184 ASN B CA 1
ATOM 3078 C C . ASN B 1 184 ? -7.559 -17.047 2.594 1 98.38 184 ASN B C 1
ATOM 3080 O O . ASN B 1 184 ? -7.715 -16.922 3.811 1 98.38 184 ASN B O 1
ATOM 3084 N N . PHE B 1 185 ? -6.723 -16.344 1.898 1 97.88 185 PHE B N 1
ATOM 3085 C CA . PHE B 1 185 ? -6.191 -15.102 2.445 1 97.88 185 PHE B CA 1
ATOM 3086 C C . PHE B 1 185 ? -7.293 -14.055 2.566 1 97.88 185 PHE B C 1
ATOM 3088 O O . PHE B 1 185 ? -8.422 -14.273 2.117 1 97.88 185 PHE B O 1
ATOM 3095 N N . TRP B 1 186 ? -7.004 -13 3.277 1 98.69 186 TRP B N 1
ATOM 3096 C CA . TRP B 1 186 ? -8.016 -11.953 3.412 1 98.69 186 TRP B CA 1
ATOM 3097 C C . TRP B 1 186 ? -7.363 -10.578 3.49 1 98.69 186 TRP B C 1
ATOM 3099 O O . TRP B 1 186 ? -6.156 -10.461 3.719 1 98.69 186 TRP B O 1
ATOM 3109 N N . ILE B 1 187 ? -8.125 -9.547 3.143 1 98.69 187 ILE B N 1
ATOM 3110 C CA . ILE B 1 187 ? -7.695 -8.156 3.24 1 98.69 187 ILE B CA 1
ATOM 3111 C C . ILE B 1 187 ? -8.578 -7.414 4.242 1 98.69 187 ILE B C 1
ATOM 3113 O O . ILE B 1 187 ? -9.805 -7.441 4.141 1 98.69 187 ILE B O 1
ATOM 3117 N N . CYS B 1 188 ? -7.918 -6.809 5.242 1 98.75 188 CYS B N 1
ATOM 3118 C CA . CYS B 1 188 ? -8.586 -5.902 6.172 1 98.75 188 CYS B CA 1
ATOM 3119 C C . CYS B 1 188 ? -8.484 -4.461 5.695 1 98.75 188 CYS B C 1
ATOM 3121 O O . CYS B 1 188 ? -7.516 -4.086 5.035 1 98.75 188 CYS B O 1
ATOM 3123 N N . GLU B 1 189 ? -9.492 -3.699 6.086 1 98.19 189 GLU B N 1
ATOM 3124 C CA . GLU B 1 189 ? -9.5 -2.268 5.793 1 98.19 189 GLU B CA 1
ATOM 3125 C C . GLU B 1 189 ? -9.891 -1.455 7.023 1 98.19 189 GLU B C 1
ATOM 3127 O O . GLU B 1 189 ? -10.836 -1.812 7.73 1 98.19 189 GLU B O 1
ATOM 3132 N N . LYS B 1 190 ? -9.094 -0.454 7.312 1 95.31 190 LYS B N 1
ATOM 3133 C CA . LYS B 1 190 ? -9.508 0.533 8.305 1 95.31 190 LYS B CA 1
ATOM 3134 C C . LYS B 1 190 ? -9.336 1.953 7.777 1 95.31 190 LYS B C 1
ATOM 3136 O O . LYS B 1 190 ? -8.32 2.266 7.145 1 95.31 190 LYS B O 1
ATOM 3141 N N . THR B 1 191 ? -10.43 2.658 7.875 1 82.94 191 THR B N 1
ATOM 3142 C CA . THR B 1 191 ? -10.438 4.023 7.363 1 82.94 191 THR B CA 1
ATOM 3143 C C . THR B 1 191 ? -9.766 4.973 8.352 1 82.94 191 THR B C 1
ATOM 3145 O O . THR B 1 191 ? -9.992 4.883 9.562 1 82.94 191 THR B O 1
ATOM 3148 N N . MET B 1 192 ? -8.711 5.531 7.836 1 69.25 192 MET B N 1
ATOM 3149 C CA . MET B 1 192 ? -8.156 6.598 8.664 1 69.25 192 MET B CA 1
ATOM 3150 C C . MET B 1 192 ? -8.32 7.953 7.98 1 69.25 192 MET B C 1
ATOM 3152 O O . MET B 1 192 ? -8.078 8.086 6.781 1 69.25 192 MET B O 1
ATOM 3156 N N . ALA B 1 193 ? -9.117 8.773 8.555 1 55.94 193 ALA B N 1
ATOM 3157 C CA . ALA B 1 193 ? -9.188 10.156 8.094 1 55.94 193 ALA B CA 1
ATOM 3158 C C . ALA B 1 193 ? -7.809 10.812 8.117 1 55.94 193 ALA B C 1
ATOM 3160 O O . ALA B 1 193 ? -7.281 11.125 9.188 1 55.94 193 ALA B O 1
ATOM 3161 N N . LEU B 1 194 ? -6.926 10.305 7.266 1 51.75 194 LEU B N 1
ATOM 3162 C CA . LEU B 1 194 ? -5.684 11.07 7.246 1 51.75 194 LEU B CA 1
ATOM 3163 C C . LEU B 1 194 ? -5.891 12.422 6.57 1 51.75 194 LEU B C 1
ATOM 3165 O O . LEU B 1 194 ? -6.707 12.547 5.656 1 51.75 194 LEU B O 1
#

Solvent-accessible surface area (backbone atoms only — not comparable to full-atom values): 19374 Å² total; per-residue (Å²): 117,68,66,62,51,51,50,51,49,50,50,49,49,52,52,49,54,53,54,56,50,37,55,51,49,21,52,49,35,26,51,50,16,42,51,49,8,52,50,37,20,50,50,24,37,51,49,24,51,48,50,34,44,40,41,43,65,41,45,52,38,47,52,41,37,56,40,25,74,71,60,31,35,36,42,62,65,28,37,32,36,71,54,92,57,64,34,26,50,66,57,41,35,51,51,19,44,76,69,71,28,30,38,31,76,68,86,42,68,58,50,48,54,55,70,28,53,35,58,59,54,23,36,42,20,40,31,20,72,91,41,83,89,48,51,25,30,77,86,67,47,65,70,86,68,84,40,50,17,92,80,38,74,55,43,62,93,78,40,74,30,34,25,32,27,40,67,37,50,89,39,86,46,15,30,36,49,33,50,45,76,47,74,30,25,34,33,23,31,31,80,46,94,84,118,68,65,62,52,50,51,52,50,49,52,49,50,50,51,48,53,54,55,56,48,35,56,52,48,20,51,48,34,26,50,50,17,42,50,49,9,52,51,35,20,50,49,24,37,52,49,23,52,49,48,36,45,39,41,44,65,40,46,51,41,45,51,41,38,55,39,25,74,70,59,32,34,37,41,62,64,27,35,33,37,70,54,91,57,64,35,25,51,65,58,42,34,51,52,18,44,75,70,72,28,31,39,32,75,70,88,45,70,60,52,48,54,56,70,28,53,35,58,57,54,25,36,44,20,40,30,20,72,90,41,82,88,50,51,25,31,77,84,65,48,66,69,86,66,86,42,50,18,92,83,38,73,54,43,62,91,79,41,75,32,33,24,30,27,40,67,38,50,91,40,85,48,16,30,36,49,34,50,42,76,47,74,29,25,34,36,25,31,33,80,46,94,82

Sequence (388 aa):
SSNQKVKHIIQLQLIGQKGNSGRKLYTLVGVSFGLLCVLQAALNISLRYALCESFETVFLPNITDHNSQQGWVYFYPSFYYISSTKKSWHDSRDDCLQRGADLVIINSKEEQDFTRKFHKITWIGLSDRETEGIWKWVDGTPITKSYWANGEPNSYEGKNEDCVEIRFPNEENSWNDIPCEGQNFWICEKTMALSSNQKVKHIIQLQLIGQKGNSGRKLYTLVGVSFGLLCVLQAALNISLRYALCESFETVFLPNITDHNSQQGWVYFYPSFYYISSTKKSWHDSRDDCLQRGADLVIINSKEEQDFTRKFHKITWIGLSDRETEGIWKWVDGTPITKSYWANGEPNSYEGKNEDCVEIRFPNEENSWNDIPCEGQNFWICEKTMAL

InterPro domains:
  IPR001304 C-type lectin-like [PF00059] (86-190)
  IPR001304 C-type lectin-like [PS50041] (75-189)
  IPR001304 C-type lectin-like [SM00034] (68-189)
  IPR016186 C-type lectin-like/link domain superfamily [G3DSA:3.10.100.10] (50-192)
  IPR016187 C-type lectin fold [SSF56436] (40-192)
  IPR018378 C-type lectin, conserved site [PS00615] (163-188)
  IPR033989 CD209-like, C-type lectin-like domain [cd03590] (69-190)
  IPR050111 C-type lectin and snaclec domain-containing protein [PTHR22803] (69-191)

Radius of gyration: 36.85 Å; Cα contacts (8 Å, |Δi|>4): 689; chains: 2; bounding box: 62×121×68 Å

Organism: Seriola dumerili (NCBI:txid41447)

pLDDT: mean 84.2, std 15.02, range [50.97, 98.88]

Foldseek 3Di:
DVVVVVVVVVVVVVVVVVVVVVVVVVVVVVVVVVVVVVVVVVVVVVVVVVVVCCCVVPVVCVVVVVCVVVPWDDDPFKIKHWDPWWFFQVVQQVVLVVVVWGFDDDDDLVSLLVVLPVVWWEWGQWWCVVPPPFIAGVVGHGDPDALADPCPPPCPPVPRQTTWIQQDSVGSSRIYGHDRGDITITMTIDGDPD/DVVVVVVVVVVVVVVVVVVVVVVVVVVVVVVVVVVVVVVVVVVVVVVVVVVVCCCVVPVVCVVVVVCVVVPWDDDPFKIKHWDPWWFFQVVQQVVLVVVVWGFDDDDDLVSLLVVLPVVWWEWGQWWCVVPPPFIAGVVGHGDPDALADPCPPPCPPVPRQTTWIQQDSVDSSRIYGHDRGDITITMTIDGDPD

Nearest PDB structures (foldseek):
  5m62-assembly1_A  TM=9.297E-01  e=8.131E-13  Mus musculus
  1tdq-assembly1_B  TM=9.430E-01  e=2.617E-12  Rattus norvegicus
  3cii-assembly2_J  TM=8.878E-01  e=4.285E-08  Homo sapiens
  3cii-assembly1_G  TM=8.243E-01  e=1.331E-08  Homo sapiens
  3cdg-assembly2_F  TM=8.741E-01  e=6.085E-08  Homo sapiens

Secondary structure (DSSP, 8-state):
-HHHHHHHHHHHHHHHHHHHHHHHHHHHHHHHHHHHHHHHHHHHHHHHHHHHHHIIIIIHHHHHHHHHHTT-EEETTEEEEE-SS-B-HHHHHHHHHHTT-EEPP--SHHHHHHHHTT-S-EEEEEE-SSSTT--EETTSPBP-S--BPTT-S--GGG----EEEE--TTSSS-EEEE-TTS-BEEEEEEE---/-HHHHHHHHHHHHHHHHHHHHHHHHHHHHHHHHHHHHHHHHHHHHHHHHHHHHHIIIIIHHHHHHHHHHTT-EEETTEEEEE-SS-B-HHHHHHHHHHTT-EEPP--SHHHHHHHHTT-S-EEEEEE-SSSTT--EETTSPBP-S--BPTT-S--GGG----EEEE--TTSSS-EEEE-TTS-BEEEEEEE---